Protein 8U55 (pdb70)

Sequence (622 aa):
EAGEKTVEQFVQALNKGDYNKAAEMTSKKAANKSALSEKEILDKYQNIYGAADVKGLQISNLKVDKKDDSTYSFSYKAKMNTSLGELKDLSYKGTLDRTTINWQPNLVFPEMEGNDKVSLTTQEAARGNIIDRNGEPLATTGKLKQLGVVPSKLGDGGEKTANIKAIASSFDLTEDAINQAISQSWVQPDYFVPLKIIDELPAGATIQEVDGRYYPLGEAAAQLIGYVGDITAEDIDKNPELSSNGKIGRSGLEMAFDKDLRGTTGGKLSITDADGVEKKVLIEHEVQNGKDIKLTIDAKAQKTAFDSLGGKAGSTVATTPKTGDLLALASSPSYDPNKMTNGISQEDYKAYEENPEQPFISRFATGYAPGSTFKMITAAIGLDNGTIDPNEVLTINGLKWQKDSSWGSYQVTRVSDVSQVDLKTALIYYSDNIYAAQETLKMGEKKFRTGLDKFIFGEDLDLPISMNPAQISNEDSFNSDILLADTGYGQGELLINPIQQAAMYSVFANNGTLVYPKLIADKETKDKKNVIGETALQTIVPDLREVVQDVNGTAHSLSALGIPLAAKTGTAEIKGKENSFLFAFNPDNQGYMMVSMLENKEDDDSATKRASELLQYLNQNYQ

Radius of gyration: 32.65 Å; Cα contacts (8 Å, |Δi|>4): 1428; chains: 1; bounding box: 86×83×58 Å

Structure (mmCIF, N/CA/C/O backbone):
data_8U55
#
_entry.id   8U55
#
_cell.length_a   62.227
_cell.length_b   62.227
_cell.length_c   372.317
_cell.angle_alpha   90.00
_cell.angle_beta   90.00
_cell.angle_gamma   90.00
#
_symmetry.space_group_name_H-M   'P 43 21 2'
#
loop_
_entity.id
_entity.type
_entity.pdbx_description
1 polymer 'Penicillin-binding protein 5'
2 water water
#
loop_
_atom_site.group_PDB
_atom_site.id
_atom_site.type_symbol
_atom_site.label_atom_id
_atom_site.label_alt_id
_atom_site.label_comp_id
_atom_site.label_asym_id
_atom_site.label_entity_id
_atom_site.label_seq_id
_atom_site.pdbx_PDB_ins_code
_atom_site.Cartn_x
_atom_site.Cartn_y
_atom_site.Cartn_z
_atom_site.occupancy
_atom_site.B_iso_or_equiv
_atom_site.auth_seq_id
_atom_site.auth_comp_id
_atom_site.auth_asym_id
_atom_site.auth_atom_id
_atom_site.pdbx_PDB_model_num
ATOM 1 N N . GLU A 1 29 ? -51.423 28.642 -48.912 1.00 71.81 43 GLU A N 1
ATOM 2 C CA . GLU A 1 29 ? -50.919 29.671 -48.005 1.00 75.38 43 GLU A CA 1
ATOM 3 C C . GLU A 1 29 ? -51.236 29.336 -46.542 1.00 73.21 43 GLU A C 1
ATOM 4 O O . GLU A 1 29 ? -50.805 28.307 -46.008 1.00 71.63 43 GLU A O 1
ATOM 10 N N . ALA A 1 30 ? -51.990 30.225 -45.893 1.00 72.02 44 ALA A N 1
ATOM 11 C CA . ALA A 1 30 ? -52.568 29.916 -44.595 1.00 71.00 44 ALA A CA 1
ATOM 12 C C . ALA A 1 30 ? -53.622 28.821 -44.690 1.00 71.01 44 ALA A C 1
ATOM 13 O O . ALA A 1 30 ? -54.032 28.281 -43.656 1.00 71.55 44 ALA A O 1
ATOM 15 N N . GLY A 1 31 ? -54.064 28.488 -45.906 1.00 68.49 45 GLY A N 1
ATOM 16 C CA . GLY A 1 31 ? -55.013 27.407 -46.083 1.00 67.44 45 GLY A CA 1
ATOM 17 C C . GLY A 1 31 ? -54.392 26.032 -46.008 1.00 64.81 45 GLY A C 1
ATOM 18 O O . GLY A 1 31 ? -55.073 25.066 -45.650 1.00 63.02 45 GLY A O 1
ATOM 19 N N . GLU A 1 32 ? -53.105 25.910 -46.341 1.00 66.38 46 GLU A N 1
ATOM 20 C CA . GLU A 1 32 ? -52.456 24.618 -46.162 1.00 63.30 46 GLU A CA 1
ATOM 21 C C . GLU A 1 32 ? -52.354 24.257 -44.690 1.00 65.30 46 GLU A C 1
ATOM 22 O O . GLU A 1 32 ? -52.466 23.078 -44.339 1.00 65.93 46 GLU A O 1
ATOM 28 N N . LYS A 1 33 ? -52.166 25.248 -43.814 1.00 66.28 47 LYS A N 1
ATOM 29 C CA . LYS A 1 33 ? -52.164 24.967 -42.382 1.00 66.74 47 LYS A CA 1
ATOM 30 C C . LYS A 1 33 ? -53.567 24.712 -41.848 1.00 65.97 47 LYS A C 1
ATOM 31 O O . LYS A 1 33 ? -53.737 23.889 -40.941 1.00 66.25 47 LYS A O 1
ATOM 37 N N . THR A 1 34 ? -54.575 25.400 -42.393 1.00 66.21 48 THR A N 1
ATOM 38 C CA . THR A 1 34 ? -55.951 25.162 -41.971 1.00 64.25 48 THR A CA 1
ATOM 39 C C . THR A 1 34 ? -56.372 23.728 -42.271 1.00 61.52 48 THR A C 1
ATOM 40 O O . THR A 1 34 ? -56.931 23.040 -41.407 1.00 55.43 48 THR A O 1
ATOM 44 N N . VAL A 1 35 ? -56.106 23.259 -43.496 1.00 57.63 49 VAL A N 1
ATOM 45 C CA . VAL A 1 35 ? -56.395 21.866 -43.829 1.00 57.23 49 VAL A CA 1
ATOM 46 C C . VAL A 1 35 ? -55.607 20.932 -42.918 1.00 58.80 49 VAL A C 1
ATOM 47 O O . VAL A 1 35 ? -56.102 19.875 -42.510 1.00 58.47 49 VAL A O 1
ATOM 51 N N . GLU A 1 36 ? -54.384 21.320 -42.551 1.00 60.18 50 GLU A N 1
ATOM 52 C CA . GLU A 1 36 ? -53.556 20.423 -41.752 1.00 61.16 50 GLU A CA 1
ATOM 53 C C . GLU A 1 36 ? -54.012 20.384 -40.301 1.00 58.19 50 GLU A C 1
ATOM 54 O O . GLU A 1 36 ? -54.084 19.304 -39.702 1.00 58.31 50 GLU A O 1
ATOM 60 N N . GLN A 1 37 ? -54.319 21.554 -39.726 1.00 61.26 51 GLN A N 1
ATOM 61 C CA . GLN A 1 37 ? -54.905 21.617 -38.390 1.00 59.10 51 GLN A CA 1
ATOM 62 C C . GLN A 1 37 ? -56.219 20.845 -38.317 1.00 55.60 51 GLN A C 1
ATOM 63 O O . GLN A 1 37 ? -56.529 20.222 -37.294 1.00 56.19 51 GLN A O 1
ATOM 69 N N . PHE A 1 38 ? -57.008 20.880 -39.393 1.00 54.03 52 PHE A N 1
ATOM 70 C CA . PHE A 1 38 ? -58.284 20.171 -39.409 1.00 51.62 52 PHE A CA 1
ATOM 71 C C . PHE A 1 38 ? -58.081 18.657 -39.363 1.00 48.81 52 PHE A C 1
ATOM 72 O O . PHE A 1 38 ? -58.690 17.963 -38.542 1.00 43.27 52 PHE A O 1
ATOM 80 N N . VAL A 1 39 ? -57.233 18.119 -40.242 1.00 53.43 53 VAL A N 1
ATOM 81 C CA . VAL A 1 39 ? -57.000 16.677 -40.205 1.00 52.55 53 VAL A CA 1
ATOM 82 C C . VAL A 1 39 ? -56.374 16.268 -38.871 1.00 50.74 53 VAL A C 1
ATOM 83 O O . VAL A 1 39 ? -56.750 15.248 -38.282 1.00 51.92 53 VAL A O 1
ATOM 87 N N . GLN A 1 40 ? -55.422 17.062 -38.366 1.00 53.28 54 GLN A N 1
ATOM 88 C CA . GLN A 1 40 ? -54.767 16.737 -37.100 1.00 54.96 54 GLN A CA 1
ATOM 89 C C . GLN A 1 40 ? -55.781 16.582 -35.974 1.00 54.41 54 GLN A C 1
ATOM 90 O O . GLN A 1 40 ? -55.699 15.645 -35.171 1.00 54.72 54 GLN A O 1
ATOM 96 N N . ALA A 1 41 ? -56.739 17.508 -35.892 1.00 52.87 55 ALA A N 1
ATOM 97 C CA . ALA A 1 41 ? -57.759 17.424 -34.854 1.00 43.67 55 ALA A CA 1
ATOM 98 C C . ALA A 1 41 ? -58.636 16.192 -35.040 1.00 47.69 55 ALA A C 1
ATOM 99 O O . ALA A 1 41 ? -58.989 15.525 -34.063 1.00 46.65 55 ALA A O 1
ATOM 101 N N . LEU A 1 42 ? -59.011 15.871 -36.284 1.00 45.55 56 LEU A N 1
ATOM 102 C CA . LEU A 1 42 ? -59.734 14.622 -36.517 1.00 47.69 56 LEU A CA 1
ATOM 103 C C . LEU A 1 42 ? -58.914 13.430 -36.035 1.00 47.76 56 LEU A C 1
ATOM 104 O O . LEU A 1 42 ? -59.455 12.473 -35.466 1.00 45.74 56 LEU A O 1
ATOM 109 N N . ASN A 1 43 ? -57.599 13.491 -36.232 1.00 49.53 57 ASN A N 1
ATOM 110 C CA . ASN A 1 43 ? -56.728 12.364 -35.931 1.00 54.57 57 ASN A CA 1
ATOM 111 C C . ASN A 1 43 ? -56.575 12.126 -34.432 1.00 55.20 57 ASN A C 1
ATOM 112 O O . ASN A 1 43 ? -56.184 11.026 -34.031 1.00 59.61 57 ASN A O 1
ATOM 117 N N . LYS A 1 44 ? -56.893 13.111 -33.597 1.00 52.89 58 LYS A N 1
ATOM 118 C CA . LYS A 1 44 ? -56.850 12.947 -32.150 1.00 56.52 58 LYS A CA 1
ATOM 119 C C . LYS A 1 44 ? -58.246 12.853 -31.535 1.00 56.28 58 LYS A C 1
ATOM 120 O O . LYS A 1 44 ? -58.399 13.011 -30.320 1.00 52.14 58 LYS A O 1
ATOM 126 N N . GLY A 1 45 ? -59.274 12.612 -32.349 1.00 54.25 59 GLY A N 1
ATOM 127 C CA . GLY A 1 45 ? -60.614 12.505 -31.804 1.00 49.24 59 GLY A CA 1
ATOM 128 C C . GLY A 1 45 ? -61.212 13.799 -31.304 1.00 51.29 59 GLY A C 1
ATOM 129 O O . GLY A 1 45 ? -62.299 13.768 -30.723 1.00 48.41 59 GLY A O 1
ATOM 130 N N . ASP A 1 46 ? -60.534 14.937 -31.508 1.00 52.47 60 ASP A N 1
ATOM 131 C CA . ASP A 1 46 ? -61.057 16.263 -31.149 1.00 51.93 60 ASP A CA 1
ATOM 132 C C . ASP A 1 46 ? -61.988 16.805 -32.230 1.00 48.08 60 ASP A C 1
ATOM 133 O O . ASP A 1 46 ? -61.693 17.784 -32.923 1.00 44.46 60 ASP A O 1
ATOM 138 N N . TYR A 1 47 ? -63.157 16.175 -32.322 1.00 45.42 61 TYR A N 1
ATOM 139 C CA . TYR A 1 47 ? -64.126 16.577 -33.333 1.00 47.91 61 TYR A CA 1
ATOM 140 C C . TYR A 1 47 ? -64.579 18.014 -33.113 1.00 49.18 61 TYR A C 1
ATOM 141 O O . TYR A 1 47 ? -64.711 18.786 -34.077 1.00 44.54 61 TYR A O 1
ATOM 150 N N . ASN A 1 48 ? -64.748 18.408 -31.842 1.00 47.56 62 ASN A N 1
ATOM 151 C CA . ASN A 1 48 ? -65.075 19.792 -31.516 1.00 46.55 62 ASN A CA 1
ATOM 152 C C . ASN A 1 48 ? -64.057 20.762 -32.097 1.00 47.26 62 ASN A C 1
ATOM 153 O O . ASN A 1 48 ? -64.424 21.823 -32.612 1.00 48.95 62 ASN A O 1
ATOM 158 N N . LYS A 1 49 ? -62.768 20.442 -31.993 1.00 49.97 63 LYS A N 1
ATOM 159 C CA . LYS A 1 49 ? -61.779 21.346 -32.571 1.00 52.59 63 LYS A CA 1
ATOM 160 C C . LYS A 1 49 ? -61.862 21.347 -34.095 1.00 49.96 63 LYS A C 1
ATOM 161 O O . LYS A 1 49 ? -61.630 22.384 -34.728 1.00 49.15 63 LYS A O 1
ATOM 167 N N . ALA A 1 50 ? -62.202 20.206 -34.701 1.00 48.82 64 ALA A N 1
ATOM 168 C CA . ALA A 1 50 ? -62.384 20.171 -36.148 1.00 48.44 64 ALA A CA 1
ATOM 169 C C . ALA A 1 50 ? -63.536 21.073 -36.563 1.00 47.54 64 ALA A C 1
ATOM 170 O O . ALA A 1 50 ? -63.402 21.882 -37.492 1.00 47.52 64 ALA A O 1
ATOM 172 N N . ALA A 1 51 ? -64.666 20.975 -35.852 1.00 45.65 65 ALA A N 1
ATOM 173 C CA . ALA A 1 51 ? -65.855 21.737 -36.231 1.00 46.84 65 ALA A CA 1
ATOM 174 C C . ALA A 1 51 ? -65.601 23.240 -36.181 1.00 52.60 65 ALA A C 1
ATOM 175 O O . ALA A 1 51 ? -66.032 23.981 -37.077 1.00 47.03 65 ALA A O 1
ATOM 177 N N . GLU A 1 52 ? -64.881 23.707 -35.150 1.00 49.42 66 GLU A N 1
ATOM 178 C CA . GLU A 1 52 ? -64.630 25.137 -34.988 1.00 50.10 66 GLU A CA 1
ATOM 179 C C . GLU A 1 52 ? -63.822 25.728 -36.137 1.00 51.72 66 GLU A C 1
ATOM 180 O O . GLU A 1 52 ? -63.813 26.953 -36.312 1.00 55.59 66 GLU A O 1
ATOM 186 N N . MET A 1 53 ? -63.159 24.897 -36.936 1.00 49.66 67 MET A N 1
ATOM 187 C CA . MET A 1 53 ? -62.422 25.383 -38.094 1.00 53.03 67 MET A CA 1
ATOM 188 C C . MET A 1 53 ? -63.276 25.537 -39.344 1.00 51.27 67 MET A C 1
ATOM 189 O O . MET A 1 53 ? -62.748 25.928 -40.395 1.00 52.06 67 MET A O 1
ATOM 194 N N . THR A 1 54 ? -64.566 25.243 -39.277 1.00 48.82 68 THR A N 1
ATOM 195 C CA . THR A 1 54 ? -65.360 25.235 -40.496 1.00 50.53 68 THR A CA 1
ATOM 196 C C . THR A 1 54 ? -66.075 26.565 -40.700 1.00 51.39 68 THR A C 1
ATOM 197 O O . THR A 1 54 ? -66.426 27.256 -39.740 1.00 51.01 68 THR A O 1
ATOM 201 N N . SER A 1 55 ? -66.275 26.917 -41.975 1.00 52.39 69 SER A N 1
ATOM 202 C CA . SER A 1 55 ? -67.005 28.122 -42.334 1.00 50.07 69 SER A CA 1
ATOM 203 C C . SER A 1 55 ? -68.389 28.112 -41.695 1.00 48.42 69 SER A C 1
ATOM 204 O O . SER A 1 55 ? -68.862 27.100 -41.168 1.00 52.03 69 SER A O 1
ATOM 207 N N . LYS A 1 56 ? -69.061 29.252 -41.765 1.00 52.27 70 LYS A N 1
ATOM 208 C CA . LYS A 1 56 ? -70.432 29.247 -41.294 1.00 48.52 70 LYS A CA 1
ATOM 209 C C . LYS A 1 56 ? -71.336 28.573 -42.326 1.00 51.12 70 LYS A C 1
ATOM 210 O O . LYS A 1 56 ? -70.958 28.360 -43.489 1.00 53.35 70 LYS A O 1
ATOM 216 N N . LYS A 1 57 ? -72.548 28.233 -41.882 1.00 46.34 71 LYS A N 1
ATOM 217 C CA . LYS A 1 57 ? -73.483 27.443 -42.677 1.00 47.82 71 LYS A CA 1
ATOM 218 C C . LYS A 1 57 ? -74.189 28.336 -43.696 1.00 49.65 71 LYS A C 1
ATOM 219 O O . LYS A 1 57 ? -75.040 29.160 -43.335 1.00 47.73 71 LYS A O 1
ATOM 225 N N . ALA A 1 58 ? -73.838 28.164 -44.968 1.00 45.23 72 ALA A N 1
ATOM 226 C CA . ALA A 1 58 ? -74.410 28.926 -46.068 1.00 48.30 72 ALA A CA 1
ATOM 227 C C . ALA A 1 58 ? -74.302 28.090 -47.332 1.00 48.84 72 ALA A C 1
ATOM 228 O O . ALA A 1 58 ? -73.514 27.142 -47.403 1.00 45.58 72 ALA A O 1
ATOM 230 N N . ALA A 1 59 ? -75.092 28.470 -48.343 1.00 50.01 73 ALA A N 1
ATOM 231 C CA . ALA A 1 59 ? -75.156 27.677 -49.567 1.00 51.24 73 ALA A CA 1
ATOM 232 C C . ALA A 1 59 ? -73.781 27.520 -50.213 1.00 54.12 73 ALA A C 1
ATOM 233 O O . ALA A 1 59 ? -73.471 26.459 -50.768 1.00 58.78 73 ALA A O 1
ATOM 235 N N . ASN A 1 60 ? -72.940 28.555 -50.149 1.00 49.73 74 ASN A N 1
ATOM 236 C CA . ASN A 1 60 ? -71.613 28.508 -50.753 1.00 51.64 74 ASN A CA 1
ATOM 237 C C . ASN A 1 60 ? -70.509 28.312 -49.721 1.00 53.50 74 ASN A C 1
ATOM 238 O O . ASN A 1 60 ? -69.334 28.563 -50.021 1.00 50.31 74 ASN A O 1
ATOM 243 N N . LYS A 1 61 ? -70.865 27.887 -48.507 1.00 51.48 75 LYS A N 1
ATOM 244 C CA . LYS A 1 61 ? -69.876 27.617 -47.474 1.00 50.98 75 LYS A CA 1
ATOM 245 C C . LYS A 1 61 ? -70.122 26.236 -46.860 1.00 48.72 75 LYS A C 1
ATOM 246 O O . LYS A 1 61 ? -69.994 25.229 -47.564 1.00 51.38 75 LYS A O 1
ATOM 252 N N . SER A 1 62 ? -70.478 26.151 -45.579 1.00 45.90 76 SER A N 1
ATOM 253 C CA . SER A 1 62 ? -70.659 24.855 -44.931 1.00 44.24 76 SER A CA 1
ATOM 254 C C . SER A 1 62 ? -72.086 24.349 -45.068 1.00 44.78 76 SER A C 1
ATOM 255 O O . SER A 1 62 ? -73.040 25.120 -44.952 1.00 44.05 76 SER A O 1
ATOM 258 N N . ALA A 1 63 ? -72.215 23.028 -45.275 1.00 39.56 77 ALA A N 1
ATOM 259 C CA . ALA A 1 63 ? -73.520 22.391 -45.431 1.00 41.00 77 ALA A CA 1
ATOM 260 C C . ALA A 1 63 ? -74.273 22.270 -44.117 1.00 43.61 77 ALA A C 1
ATOM 261 O O . ALA A 1 63 ? -75.506 22.181 -44.120 1.00 43.46 77 ALA A O 1
ATOM 263 N N . LEU A 1 64 ? -73.564 22.211 -42.996 1.00 41.73 78 LEU A N 1
ATOM 264 C CA . LEU A 1 64 ? -74.201 22.044 -41.702 1.00 44.84 78 LEU A CA 1
ATOM 265 C C . LEU A 1 64 ? -73.600 23.036 -40.716 1.00 43.37 78 LEU A C 1
ATOM 266 O O . LEU A 1 64 ? -72.536 23.620 -40.953 1.00 39.49 78 LEU A O 1
ATOM 271 N N . SER A 1 65 ? -74.316 23.238 -39.616 1.00 43.96 79 SER A N 1
ATOM 272 C CA . SER A 1 65 ? -73.804 24.046 -38.526 1.00 49.16 79 SER A CA 1
ATOM 273 C C . SER A 1 65 ? -72.681 23.308 -37.805 1.00 45.91 79 SER A C 1
ATOM 274 O O . SER A 1 65 ? -72.531 22.086 -37.914 1.00 43.93 79 SER A O 1
ATOM 277 N N . GLU A 1 66 ? -71.895 24.076 -37.048 1.00 46.14 80 GLU A N 1
ATOM 278 C CA . GLU A 1 66 ? -70.754 23.500 -36.346 1.00 46.13 80 GLU A CA 1
ATOM 279 C C . GLU A 1 66 ? -71.185 22.365 -35.427 1.00 44.90 80 GLU A C 1
ATOM 280 O O . GLU A 1 66 ? -70.465 21.368 -35.280 1.00 41.86 80 GLU A O 1
ATOM 286 N N . LYS A 1 67 ? -72.375 22.475 -34.846 1.00 43.68 81 LYS A N 1
ATOM 287 C CA . LYS A 1 67 ? -72.844 21.455 -33.920 1.00 45.63 81 LYS A CA 1
ATOM 288 C C . LYS A 1 67 ? -73.201 20.158 -34.643 1.00 46.51 81 LYS A C 1
ATOM 289 O O . LYS A 1 67 ? -72.873 19.069 -34.154 1.00 43.39 81 LYS A O 1
ATOM 295 N N . GLU A 1 68 ? -73.878 20.245 -35.802 1.00 45.48 82 GLU A N 1
ATOM 296 C CA . GLU A 1 68 ? -74.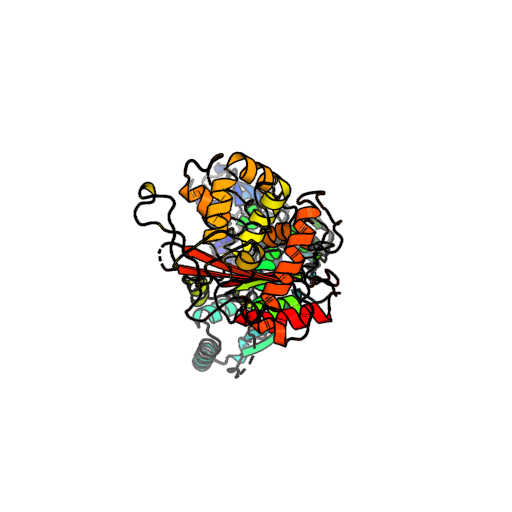195 19.032 -36.569 1.00 45.94 82 GLU A CA 1
ATOM 297 C C . GLU A 1 68 ? -72.937 18.360 -37.119 1.00 39.41 82 GLU A C 1
ATOM 298 O O . GLU A 1 68 ? -72.900 17.136 -37.260 1.00 37.61 82 GLU A O 1
ATOM 304 N N . ILE A 1 69 ? -71.917 19.144 -37.462 1.00 40.43 83 ILE A N 1
ATOM 305 C CA . ILE A 1 69 ? -70.661 18.583 -37.959 1.00 38.21 83 ILE A CA 1
ATOM 306 C C . ILE A 1 69 ? -69.959 17.793 -36.857 1.00 40.43 83 ILE A C 1
ATOM 307 O O . ILE A 1 69 ? -69.512 16.655 -37.065 1.00 35.35 83 ILE A O 1
ATOM 312 N N . LEU A 1 70 ? -69.891 18.368 -35.653 1.00 38.37 84 LEU A N 1
ATOM 313 C CA . LEU A 1 70 ? -69.325 17.641 -34.526 1.00 38.00 84 LEU A CA 1
ATOM 314 C C . LEU A 1 70 ? -70.015 16.298 -34.362 1.00 37.83 84 LEU A C 1
ATOM 315 O O . LEU A 1 70 ? -69.363 15.249 -34.270 1.00 37.04 84 LEU A O 1
ATOM 320 N N . ASP A 1 71 ? -71.344 16.315 -34.353 1.00 38.77 85 ASP A N 1
ATOM 321 C CA . ASP A 1 71 ? -72.113 15.095 -34.163 1.00 39.12 85 ASP A CA 1
ATOM 322 C C . ASP A 1 71 ? -71.866 14.100 -35.284 1.00 43.52 85 ASP A C 1
ATOM 323 O O . ASP A 1 71 ? -71.885 12.882 -35.054 1.00 41.49 85 ASP A O 1
ATOM 328 N N . LYS A 1 72 ? -71.614 14.599 -36.500 1.00 37.92 86 LYS A N 1
ATOM 329 C CA . LYS A 1 72 ? -71.363 13.715 -37.635 1.00 38.04 86 LYS A CA 1
ATOM 330 C C . LYS A 1 72 ? -70.092 12.902 -37.422 1.00 34.42 86 LYS A C 1
ATOM 331 O O . LYS A 1 72 ? -70.092 11.677 -37.575 1.00 35.48 86 LYS A O 1
ATOM 337 N N . TYR A 1 73 ? -68.997 13.571 -37.054 1.00 35.42 87 TYR A N 1
ATOM 338 C CA . TYR A 1 73 ? -67.735 12.866 -36.849 1.00 36.73 87 TYR A CA 1
ATOM 339 C C . TYR A 1 73 ? -67.796 11.957 -35.627 1.00 39.03 87 TYR A C 1
ATOM 340 O O . TYR A 1 73 ? -67.297 10.826 -35.662 1.00 38.75 87 TYR A O 1
ATOM 349 N N . GLN A 1 74 ? -68.392 12.436 -34.530 1.00 40.32 88 GLN A N 1
ATOM 350 C CA . GLN A 1 74 ? -68.502 11.593 -33.338 1.00 42.05 88 GLN A CA 1
ATOM 351 C C . GLN A 1 74 ? -69.276 10.316 -33.641 1.00 43.86 88 GLN A C 1
ATOM 352 O O . GLN A 1 74 ? -68.895 9.227 -33.199 1.00 44.49 88 GLN A O 1
ATOM 358 N N . ASN A 1 75 ? -70.350 10.429 -34.425 1.00 38.93 89 ASN A N 1
ATOM 359 C CA . ASN A 1 75 ? -71.161 9.265 -34.756 1.00 42.72 89 ASN A CA 1
ATOM 360 C C . ASN A 1 75 ? -70.427 8.320 -35.705 1.00 45.77 89 ASN A C 1
ATOM 361 O O . ASN A 1 75 ? -70.379 7.107 -35.475 1.00 46.38 89 ASN A O 1
ATOM 366 N N . ILE A 1 76 ? -69.871 8.854 -36.792 1.00 39.18 90 ILE A N 1
ATOM 367 C CA . ILE A 1 76 ? -69.274 8.007 -37.818 1.00 36.67 90 ILE A CA 1
ATOM 368 C C . ILE A 1 76 ? -67.838 7.633 -37.455 1.00 35.36 90 ILE A C 1
ATOM 369 O O . ILE A 1 76 ? -67.480 6.453 -37.393 1.00 35.75 90 ILE A O 1
ATOM 374 N N . TYR A 1 77 ? -66.975 8.627 -37.244 1.00 33.37 91 TYR A N 1
ATOM 375 C CA . TYR A 1 77 ? -65.578 8.297 -37.002 1.00 33.99 91 TYR A CA 1
ATOM 376 C C . TYR A 1 77 ? -65.410 7.635 -35.641 1.00 38.86 91 TYR A C 1
ATOM 377 O O . TYR A 1 77 ? -64.545 6.771 -35.480 1.00 35.41 91 TYR A O 1
ATOM 386 N N . GLY A 1 78 ? -66.220 8.036 -34.659 1.00 38.55 92 GLY A N 1
ATOM 387 C CA . GLY A 1 78 ? -66.177 7.378 -33.355 1.00 39.77 92 GLY A CA 1
ATOM 388 C C . GLY A 1 78 ? -66.548 5.910 -33.453 1.00 40.63 92 GLY A C 1
ATOM 389 O O . GLY A 1 78 ? -65.806 5.044 -32.996 1.00 41.62 92 GLY A O 1
ATOM 390 N N . ALA A 1 79 ? -67.669 5.612 -34.125 1.00 41.84 93 ALA A N 1
ATOM 391 C CA . ALA A 1 79 ? -68.134 4.230 -34.269 1.00 39.65 93 ALA A CA 1
ATOM 392 C C . ALA A 1 79 ? -67.138 3.347 -35.023 1.00 44.67 93 ALA A C 1
ATOM 393 O O . ALA A 1 79 ? -66.948 2.178 -34.665 1.00 48.33 93 ALA A O 1
ATOM 395 N N . ALA A 1 80 ? -66.512 3.864 -36.087 1.00 44.22 94 ALA A N 1
ATOM 396 C CA . ALA A 1 80 ? -65.518 3.084 -36.822 1.00 42.32 94 ALA A CA 1
ATOM 397 C C . ALA A 1 80 ? -64.125 3.187 -36.216 1.00 42.19 94 ALA A C 1
ATOM 398 O O . ALA A 1 80 ? -63.178 2.644 -36.790 1.00 43.94 94 ALA A O 1
ATOM 400 N N . ASP A 1 81 ? -63.987 3.842 -35.056 1.00 47.22 95 ASP A N 1
ATOM 401 C CA . ASP A 1 81 ? -62.709 3.950 -34.338 1.00 43.41 95 ASP A CA 1
ATOM 402 C C . ASP A 1 81 ? -61.617 4.515 -35.234 1.00 45.35 95 ASP A C 1
ATOM 403 O O . ASP A 1 81 ? -60.482 4.036 -35.240 1.00 44.84 95 ASP A O 1
ATOM 408 N N . VAL A 1 82 ? -61.967 5.548 -36.001 1.00 46.64 96 VAL A N 1
ATOM 409 C CA . VAL A 1 82 ? -61.030 6.132 -36.951 1.00 44.20 96 VAL A CA 1
ATOM 410 C C . VAL A 1 82 ? -59.866 6.757 -36.195 1.00 45.22 96 VAL A C 1
ATOM 411 O O . VAL A 1 82 ? -60.058 7.616 -35.327 1.00 47.18 96 VAL A O 1
ATOM 415 N N . LYS A 1 83 ? -58.653 6.331 -36.539 1.00 48.56 97 LYS 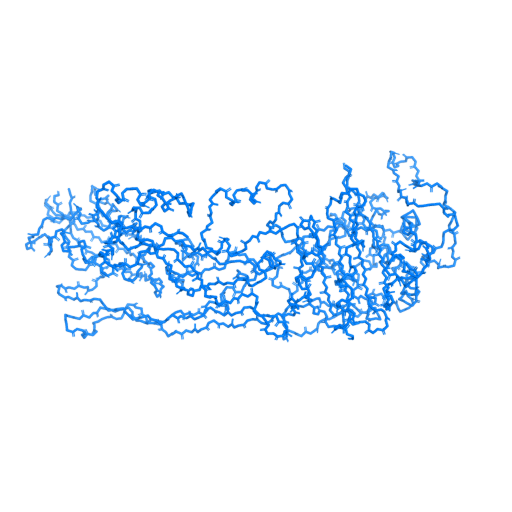A N 1
ATOM 416 C CA . LYS A 1 83 ? -57.402 6.853 -36.008 1.00 51.15 97 LYS A CA 1
ATOM 417 C C . LYS A 1 83 ? -56.386 6.778 -37.140 1.00 51.07 97 LYS A C 1
ATOM 418 O O . LYS A 1 83 ? -56.582 6.043 -38.108 1.00 50.05 97 LYS A O 1
ATOM 424 N N . GLY A 1 84 ? -55.294 7.530 -37.016 1.00 48.81 98 GLY A N 1
ATOM 425 C CA . GLY A 1 84 ? -54.227 7.415 -37.999 1.00 52.88 98 GLY A CA 1
ATOM 426 C C . GLY A 1 84 ? -54.528 8.080 -39.327 1.00 52.64 98 GLY A C 1
ATOM 427 O O . GLY A 1 84 ? -53.994 7.670 -40.371 1.00 49.98 98 GLY A O 1
ATOM 428 N N . LEU A 1 85 ? -55.389 9.093 -39.313 1.00 51.20 99 LEU A N 1
ATOM 429 C CA . LEU A 1 85 ? -55.676 9.900 -40.488 1.00 52.39 99 LEU A CA 1
ATOM 430 C C . LEU A 1 85 ? -54.399 10.584 -40.965 1.00 50.98 99 LEU A C 1
ATOM 431 O O . LEU A 1 85 ? -53.881 11.474 -40.285 1.00 52.04 99 LEU A O 1
ATOM 436 N N . GLN A 1 86 ? -53.858 10.150 -42.101 1.00 48.59 100 GLN A N 1
ATOM 437 C CA . GLN A 1 86 ? -52.650 10.740 -42.663 1.00 51.59 100 GLN A CA 1
ATOM 438 C C . GLN A 1 86 ? -52.922 11.188 -44.093 1.00 49.61 100 GLN A C 1
ATOM 439 O O . GLN A 1 86 ? -53.521 10.447 -44.879 1.00 49.78 100 GLN A O 1
ATOM 445 N N . ILE A 1 87 ? -52.486 12.402 -44.421 1.00 49.69 101 ILE A N 1
ATOM 446 C CA . ILE A 1 87 ? -52.761 13.023 -45.708 1.00 52.20 101 ILE A CA 1
ATOM 447 C C . ILE A 1 87 ? -51.453 13.266 -46.447 1.00 55.35 101 ILE A C 1
ATOM 448 O O . ILE A 1 87 ? -50.374 13.313 -45.852 1.00 55.89 101 ILE A O 1
ATOM 453 N N . SER A 1 88 ? -51.568 13.437 -47.763 1.00 54.66 102 SER A N 1
ATOM 454 C CA . SER A 1 88 ? -50.417 13.708 -48.617 1.00 58.97 102 SER A CA 1
ATOM 455 C C . SER A 1 88 ? -50.899 14.393 -49.893 1.00 56.99 102 SER A C 1
ATOM 456 O O . SER A 1 88 ? -52.104 14.510 -50.139 1.00 52.08 102 SER A O 1
ATOM 459 N N . ASN A 1 89 ? -49.931 14.813 -50.721 1.00 62.10 103 ASN A N 1
ATOM 460 C CA . ASN A 1 89 ? -50.186 15.636 -51.902 1.00 58.67 103 ASN A CA 1
ATOM 461 C C . ASN A 1 89 ? -51.189 16.739 -51.625 1.00 60.37 103 ASN A C 1
ATOM 462 O O . ASN A 1 89 ? -52.094 16.968 -52.436 1.00 61.20 103 ASN A O 1
ATOM 467 N N . LEU A 1 90 ? -51.054 17.415 -50.488 1.00 51.85 104 LEU A N 1
ATOM 468 C CA . LEU A 1 90 ? -51.928 18.541 -50.212 1.00 54.73 104 LEU A CA 1
ATOM 469 C C . LEU A 1 90 ? -51.690 19.629 -51.252 1.00 61.79 104 LEU A C 1
ATOM 470 O O . LEU A 1 90 ? -50.621 20.248 -51.271 1.00 64.30 104 LEU A O 1
ATOM 475 N N . LYS A 1 91 ? -52.668 19.857 -52.128 1.00 61.54 105 LYS A N 1
ATOM 476 C CA . LYS A 1 91 ? -52.605 20.907 -53.137 1.00 58.89 105 LYS A CA 1
ATOM 477 C C . LYS A 1 91 ? -53.684 21.951 -52.876 1.00 63.36 105 LYS A C 1
ATOM 478 O O . LYS A 1 91 ? -54.850 21.608 -52.646 1.00 61.09 105 LYS A O 1
ATOM 484 N N . VAL A 1 92 ? -53.287 23.224 -52.897 1.00 64.80 106 VAL A N 1
ATOM 485 C CA . VAL A 1 92 ? -54.182 24.346 -52.630 1.00 63.78 106 VAL A CA 1
ATOM 486 C C . VAL A 1 92 ? -53.842 25.479 -53.592 1.00 67.69 106 VAL A C 1
ATOM 487 O O . VAL A 1 92 ? -52.668 25.709 -53.899 1.00 69.60 106 VAL A O 1
ATOM 491 N N . ASP A 1 93 ? -54.867 26.190 -54.066 1.00 68.74 107 ASP A N 1
ATOM 492 C CA . ASP A 1 93 ? -54.652 27.371 -54.894 1.00 69.43 107 ASP A CA 1
ATOM 493 C C . ASP A 1 93 ? -55.912 28.230 -54.909 1.00 72.64 107 ASP A C 1
ATOM 494 O O . ASP A 1 93 ? -56.986 27.811 -54.467 1.00 70.54 107 ASP A O 1
ATOM 499 N N . LYS A 1 94 ? -55.759 29.446 -55.437 1.00 75.03 108 LYS A N 1
ATOM 500 C CA . LYS A 1 94 ? -56.870 30.381 -55.563 1.00 75.44 108 LYS A CA 1
ATOM 501 C C . LYS A 1 94 ? -57.893 29.941 -56.604 1.00 76.26 108 LYS A C 1
ATOM 502 O O . LYS A 1 94 ? -57.543 29.464 -57.688 1.00 75.32 108 LYS A O 1
ATOM 508 N N . LYS A 1 95 ? -59.168 30.121 -56.258 1.00 77.48 109 LYS A N 1
ATOM 509 C CA . LYS A 1 95 ? -60.289 30.103 -57.190 1.00 79.03 109 LYS A CA 1
ATOM 510 C C . LYS A 1 95 ? -60.997 31.447 -57.212 1.00 80.20 109 LYS A C 1
ATOM 511 O O . LYS A 1 95 ? -61.285 31.986 -58.292 1.00 77.05 109 LYS A O 1
ATOM 517 N N . ASP A 1 96 ? -61.276 31.993 -56.027 1.00 81.53 110 ASP A N 1
ATOM 518 C CA . ASP A 1 96 ? -61.847 33.308 -55.779 1.00 80.73 110 ASP A CA 1
ATOM 519 C C . ASP A 1 96 ? -60.931 34.082 -54.841 1.00 82.93 110 ASP A C 1
ATOM 520 O O . ASP A 1 96 ? -60.095 33.503 -54.141 1.00 82.85 110 ASP A O 1
ATOM 525 N N . ASP A 1 97 ? -61.106 35.404 -54.815 1.00 83.68 111 ASP A N 1
ATOM 526 C CA . ASP A 1 97 ? -60.405 36.208 -53.820 1.00 83.02 111 ASP A CA 1
ATOM 527 C C . ASP A 1 97 ? -60.713 35.728 -52.409 1.00 82.53 111 ASP A C 1
ATOM 528 O O . ASP A 1 97 ? -59.856 35.807 -51.518 1.00 80.17 111 ASP A O 1
ATOM 533 N N . SER A 1 98 ? -61.921 35.212 -52.191 1.00 81.81 112 SER A N 1
ATOM 534 C CA . SER A 1 98 ? -62.343 34.772 -50.873 1.00 78.92 112 SER A CA 1
ATOM 535 C C . SER A 1 98 ? -62.312 33.261 -50.703 1.00 76.17 112 SER A C 1
ATOM 536 O O . SER A 1 98 ? -62.497 32.777 -49.582 1.00 73.39 112 SER A O 1
ATOM 539 N N . THR A 1 99 ? -62.097 32.498 -51.771 1.00 76.76 113 THR A N 1
ATOM 540 C CA . THR A 1 99 ? -62.167 31.047 -51.682 1.00 76.69 113 THR A CA 1
ATOM 541 C C . THR A 1 99 ? -60.965 30.404 -52.364 1.00 76.93 113 THR A C 1
ATOM 542 O O . THR A 1 99 ? -60.629 30.748 -53.503 1.00 74.48 113 THR A O 1
ATOM 546 N N . TYR A 1 100 ? -60.316 29.479 -51.652 1.00 73.59 114 TYR A N 1
ATOM 547 C CA . TYR A 1 100 ? -59.295 28.600 -52.203 1.00 69.15 114 TYR A CA 1
ATOM 548 C C . TYR A 1 100 ? -59.848 27.189 -52.350 1.00 65.19 114 TYR A C 1
ATOM 549 O O . TYR A 1 100 ? -60.816 26.803 -51.694 1.00 63.19 114 TYR A O 1
ATOM 558 N N . SER A 1 101 ? -59.197 26.409 -53.200 1.00 65.44 115 SER A N 1
ATOM 559 C CA . SER A 1 101 ? -59.518 25.004 -53.389 1.00 62.68 115 SER A CA 1
ATOM 560 C C . SER A 1 101 ? -58.422 24.158 -52.759 1.00 58.66 115 SER A C 1
ATOM 561 O O . SER A 1 101 ? -57.242 24.514 -52.829 1.00 58.44 115 SER A O 1
ATOM 564 N N . PHE A 1 102 ? -58.809 23.041 -52.142 1.00 55.96 116 PHE A N 1
ATOM 565 C CA . PHE A 1 102 ? -57.839 22.096 -51.607 1.00 54.76 116 PHE A CA 1
ATOM 566 C C . PHE A 1 102 ? -58.159 20.685 -52.082 1.00 51.89 116 PHE A C 1
ATOM 567 O O . PHE A 1 102 ? -59.300 20.354 -52.417 1.00 48.57 116 PHE A O 1
ATOM 575 N N . SER A 1 103 ? -57.121 19.859 -52.119 1.00 52.50 117 SER A N 1
ATOM 576 C CA . SER A 1 103 ? -57.241 18.466 -52.512 1.00 51.82 117 SER A CA 1
ATOM 577 C C . SER A 1 103 ? -56.107 17.713 -51.845 1.00 47.54 117 SER A C 1
ATOM 578 O O . SER A 1 103 ? -55.020 18.262 -51.642 1.00 52.63 117 SER A O 1
ATOM 581 N N . TYR A 1 104 ? -56.363 16.457 -51.505 1.00 45.00 118 TYR A N 1
ATOM 582 C CA . TYR A 1 104 ? -55.301 15.669 -50.895 1.00 47.50 118 TYR A CA 1
ATOM 583 C C . TYR A 1 104 ? -55.714 14.206 -50.886 1.00 43.13 118 TYR A C 1
ATOM 584 O O . TYR A 1 104 ? -56.890 13.870 -51.073 1.00 44.24 118 TYR A O 1
ATOM 593 N N . LYS A 1 105 ? -54.722 13.339 -50.735 1.00 43.96 119 LYS A N 1
ATOM 594 C CA . LYS A 1 105 ? -54.985 11.923 -50.546 1.00 46.57 119 LYS A CA 1
ATOM 595 C C . LYS A 1 105 ? -54.767 11.572 -49.075 1.00 46.32 119 LYS A C 1
ATOM 596 O O . LYS A 1 105 ? -53.977 12.203 -48.372 1.00 44.00 119 LYS A O 1
ATOM 602 N N . ALA A 1 106 ? -55.503 10.575 -48.611 1.00 46.25 120 ALA A N 1
ATOM 603 C CA . ALA A 1 106 ? -55.472 10.247 -47.197 1.00 46.86 120 ALA A CA 1
ATOM 604 C C . ALA A 1 106 ? -55.602 8.748 -47.013 1.00 46.35 120 ALA A C 1
ATOM 605 O O . ALA A 1 106 ? -56.214 8.050 -47.829 1.00 38.56 120 ALA A O 1
ATOM 607 N N . LYS A 1 107 ? -55.007 8.258 -45.926 1.00 45.84 121 LYS A N 1
ATOM 608 C CA . LYS A 1 107 ? -55.301 6.934 -45.424 1.00 42.49 121 LYS A CA 1
ATOM 609 C C . LYS A 1 107 ? -55.726 7.105 -43.974 1.00 44.22 121 LYS A C 1
ATOM 610 O O . LYS A 1 107 ? -55.314 8.058 -43.304 1.00 41.83 121 LYS A O 1
ATOM 616 N N . MET A 1 108 ? -56.582 6.207 -43.503 1.00 41.49 122 MET A N 1
ATOM 617 C CA . MET A 1 108 ? -56.920 6.198 -42.092 1.00 45.69 122 MET A CA 1
ATOM 618 C C . MET A 1 108 ? -56.974 4.749 -41.652 1.00 47.76 122 MET A C 1
ATOM 619 O O . MET A 1 108 ? -56.998 3.830 -42.476 1.00 44.67 122 MET A O 1
ATOM 624 N N . ASN A 1 109 ? -57.035 4.550 -40.339 1.00 48.53 123 ASN A N 1
ATOM 625 C CA . ASN A 1 109 ? -57.258 3.229 -39.779 1.00 45.02 123 ASN A CA 1
ATOM 626 C C . ASN A 1 109 ? -58.623 3.178 -39.133 1.00 40.52 123 ASN A C 1
ATOM 627 O O . ASN A 1 109 ? -59.067 4.141 -38.500 1.00 46.56 123 ASN A O 1
ATOM 632 N N . THR A 1 110 ? -59.274 2.039 -39.279 1.00 38.29 124 THR A N 1
ATOM 633 C CA . THR A 1 110 ? -60.617 1.840 -38.775 1.00 41.18 124 THR A CA 1
ATOM 634 C C . THR A 1 110 ? -60.666 0.505 -38.056 1.00 38.77 124 THR A C 1
ATOM 635 O O . THR A 1 110 ? -59.667 -0.210 -37.967 1.00 38.26 124 THR A O 1
ATOM 639 N N . SER A 1 111 ? -61.865 0.153 -37.594 1.00 40.23 125 SER A N 1
ATOM 640 C CA . SER A 1 111 ? -62.087 -1.124 -36.927 1.00 46.88 125 SER A CA 1
ATOM 641 C C . SER A 1 111 ? -61.920 -2.306 -37.865 1.00 47.96 125 SER A C 1
ATOM 642 O O . SER A 1 111 ? -61.654 -3.417 -37.401 1.00 44.81 125 SER A O 1
ATOM 645 N N . LEU A 1 112 ? -62.107 -2.104 -39.171 1.00 48.28 126 LEU A N 1
ATOM 646 C CA . LEU A 1 112 ? -61.911 -3.156 -40.154 1.00 43.49 126 LEU A CA 1
ATOM 647 C C . LEU A 1 112 ? -60.597 -2.989 -40.898 1.00 47.42 126 LEU A C 1
ATOM 648 O O . LEU A 1 112 ? -60.415 -3.570 -41.977 1.00 49.60 126 LEU A O 1
ATOM 653 N N . GLY A 1 113 ? -59.691 -2.192 -40.359 1.00 40.46 127 GLY A N 1
ATOM 654 C CA . GLY A 1 113 ? -58.386 -2.039 -40.955 1.00 46.04 127 GLY A CA 1
ATOM 655 C C . GLY A 1 113 ? -58.264 -0.750 -41.739 1.00 47.37 127 GLY A C 1
ATOM 656 O O . GLY A 1 113 ? -59.127 0.133 -41.704 1.00 44.94 127 GLY A O 1
ATOM 657 N N . GLU A 1 114 ? -57.160 -0.664 -42.474 1.00 46.86 128 GLU A N 1
ATOM 658 C CA . GLU A 1 114 ? -56.767 0.569 -43.139 1.00 53.22 128 GLU A CA 1
ATOM 659 C C . GLU A 1 114 ? -57.614 0.852 -44.382 1.00 51.02 128 GLU A C 1
ATOM 660 O O . GLU A 1 114 ? -57.918 -0.049 -45.168 1.00 50.81 128 GLU A O 1
ATOM 666 N N . LEU A 1 115 ? -58.010 2.119 -44.536 1.00 48.91 129 LEU A N 1
ATOM 667 C CA . LEU A 1 115 ? -58.572 2.664 -45.770 1.00 45.66 129 LEU A CA 1
ATOM 668 C C . LEU A 1 115 ? -57.548 3.611 -46.368 1.00 47.27 129 LEU A C 1
ATOM 669 O O . LEU A 1 115 ? -57.140 4.576 -45.707 1.00 44.35 129 LEU A O 1
ATOM 674 N N . LYS A 1 116 ? -57.149 3.365 -47.615 1.00 41.47 130 LYS A N 1
ATOM 675 C CA . LYS A 1 116 ? -56.152 4.211 -48.250 1.00 42.35 130 LYS A CA 1
ATOM 676 C C . LYS A 1 116 ? -56.625 4.652 -49.634 1.00 46.53 130 LYS A C 1
ATOM 677 O O . LYS A 1 116 ? -57.683 4.245 -50.122 1.00 43.40 130 LYS A O 1
ATOM 683 N N . ASP A 1 117 ? -55.821 5.525 -50.240 1.00 41.80 131 ASP A N 1
ATOM 684 C CA . ASP A 1 117 ? -56.105 6.097 -51.554 1.00 48.38 131 ASP A CA 1
ATOM 685 C C . ASP A 1 117 ? -57.442 6.832 -51.563 1.00 48.55 131 ASP A C 1
ATOM 686 O O . ASP A 1 117 ? -58.209 6.752 -52.520 1.00 48.39 131 ASP A O 1
ATOM 691 N N . LEU A 1 118 ? -57.742 7.537 -50.474 1.00 46.53 132 LEU A N 1
ATOM 692 C CA . LEU A 1 118 ? -58.948 8.349 -50.398 1.00 44.15 132 LEU A CA 1
ATOM 693 C C . LEU A 1 118 ? -58.604 9.733 -50.920 1.00 43.99 132 LEU A C 1
ATOM 694 O O . LEU A 1 118 ? -57.681 10.374 -50.406 1.00 45.74 132 LEU A O 1
ATOM 699 N N . SER A 1 119 ? -59.316 10.183 -51.959 1.00 45.58 133 SER A N 1
ATOM 700 C CA . SER A 1 119 ? -59.100 11.512 -52.519 1.00 40.91 133 SER A CA 1
ATOM 701 C C . SER A 1 119 ? -60.138 12.469 -51.939 1.00 37.64 133 SER A C 1
ATOM 702 O O . SER A 1 119 ? -61.352 12.267 -52.097 1.00 35.14 133 SER A O 1
ATOM 705 N N . TYR A 1 120 ? -59.655 13.499 -51.260 1.00 34.33 134 TYR A N 1
ATOM 706 C CA . TYR A 1 120 ? -60.504 14.476 -50.601 1.00 40.10 134 TYR A CA 1
ATOM 707 C C . TYR A 1 120 ? -60.347 15.803 -51.318 1.00 44.58 134 TYR A C 1
ATOM 708 O O . TYR A 1 120 ? -59.240 16.164 -51.738 1.00 41.94 134 TYR A O 1
ATOM 717 N N . LYS A 1 121 ? -61.455 16.524 -51.452 1.00 43.58 135 LYS A N 1
ATOM 718 C CA . LYS A 1 121 ? -61.433 17.800 -52.146 1.00 48.18 135 LYS A CA 1
ATOM 719 C C . LYS A 1 121 ? -62.500 18.704 -51.555 1.00 46.60 135 LYS A C 1
ATOM 720 O O . LYS A 1 121 ? -63.554 18.244 -51.105 1.00 43.35 135 LYS A O 1
ATOM 726 N N . GLY A 1 122 ? -62.214 19.997 -51.575 1.00 47.16 136 GLY A N 1
ATOM 727 C CA . GLY A 1 122 ? -63.177 20.976 -51.126 1.00 49.13 136 GLY A CA 1
ATOM 728 C C . GLY A 1 122 ? -62.579 22.356 -51.229 1.00 49.97 136 GLY A C 1
ATOM 729 O O . GLY A 1 122 ? -61.522 22.550 -51.829 1.00 53.96 136 GLY A O 1
ATOM 730 N N . THR A 1 123 ? -63.258 23.315 -50.628 1.00 48.85 137 THR A N 1
ATOM 731 C CA . THR A 1 123 ? -62.824 24.695 -50.699 1.00 54.82 137 THR A CA 1
ATOM 732 C C . THR A 1 123 ? -62.749 25.297 -49.305 1.00 54.83 137 THR A C 1
ATOM 733 O O . THR A 1 123 ? -63.376 24.822 -48.356 1.00 52.91 137 THR A O 1
ATOM 737 N N . LEU A 1 124 ? -61.962 26.358 -49.203 1.00 57.26 138 LEU A N 1
ATOM 738 C CA . LEU A 1 124 ? -61.833 27.145 -47.992 1.00 60.18 138 LEU A CA 1
ATOM 739 C C . LEU A 1 124 ? -62.400 28.536 -48.237 1.00 62.43 138 LEU A C 1
ATOM 740 O O . LEU A 1 124 ? -62.552 28.971 -49.381 1.00 66.38 138 LEU A O 1
ATOM 745 N N . ASP A 1 125 ? -62.716 29.232 -47.149 1.00 61.85 139 ASP A N 1
ATOM 746 C CA . ASP A 1 125 ? -63.228 30.592 -47.220 1.00 66.91 139 ASP A CA 1
ATOM 747 C C . ASP A 1 125 ? -62.315 31.542 -46.447 1.00 75.19 139 ASP A C 1
ATOM 748 O O . ASP A 1 125 ? -61.623 31.138 -45.508 1.00 72.32 139 ASP A O 1
ATOM 753 N N . ARG A 1 126 ? -62.360 32.822 -46.841 1.00 78.99 140 ARG A N 1
ATOM 754 C CA . ARG A 1 126 ? -61.417 33.882 -46.427 1.00 77.46 140 ARG A CA 1
ATOM 755 C C . ARG A 1 126 ? -60.061 33.639 -47.087 1.00 77.76 140 ARG A C 1
ATOM 756 O O . ARG A 1 126 ? -59.318 34.579 -47.378 1.00 79.24 140 ARG A O 1
ATOM 764 N N . THR A 1 131 ? -59.153 32.166 -42.369 1.00 68.59 145 THR A N 1
ATOM 765 C CA . THR A 1 131 ? -59.400 31.046 -43.277 1.00 70.16 145 THR A CA 1
ATOM 766 C C . THR A 1 131 ? -60.112 29.884 -42.565 1.00 70.24 145 THR A C 1
ATOM 767 O O . THR A 1 131 ? -59.742 29.497 -41.446 1.00 67.40 145 THR A O 1
ATOM 771 N N . THR A 1 132 ? -61.148 29.345 -43.217 1.00 65.45 146 THR A N 1
ATOM 772 C CA . THR A 1 132 ? -61.953 28.261 -42.666 1.00 62.26 146 THR A CA 1
ATOM 773 C C . THR A 1 132 ? -62.324 27.287 -43.775 1.00 61.89 146 THR A C 1
ATOM 774 O O . THR A 1 132 ? -62.225 27.591 -44.968 1.00 58.10 146 THR A O 1
ATOM 778 N N . ILE A 1 133 ? -62.794 26.116 -43.368 1.00 57.45 147 ILE A N 1
ATOM 779 C CA . ILE A 1 133 ? -63.150 25.057 -44.299 1.00 52.98 147 ILE A CA 1
ATOM 780 C C . ILE A 1 133 ? -64.644 25.112 -44.560 1.00 48.65 147 ILE A C 1
ATOM 781 O O . ILE A 1 133 ? -65.453 25.059 -43.620 1.00 45.63 147 ILE A O 1
ATOM 786 N N . ASN A 1 134 ? -64.997 25.236 -45.840 1.00 51.34 148 ASN A N 1
ATOM 787 C CA . ASN A 1 134 ? -66.365 25.096 -46.313 1.00 47.01 148 ASN A CA 1
ATOM 788 C C . ASN A 1 134 ? -66.763 23.635 -46.182 1.00 43.43 148 ASN A C 1
ATOM 789 O O . ASN A 1 134 ? -66.567 22.846 -47.112 1.00 42.14 148 ASN A O 1
ATOM 794 N N . TRP A 1 135 ? -67.330 23.266 -45.043 1.00 41.45 149 TRP A N 1
ATOM 795 C CA . TRP A 1 135 ? -67.532 21.856 -44.749 1.00 40.56 149 TRP A CA 1
ATOM 796 C C . TRP A 1 135 ? -68.632 21.253 -45.623 1.00 35.88 149 TRP A C 1
ATOM 797 O O . TRP A 1 135 ? -69.689 21.854 -45.837 1.00 35.00 149 TRP A O 1
ATOM 808 N N . GLN A 1 136 ? -68.381 20.048 -46.115 1.00 32.92 150 GLN A N 1
ATOM 809 C CA . GLN A 1 136 ? -69.341 19.313 -46.921 1.00 36.61 150 GLN A CA 1
ATOM 810 C C . GLN A 1 136 ? -69.290 17.846 -46.524 1.00 36.44 150 GLN A C 1
ATOM 811 O O . GLN A 1 136 ? -68.266 17.376 -46.011 1.00 35.81 150 GLN A O 1
ATOM 817 N N . PRO A 1 137 ? -70.388 17.106 -46.719 1.00 36.68 151 PRO A N 1
ATOM 818 C CA . PRO A 1 137 ? -70.406 15.681 -46.340 1.00 38.81 151 PRO A CA 1
ATOM 819 C C . PRO A 1 137 ? -69.241 14.861 -46.875 1.00 38.61 151 PRO A C 1
ATOM 820 O O . PRO A 1 137 ? -68.809 13.902 -46.210 1.00 31.83 151 PRO A O 1
ATOM 824 N N . ASN A 1 138 ? -68.717 15.201 -48.066 1.00 36.85 152 ASN A N 1
ATOM 825 C CA . ASN A 1 138 ? -67.573 14.442 -48.559 1.00 36.55 152 ASN A CA 1
ATOM 826 C C . ASN A 1 138 ? -66.284 14.769 -47.828 1.00 34.58 152 ASN A C 1
ATOM 827 O O . ASN A 1 138 ? -65.220 14.300 -48.244 1.00 34.11 152 ASN A O 1
ATOM 832 N N . LEU A 1 139 ? -66.260 15.557 -46.762 1.00 37.53 153 LEU A N 1
ATOM 833 C CA . LEU A 1 139 ? -65.084 15.567 -45.901 1.00 39.01 153 LEU A CA 1
ATOM 834 C C . LEU A 1 139 ? -65.180 14.559 -44.759 1.00 36.85 153 LEU A C 1
ATOM 835 O O . LEU A 1 139 ? -64.268 14.504 -43.926 1.00 40.30 153 LEU A O 1
ATOM 840 N N . VAL A 1 140 ? -66.247 13.755 -44.699 1.00 38.38 154 VAL A N 1
ATOM 841 C CA . VAL A 1 140 ? -66.253 12.541 -43.878 1.00 35.24 154 VAL A CA 1
ATOM 842 C C . VAL A 1 140 ? -65.638 11.394 -44.677 1.00 37.76 154 VAL A C 1
ATOM 843 O O . VAL A 1 140 ? -64.544 10.920 -44.347 1.00 36.56 154 VAL A O 1
ATOM 847 N N . PHE A 1 141 ? -66.326 10.942 -45.738 1.00 34.21 155 PHE A N 1
ATOM 848 C CA . PHE A 1 141 ? -65.740 10.022 -46.710 1.00 31.28 155 PHE A CA 1
ATOM 849 C C . PHE A 1 141 ? -65.971 10.565 -48.119 1.00 36.62 155 PHE A C 1
ATOM 850 O O . PHE A 1 141 ? -67.035 11.132 -48.406 1.00 31.67 155 PHE A O 1
ATOM 858 N N . PRO A 1 142 ? -64.994 10.395 -49.013 1.00 33.49 156 PRO A N 1
ATOM 859 C CA . PRO A 1 142 ? -64.982 11.145 -50.290 1.00 41.99 156 PRO A CA 1
ATOM 860 C C . PRO A 1 142 ? -66.230 11.080 -51.178 1.00 40.50 156 PRO A C 1
ATOM 861 O O . PRO A 1 142 ? -66.475 12.057 -51.901 1.00 41.88 156 PRO A O 1
ATOM 865 N N . GLU A 1 143 ? -67.028 10.017 -51.215 1.00 36.48 157 GLU A N 1
ATOM 866 C CA . GLU A 1 143 ? -68.133 10.102 -52.177 1.00 41.49 157 GLU A CA 1
ATOM 867 C C . GLU A 1 143 ? -69.459 10.429 -51.524 1.00 45.03 157 GLU A C 1
ATOM 868 O O . GLU A 1 143 ? -70.527 10.217 -52.114 1.00 39.26 157 GLU A O 1
ATOM 874 N N . MET A 1 144 ? -69.401 11.013 -50.343 1.00 35.55 158 MET A N 1
ATOM 875 C CA . MET A 1 144 ? -70.584 11.269 -49.566 1.00 40.92 158 MET A CA 1
ATOM 876 C C . MET A 1 144 ? -71.181 12.600 -50.021 1.00 39.95 158 MET A C 1
ATOM 877 O O . MET A 1 144 ? -70.451 13.557 -50.304 1.00 37.50 158 MET A O 1
ATOM 882 N N . GLU A 1 145 ? -72.506 12.649 -50.132 1.00 40.10 159 GLU A N 1
ATOM 883 C CA . GLU A 1 145 ? -73.187 13.859 -50.551 1.00 45.91 159 GLU A CA 1
ATOM 884 C C . GLU A 1 145 ? -74.488 13.979 -49.780 1.00 49.03 159 GLU A C 1
ATOM 885 O O . GLU A 1 145 ? -75.098 12.976 -49.397 1.00 51.92 159 GLU A O 1
ATOM 891 N N . GLY A 1 146 ? -74.894 15.221 -49.541 1.00 49.62 160 GLY A N 1
ATOM 892 C CA . GLY A 1 146 ? -76.153 15.506 -48.879 1.00 51.64 160 GLY A CA 1
ATOM 893 C C . GLY A 1 146 ? -76.459 14.672 -47.655 1.00 46.49 160 GLY A C 1
ATOM 894 O O . GLY A 1 146 ? -75.756 14.753 -46.644 1.00 47.67 160 GLY A O 1
ATOM 895 N N . ASN A 1 147 ? -77.510 13.857 -47.748 1.00 47.38 161 ASN A N 1
ATOM 896 C CA . ASN A 1 147 ? -78.019 13.076 -46.628 1.00 49.83 161 ASN A CA 1
ATOM 897 C C . ASN A 1 147 ? -77.510 11.635 -46.629 1.00 46.35 161 ASN A C 1
ATOM 898 O O . ASN A 1 147 ? -78.140 10.764 -46.020 1.00 53.41 161 ASN A O 1
ATOM 903 N N . ASP A 1 148 ? -76.392 11.362 -47.297 1.00 49.32 162 ASP A N 1
ATOM 904 C CA . ASP A 1 148 ? -75.811 10.027 -47.255 1.00 46.51 162 ASP A CA 1
ATOM 905 C C . ASP A 1 148 ? -75.412 9.673 -45.827 1.00 46.88 162 ASP A C 1
ATOM 906 O O . ASP A 1 148 ? -74.986 10.535 -45.056 1.00 42.29 162 ASP A O 1
ATOM 911 N N . LYS A 1 149 ? -75.572 8.399 -45.476 1.00 45.12 163 LYS A N 1
ATOM 912 C CA . LYS A 1 149 ? -75.192 7.850 -44.182 1.00 44.35 163 LYS A CA 1
ATOM 913 C C . LYS A 1 149 ? -74.023 6.886 -44.345 1.00 43.55 163 LYS A C 1
ATOM 914 O O . LYS A 1 149 ? -73.594 6.558 -45.460 1.00 40.65 163 LYS A O 1
ATOM 920 N N . VAL A 1 150 ? -73.498 6.436 -43.209 1.00 39.49 164 VAL A N 1
ATOM 921 C CA . VAL A 1 150 ? -72.463 5.413 -43.181 1.00 39.51 164 VAL A CA 1
ATOM 922 C C . VAL A 1 150 ? -72.979 4.255 -42.348 1.00 41.05 164 VAL A C 1
ATOM 923 O O . VAL A 1 150 ? -73.542 4.465 -41.266 1.00 41.35 164 VAL A O 1
ATOM 927 N N . SER A 1 151 ? -72.821 3.037 -42.859 1.00 38.74 165 SER A N 1
ATOM 928 C CA . SER A 1 151 ? -73.206 1.850 -42.110 1.00 44.13 165 SER A CA 1
ATOM 929 C C . SER A 1 151 ? -71.972 1.005 -41.833 1.00 42.94 165 SER A C 1
ATOM 930 O O . SER A 1 151 ? -71.114 0.817 -42.701 1.00 40.91 165 SER A O 1
ATOM 933 N N . LEU A 1 152 ? -71.869 0.535 -40.600 1.00 44.33 166 LEU A N 1
ATOM 934 C CA . LEU A 1 152 ? -70.761 -0.301 -40.174 1.00 45.69 166 LEU A CA 1
ATOM 935 C C . LEU A 1 152 ? -71.349 -1.522 -39.500 1.00 49.07 166 LEU A C 1
ATOM 936 O O . LEU A 1 152 ? -72.143 -1.388 -38.565 1.00 43.22 166 LEU A O 1
ATOM 941 N N . THR A 1 153 ? -71.014 -2.698 -40.017 1.00 48.78 167 THR A N 1
ATOM 942 C CA . THR A 1 153 ? -71.257 -3.957 -39.338 1.00 50.09 167 THR A CA 1
ATOM 943 C C . THR A 1 153 ? -69.909 -4.582 -39.041 1.00 54.72 167 THR A C 1
ATOM 944 O O . THR A 1 153 ? -68.999 -4.525 -39.875 1.00 50.03 167 THR A O 1
ATOM 948 N N . THR A 1 154 ? -69.772 -5.124 -37.828 1.00 55.95 168 THR A N 1
ATOM 949 C CA . THR A 1 154 ? -68.532 -5.739 -37.379 1.00 58.60 168 THR A CA 1
ATOM 950 C C . THR A 1 154 ? -68.844 -7.061 -36.694 1.00 64.27 168 THR A C 1
ATOM 951 O O . THR A 1 154 ? -69.874 -7.211 -36.032 1.00 60.43 168 THR A O 1
ATOM 955 N N . GLN A 1 155 ? -67.942 -8.024 -36.867 1.00 64.36 169 GLN A N 1
ATOM 956 C CA . GLN A 1 155 ? -68.058 -9.330 -36.229 1.00 65.40 169 GLN A CA 1
ATOM 957 C C . GLN A 1 155 ? -66.703 -9.654 -35.619 1.00 62.00 169 GLN A C 1
ATOM 958 O O . GLN A 1 155 ? -65.721 -9.840 -36.344 1.00 59.96 169 GLN A O 1
ATOM 964 N N . GLU A 1 156 ? -66.650 -9.707 -34.293 1.00 67.22 170 GLU A N 1
ATOM 965 C CA . GLU A 1 156 ? -65.380 -9.872 -33.602 1.00 64.38 170 GLU A CA 1
ATOM 966 C C . GLU A 1 156 ? -64.775 -11.226 -33.921 1.00 60.45 170 GLU A C 1
ATOM 967 O O . GLU A 1 156 ? -65.428 -12.263 -33.764 1.00 59.34 170 GLU A O 1
ATOM 973 N N . ALA A 1 157 ? -63.539 -11.213 -34.408 1.00 56.44 171 ALA A N 1
ATOM 974 C CA . ALA A 1 157 ? -62.765 -12.439 -34.451 1.00 56.08 171 ALA A CA 1
ATOM 975 C C . ALA A 1 157 ? -62.280 -12.771 -33.042 1.00 57.50 171 ALA A C 1
ATOM 976 O O . ALA A 1 157 ? -62.024 -11.883 -32.224 1.00 56.73 171 ALA A O 1
ATOM 978 N N . ALA A 1 158 ? -62.195 -14.063 -32.747 1.00 57.79 172 ALA A N 1
ATOM 979 C CA . ALA A 1 158 ? -61.691 -14.531 -31.463 1.00 48.70 172 ALA A CA 1
ATOM 980 C C . ALA A 1 158 ? -60.203 -14.836 -31.597 1.00 44.23 172 ALA A C 1
ATOM 981 O O . ALA A 1 158 ? -59.805 -15.647 -32.440 1.00 51.34 172 ALA A O 1
ATOM 983 N N . ARG A 1 159 ? -59.386 -14.166 -30.794 1.00 45.45 173 ARG A N 1
ATOM 984 C CA . ARG A 1 159 ? -57.979 -14.537 -30.692 1.00 45.67 173 ARG A CA 1
ATOM 985 C C . ARG A 1 159 ? -57.857 -16.003 -30.295 1.00 43.71 173 ARG A C 1
ATOM 986 O O . ARG A 1 159 ? -58.607 -16.496 -29.446 1.00 42.60 173 ARG A O 1
ATOM 994 N N . GLY A 1 160 ? -56.930 -16.709 -30.935 1.00 40.20 174 GLY A N 1
ATOM 995 C CA . GLY A 1 160 ? -56.690 -18.088 -30.579 1.00 40.60 174 GLY A CA 1
ATOM 996 C C . GLY A 1 160 ? -56.091 -18.225 -29.187 1.00 39.01 174 GLY A C 1
ATOM 997 O O . GLY A 1 160 ? -55.504 -17.296 -28.632 1.00 35.25 174 GLY A O 1
ATOM 998 N N . ASN A 1 161 ? -56.274 -19.408 -28.612 1.00 40.75 175 ASN A N 1
ATOM 999 C CA . ASN A 1 161 ? -55.692 -19.757 -27.322 1.00 38.13 175 ASN A CA 1
ATOM 1000 C C . ASN A 1 161 ? -54.311 -20.364 -27.500 1.00 38.79 175 ASN A C 1
ATOM 1001 O O . ASN A 1 161 ? -54.041 -21.067 -28.473 1.00 35.35 175 ASN A O 1
ATOM 1006 N N . ILE A 1 162 ? -53.433 -20.103 -26.542 1.00 36.02 176 ILE A N 1
ATOM 1007 C CA . ILE A 1 162 ? -52.242 -20.919 -26.367 1.00 35.39 176 ILE A CA 1
ATOM 1008 C C . ILE A 1 162 ? -52.544 -21.886 -25.232 1.00 37.21 176 ILE A C 1
ATOM 1009 O O . ILE A 1 162 ? -53.034 -21.476 -24.176 1.00 32.02 176 ILE A O 1
ATOM 1014 N N . ILE A 1 163 ? -52.353 -23.175 -25.486 1.00 36.89 177 ILE A N 1
ATOM 1015 C CA . ILE A 1 163 ? -52.745 -24.217 -24.553 1.00 36.44 177 ILE A CA 1
ATOM 1016 C C . ILE A 1 163 ? -51.561 -25.150 -24.380 1.00 34.62 177 ILE A C 1
ATOM 1017 O O . ILE A 1 163 ? -50.617 -25.139 -25.171 1.00 33.76 177 ILE A O 1
ATOM 1022 N N . ASP A 1 164 ? -51.594 -25.931 -23.298 1.00 34.46 178 ASP A N 1
ATOM 1023 C CA . ASP A 1 164 ? -50.482 -26.805 -22.961 1.00 32.69 178 ASP A CA 1
ATOM 1024 C C . ASP A 1 164 ? -50.758 -28.197 -23.515 1.00 35.01 178 ASP A C 1
ATOM 1025 O O . ASP A 1 164 ? -51.800 -28.452 -24.124 1.00 38.98 178 ASP A O 1
ATOM 1030 N N . ARG A 1 165 ? -49.819 -29.117 -23.263 1.00 33.07 179 ARG A N 1
ATOM 1031 C CA . ARG A 1 165 ? -49.852 -30.440 -23.879 1.00 33.68 179 ARG A CA 1
ATOM 1032 C C . ARG A 1 165 ? -51.108 -31.240 -23.546 1.00 36.84 179 ARG A C 1
ATOM 1033 O O . ARG A 1 165 ? -51.411 -32.209 -24.255 1.00 37.88 179 ARG A O 1
ATOM 1041 N N . ASN A 1 166 ? -51.844 -30.872 -22.504 1.00 40.23 180 ASN A N 1
ATOM 1042 C CA . ASN A 1 166 ? -53.080 -31.550 -22.129 1.00 39.23 180 ASN A CA 1
ATOM 1043 C C . ASN A 1 166 ? -54.317 -30.694 -22.373 1.00 41.28 180 ASN A C 1
ATOM 1044 O O . ASN A 1 166 ? -55.413 -31.079 -21.957 1.00 49.82 180 ASN A O 1
ATOM 1049 N N . GLY A 1 167 ? -54.174 -29.539 -23.023 1.00 41.71 181 GLY A N 1
ATOM 1050 C CA . GLY A 1 167 ? -55.297 -28.642 -23.250 1.00 42.29 181 GLY A CA 1
ATOM 1051 C C . GLY A 1 167 ? -55.538 -27.601 -22.172 1.00 46.91 181 GLY A C 1
ATOM 1052 O O . GLY A 1 167 ? -56.604 -26.967 -22.170 1.00 46.67 181 GLY A O 1
ATOM 1053 N N . GLU A 1 168 ? -54.575 -27.404 -21.226 1.00 41.18 182 GLU A N 1
ATOM 1054 C CA . GLU A 1 168 ? -54.973 -26.356 -20.300 1.00 45.43 182 GLU A CA 1
ATOM 1055 C C . GLU A 1 168 ? -54.538 -24.997 -20.816 1.00 37.53 182 GLU A C 1
ATOM 1056 O O . GLU A 1 168 ? -53.478 -24.878 -21.440 1.00 38.39 182 GLU A O 1
ATOM 1062 N N . PRO A 1 169 ? -55.359 -23.979 -20.541 1.00 43.85 183 PRO A N 1
ATOM 1063 C CA . PRO A 1 169 ? -55.109 -22.639 -21.100 1.00 44.36 183 PRO A CA 1
ATOM 1064 C C . PRO A 1 169 ? -53.866 -21.995 -20.508 1.00 40.33 183 PRO A C 1
ATOM 1065 O O . PRO A 1 169 ? -53.682 -21.954 -19.287 1.00 39.94 183 PRO A O 1
ATOM 1069 N N . LEU A 1 170 ? -53.005 -21.509 -21.393 1.00 34.66 184 LEU A N 1
ATOM 1070 C CA . LEU A 1 170 ? -51.900 -20.641 -21.040 1.00 34.69 184 LEU A CA 1
ATOM 1071 C C . LEU A 1 170 ? -52.149 -19.196 -21.443 1.00 35.96 184 LEU A C 1
ATOM 1072 O O . LEU A 1 170 ? -51.660 -18.283 -20.779 1.00 32.52 184 LEU A O 1
ATOM 1077 N N . ALA A 1 171 ? -52.919 -18.981 -22.509 1.00 37.85 185 ALA A N 1
ATOM 1078 C CA . ALA A 1 171 ? -53.377 -17.664 -22.943 1.00 35.86 185 ALA A CA 1
ATOM 1079 C C . ALA A 1 171 ? -54.773 -17.865 -23.495 1.00 35.61 185 ALA A C 1
ATOM 1080 O O . ALA A 1 171 ? -54.957 -18.658 -24.422 1.00 39.78 185 ALA A O 1
ATOM 1082 N N . THR A 1 172 ? -55.754 -17.171 -22.943 1.00 35.78 186 THR A N 1
ATOM 1083 C CA . THR A 1 172 ? -57.131 -17.474 -23.294 1.00 37.31 186 THR A CA 1
ATOM 1084 C C . THR A 1 172 ? -57.980 -16.252 -22.996 1.00 36.35 186 THR A C 1
ATOM 1085 O O . THR A 1 172 ? -57.473 -15.209 -22.580 1.00 40.22 186 THR A O 1
ATOM 1089 N N . THR A 1 173 ? -59.281 -16.386 -23.225 1.00 42.08 187 THR A N 1
ATOM 1090 C CA . THR A 1 173 ? -60.256 -15.385 -22.816 1.00 47.92 187 THR A CA 1
ATOM 1091 C C . THR A 1 173 ? -60.692 -15.644 -21.382 1.00 44.29 187 THR A C 1
ATOM 1092 O O . THR A 1 173 ? -61.111 -16.754 -21.047 1.00 48.07 187 THR A O 1
ATOM 1096 N N . GLY A 1 174 ? -60.610 -14.619 -20.548 1.00 44.72 188 GLY A N 1
ATOM 1097 C CA . GLY A 1 174 ? -61.056 -14.754 -19.183 1.00 47.50 188 GLY A CA 1
ATOM 1098 C C . GLY A 1 174 ? -62.228 -13.846 -18.888 1.00 53.89 188 GLY A C 1
ATOM 1099 O O . GLY A 1 174 ? -62.475 -12.886 -19.627 1.00 51.61 188 GLY A O 1
ATOM 1100 N N . LYS A 1 175 ? -62.971 -14.146 -17.828 1.00 51.13 189 LYS A N 1
ATOM 1101 C CA . LYS A 1 175 ? -63.985 -13.234 -17.326 1.00 53.87 189 LYS A CA 1
ATOM 1102 C C . LYS A 1 175 ? -63.315 -12.288 -16.348 1.00 54.02 189 LYS A C 1
ATOM 1103 O O . LYS A 1 175 ? -62.790 -12.724 -15.316 1.00 55.91 189 LYS A O 1
ATOM 1109 N N . LEU A 1 176 ? -63.312 -11.002 -16.681 1.00 54.92 190 LEU A N 1
ATOM 1110 C CA . LEU A 1 176 ? -62.563 -10.014 -15.926 1.00 56.02 190 LEU A CA 1
ATOM 1111 C C . LEU A 1 176 ? -63.518 -9.072 -15.204 1.00 58.22 190 LEU A C 1
ATOM 1112 O O . LEU A 1 176 ? -64.648 -8.842 -15.644 1.00 59.08 190 LEU A O 1
ATOM 1117 N N . LYS A 1 177 ? -63.056 -8.541 -14.078 1.00 62.59 191 LYS A N 1
ATOM 1118 C CA . LYS A 1 177 ? -63.831 -7.593 -13.289 1.00 63.23 191 LYS A CA 1
ATOM 1119 C C . LYS A 1 177 ? -63.440 -6.174 -13.690 1.00 62.37 191 LYS A C 1
ATOM 1120 O O . LYS A 1 177 ? -62.277 -5.776 -13.549 1.00 62.50 191 LYS A O 1
ATOM 1126 N N . GLN A 1 178 ? -64.409 -5.419 -14.191 1.00 60.98 192 GLN A N 1
ATOM 1127 C CA . GLN A 1 178 ? -64.181 -4.071 -14.690 1.00 63.43 192 GLN A CA 1
ATOM 1128 C C . GLN A 1 178 ? -64.804 -3.053 -13.743 1.00 59.81 192 GLN A C 1
ATOM 1129 O O . GLN A 1 178 ? -66.014 -3.083 -13.501 1.00 60.13 192 GLN A O 1
ATOM 1135 N N . LEU A 1 179 ? -63.981 -2.155 -13.214 1.00 61.29 193 LEU A N 1
ATOM 1136 C CA . LEU A 1 179 ? -64.496 -1.024 -12.459 1.00 61.85 193 LEU A CA 1
ATOM 1137 C C . LEU A 1 179 ? -65.002 0.054 -13.409 1.00 60.59 193 LEU A C 1
ATOM 1138 O O . LEU A 1 179 ? -64.362 0.357 -14.417 1.00 59.50 193 LEU A O 1
ATOM 1143 N N . GLY A 1 180 ? -66.165 0.621 -13.092 1.00 60.67 194 GLY A N 1
ATOM 1144 C CA . GLY A 1 180 ? -66.703 1.741 -13.835 1.00 58.21 194 GLY A CA 1
ATOM 1145 C C . GLY A 1 180 ? -67.587 2.594 -12.949 1.00 62.01 194 GLY A C 1
ATOM 1146 O O . GLY A 1 180 ? -67.782 2.297 -11.768 1.00 60.96 194 GLY A O 1
ATOM 1147 N N . VAL A 1 181 ? -68.126 3.671 -13.533 1.00 59.12 195 VAL A N 1
ATOM 1148 C CA . VAL A 1 181 ? -69.023 4.583 -12.829 1.00 59.93 195 VAL A CA 1
ATOM 1149 C C . VAL A 1 181 ? -70.250 4.888 -13.680 1.00 63.96 195 VAL A C 1
ATOM 1150 O O . VAL A 1 181 ? -70.181 4.970 -14.912 1.00 58.62 195 VAL A O 1
ATOM 1154 N N . VAL A 1 182 ? -71.384 5.066 -13.007 1.00 65.01 196 VAL A N 1
ATOM 1155 C CA . VAL A 1 182 ? -72.607 5.549 -13.643 1.00 68.93 196 VAL A CA 1
ATOM 1156 C C . VAL A 1 182 ? -72.744 7.025 -13.276 1.00 64.69 196 VAL A C 1
ATOM 1157 O O . VAL A 1 182 ? -73.051 7.331 -12.116 1.00 62.81 196 VAL A O 1
ATOM 1161 N N . PRO A 1 183 ? -72.498 7.958 -14.200 1.00 64.63 197 PRO A N 1
ATOM 1162 C CA . PRO A 1 183 ? -72.430 9.377 -13.806 1.00 63.84 197 PRO A CA 1
ATOM 1163 C C . PRO A 1 183 ? -73.680 9.880 -13.114 1.00 66.87 197 PRO A C 1
ATOM 1164 O O . PRO A 1 183 ? -73.591 10.775 -12.261 1.00 65.53 197 PRO A O 1
ATOM 1168 N N . SER A 1 184 ? -74.840 9.312 -13.436 1.00 68.32 198 SER A N 1
ATOM 1169 C CA . SER A 1 184 ? -76.098 9.707 -12.820 1.00 68.84 198 SER A CA 1
ATOM 1170 C C . SER A 1 184 ? -76.279 9.156 -11.412 1.00 67.79 198 SER A C 1
ATOM 1171 O O . SER A 1 184 ? -77.267 9.502 -10.755 1.00 71.07 198 SER A O 1
ATOM 1174 N N . LYS A 1 185 ? -75.374 8.299 -10.938 1.00 65.20 199 LYS A N 1
ATOM 1175 C CA . LYS A 1 185 ? -75.415 7.811 -9.567 1.00 62.77 199 LYS A CA 1
ATOM 1176 C C . LYS A 1 185 ? -74.257 8.331 -8.729 1.00 58.29 199 LYS A C 1
ATOM 1177 O O . LYS A 1 185 ? -74.165 7.992 -7.546 1.00 60.01 199 LYS A O 1
ATOM 1183 N N . LEU A 1 186 ? -73.379 9.150 -9.311 1.00 56.30 200 LEU A N 1
ATOM 1184 C CA . LEU A 1 1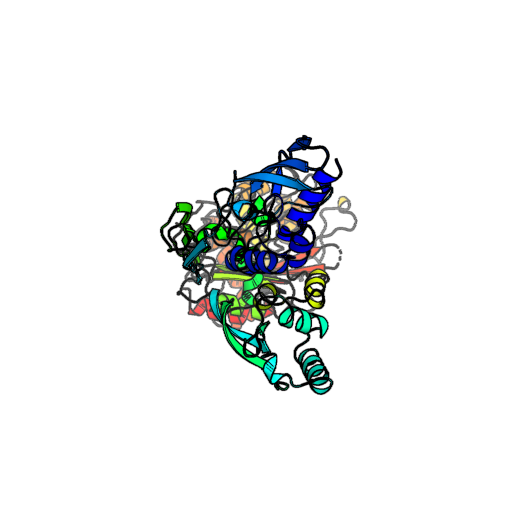86 ? -72.295 9.788 -8.578 1.00 56.37 200 LEU A CA 1
ATOM 1185 C C . LEU A 1 186 ? -72.771 10.887 -7.636 1.00 54.34 200 LEU A C 1
ATOM 1186 O O . LEU A 1 186 ? -71.979 11.347 -6.810 1.00 53.32 200 LEU A O 1
ATOM 1191 N N . GLY A 1 187 ? -74.022 11.319 -7.731 1.00 53.85 201 GLY A N 1
ATOM 1192 C CA . GLY A 1 187 ? -74.491 12.410 -6.905 1.00 52.81 201 GLY A CA 1
ATOM 1193 C C . GLY A 1 187 ? -74.253 13.764 -7.542 1.00 52.35 201 GLY A C 1
ATOM 1194 O O . GLY A 1 187 ? -73.815 13.884 -8.685 1.00 53.03 201 GLY A O 1
ATOM 1195 N N . ASP A 1 188 ? -74.529 14.809 -6.764 1.00 52.66 202 ASP A N 1
ATOM 1196 C CA . ASP A 1 188 ? -74.555 16.177 -7.260 1.00 50.22 202 ASP A CA 1
ATOM 1197 C C . ASP A 1 188 ? -73.516 17.040 -6.560 1.00 50.39 202 ASP A C 1
ATOM 1198 O O . ASP A 1 188 ? -73.223 16.849 -5.375 1.00 46.87 202 ASP A O 1
ATOM 1203 N N . GLY A 1 189 ? -72.954 17.985 -7.325 1.00 45.75 203 GLY A N 1
ATOM 1204 C CA . GLY A 1 189 ? -71.991 18.958 -6.837 1.00 45.86 203 GLY A CA 1
ATOM 1205 C C . GLY A 1 189 ? -70.901 18.420 -5.924 1.00 49.98 203 GLY A C 1
ATOM 1206 O O . GLY A 1 189 ? -70.071 17.611 -6.349 1.00 52.24 203 GLY A O 1
ATOM 1207 N N . GLY A 1 190 ? -70.895 18.861 -4.663 1.00 47.45 204 GLY A N 1
ATOM 1208 C CA . GLY A 1 190 ? -69.828 18.476 -3.756 1.00 48.67 204 GLY A CA 1
ATOM 1209 C C . GLY A 1 190 ? -69.828 17.001 -3.405 1.00 50.26 204 GLY A C 1
ATOM 1210 O O . GLY A 1 190 ? -68.774 16.429 -3.111 1.00 48.25 204 GLY A O 1
ATOM 1211 N N . GLU A 1 191 ? -70.999 16.365 -3.423 1.00 47.34 205 GLU A N 1
ATOM 1212 C CA . GLU A 1 191 ? -71.049 14.943 -3.121 1.00 49.98 205 GLU A CA 1
ATOM 1213 C C . GLU A 1 191 ? -70.512 14.121 -4.283 1.00 51.48 205 GLU A C 1
ATOM 1214 O O . GLU A 1 191 ? -69.967 13.029 -4.069 1.00 46.10 205 GLU A O 1
ATOM 1220 N N . LYS A 1 192 ? -70.657 14.632 -5.516 1.00 48.73 206 LYS A N 1
ATOM 1221 C CA . LYS A 1 192 ? -70.040 14.001 -6.676 1.00 45.90 206 LYS A CA 1
ATOM 1222 C C . LYS A 1 192 ? -68.526 14.025 -6.553 1.00 45.39 206 LYS A C 1
ATOM 1223 O O . LYS A 1 192 ? -67.853 13.013 -6.774 1.00 47.96 206 LYS A O 1
ATOM 1229 N N . THR A 1 193 ? -67.973 15.187 -6.211 1.00 46.10 207 THR A N 1
ATOM 1230 C CA . THR A 1 193 ? -66.532 15.307 -6.041 1.00 46.71 207 THR A CA 1
ATOM 1231 C C . THR A 1 193 ? -66.016 14.358 -4.968 1.00 47.68 207 THR A C 1
ATOM 1232 O O . THR A 1 193 ? -64.961 13.737 -5.139 1.00 47.69 207 THR A O 1
ATOM 1236 N N . ALA A 1 194 ? -66.751 14.220 -3.861 1.00 45.31 208 ALA A N 1
ATOM 1237 C CA . ALA A 1 194 ? -66.300 13.331 -2.796 1.00 49.92 208 ALA A CA 1
ATOM 1238 C C . ALA A 1 194 ? -66.346 11.869 -3.235 1.00 50.66 208 ALA A C 1
ATOM 1239 O O . ALA A 1 194 ? -65.460 11.084 -2.876 1.00 51.67 208 ALA A O 1
ATOM 1241 N N . ASN A 1 195 ? -67.366 11.481 -4.011 1.00 49.35 209 ASN A N 1
ATOM 1242 C CA . ASN A 1 195 ? -67.415 10.111 -4.529 1.00 51.19 209 ASN A CA 1
ATOM 1243 C C . ASN A 1 195 ? -66.314 9.855 -5.550 1.00 51.74 209 ASN A C 1
ATOM 1244 O O . ASN A 1 195 ? -65.722 8.770 -5.564 1.00 53.62 209 ASN A O 1
ATOM 1249 N N . ILE A 1 196 ? -66.031 10.829 -6.419 1.00 51.39 210 ILE A N 1
ATOM 1250 C CA . ILE A 1 196 ? -64.961 10.650 -7.394 1.00 52.46 210 ILE A CA 1
ATOM 1251 C C . ILE A 1 196 ? -63.615 10.588 -6.694 1.00 56.16 210 ILE A C 1
ATOM 1252 O O . ILE A 1 196 ? -62.695 9.900 -7.154 1.00 58.17 210 ILE A O 1
ATOM 1257 N N . LYS A 1 197 ? -63.472 11.301 -5.576 1.00 57.08 211 LYS A N 1
ATOM 1258 C CA . LYS A 1 197 ? -62.219 11.257 -4.828 1.00 59.95 211 LYS A CA 1
ATOM 1259 C C . LYS A 1 197 ? -62.066 9.930 -4.094 1.00 59.17 211 LYS A C 1
ATOM 1260 O O . LYS A 1 197 ? -60.986 9.326 -4.112 1.00 63.81 211 LYS A O 1
ATOM 1266 N N . ALA A 1 198 ? -63.143 9.445 -3.472 1.00 55.13 212 ALA A N 1
ATOM 1267 C CA . ALA A 1 198 ? -63.117 8.121 -2.862 1.00 57.24 212 ALA A CA 1
ATOM 1268 C C . ALA A 1 198 ? -62.802 7.036 -3.892 1.00 64.30 212 ALA A C 1
ATOM 1269 O O . ALA A 1 198 ? -62.042 6.104 -3.608 1.00 67.90 212 ALA A O 1
ATOM 1271 N N . ILE A 1 199 ? -63.369 7.138 -5.098 1.00 60.44 213 ILE A N 1
ATOM 1272 C CA . ILE A 1 199 ? -63.097 6.138 -6.126 1.00 61.66 213 ILE A CA 1
ATOM 1273 C C . ILE A 1 199 ? -61.629 6.178 -6.531 1.00 63.87 213 ILE A C 1
ATOM 1274 O O . ILE A 1 199 ? -60.984 5.136 -6.698 1.00 67.71 213 ILE A O 1
ATOM 1279 N N . ALA A 1 200 ? -61.073 7.383 -6.673 1.00 64.31 214 ALA A N 1
ATOM 1280 C CA . ALA A 1 200 ? -59.690 7.521 -7.110 1.00 65.04 214 ALA A CA 1
ATOM 1281 C C . ALA A 1 200 ? -58.705 7.006 -6.069 1.00 72.32 214 ALA A C 1
ATOM 1282 O O . ALA A 1 200 ? -57.593 6.602 -6.427 1.00 76.53 214 ALA A O 1
ATOM 1284 N N . SER A 1 201 ? -59.081 7.021 -4.793 1.00 70.46 215 SER A N 1
ATOM 1285 C CA . SER A 1 201 ? -58.217 6.585 -3.694 1.00 73.31 215 SER A CA 1
ATOM 1286 C C . SER A 1 201 ? -58.932 5.471 -2.933 1.00 74.76 215 SER A C 1
ATOM 1287 O O . SER A 1 201 ? -59.361 5.638 -1.782 1.00 75.32 215 SER A O 1
ATOM 1290 N N . SER A 1 202 ? -59.059 4.330 -3.605 1.00 71.26 216 SER A N 1
ATOM 1291 C CA . SER A 1 202 ? -59.698 3.115 -3.122 1.00 69.59 216 SER A CA 1
ATOM 1292 C C . SER A 1 202 ? -59.636 2.147 -4.293 1.00 77.52 216 SER A C 1
ATOM 1293 O O . SER A 1 202 ? -60.009 0.973 -4.177 1.00 78.23 216 SER A O 1
ATOM 1296 N N . PHE A 1 203 ? -59.165 2.677 -5.440 1.00 73.86 217 PHE A N 1
ATOM 1297 C CA . PHE A 1 203 ? -58.870 1.911 -6.645 1.00 74.27 217 PHE A CA 1
ATOM 1298 C C . PHE A 1 203 ? -57.669 2.476 -7.397 1.00 77.44 217 PHE A C 1
ATOM 1299 O O . PHE A 1 203 ? -57.510 2.184 -8.588 1.00 78.79 217 PHE A O 1
ATOM 1307 N N . ASP A 1 204 ? -56.848 3.298 -6.741 1.00 77.96 218 ASP A N 1
ATOM 1308 C CA . ASP A 1 204 ? -55.586 3.818 -7.277 1.00 79.65 218 ASP A CA 1
ATOM 1309 C C . ASP A 1 204 ? -55.758 4.359 -8.698 1.00 78.76 218 ASP A C 1
ATOM 1310 O O . ASP A 1 204 ? -55.229 3.835 -9.679 1.00 77.13 218 ASP A O 1
ATOM 1315 N N . LEU A 1 205 ? -56.531 5.437 -8.767 1.00 79.31 219 LEU A N 1
ATOM 1316 C CA . LEU A 1 205 ? -56.732 6.204 -9.983 1.00 77.07 219 LEU A CA 1
ATOM 1317 C C . LEU A 1 205 ? -56.529 7.675 -9.656 1.00 74.96 219 LEU A C 1
ATOM 1318 O O . LEU A 1 205 ? -56.363 8.063 -8.496 1.00 74.60 219 LEU A O 1
ATOM 1323 N N . THR A 1 206 ? -56.529 8.502 -10.689 1.00 75.78 220 THR A N 1
ATOM 1324 C CA . THR A 1 206 ? -56.581 9.941 -10.500 1.00 74.53 220 THR A CA 1
ATOM 1325 C C . THR A 1 206 ? -58.021 10.396 -10.684 1.00 72.81 220 THR A C 1
ATOM 1326 O O . THR A 1 206 ? -58.764 9.826 -11.495 1.00 69.86 220 THR A O 1
ATOM 1330 N N . GLU A 1 207 ? -58.425 11.403 -9.905 1.00 70.11 221 GLU A N 1
ATOM 1331 C CA . GLU A 1 207 ? -59.724 12.012 -10.149 1.00 64.11 221 GLU A CA 1
ATOM 1332 C C . GLU A 1 207 ? -59.788 12.567 -11.560 1.00 67.66 221 GLU A C 1
ATOM 1333 O O . GLU A 1 207 ? -60.834 12.499 -12.219 1.00 64.44 221 GLU A O 1
ATOM 1339 N N . ASP A 1 208 ? -58.665 13.091 -12.054 1.00 67.91 222 ASP A N 1
ATOM 1340 C CA . ASP A 1 208 ? -58.651 13.619 -13.413 1.00 74.37 222 ASP A CA 1
ATOM 1341 C C . ASP A 1 208 ? -58.948 12.520 -14.430 1.00 72.60 222 ASP A C 1
ATOM 1342 O O . ASP A 1 208 ? -59.715 12.736 -15.375 1.00 70.19 222 ASP A O 1
ATOM 1347 N N . ALA A 1 209 ? -58.369 11.328 -14.238 1.00 72.50 223 ALA A N 1
ATOM 1348 C CA . ALA A 1 209 ? -58.659 10.206 -15.130 1.00 70.48 223 ALA A CA 1
ATOM 1349 C C . ALA A 1 209 ? -60.151 9.909 -15.164 1.00 68.81 223 ALA A C 1
ATOM 1350 O O . ALA A 1 209 ? -60.737 9.723 -16.240 1.00 67.43 223 ALA A O 1
ATOM 1352 N N . ILE A 1 210 ? -60.785 9.877 -13.987 1.00 65.03 224 ILE A N 1
ATOM 1353 C CA . ILE A 1 210 ? -62.211 9.576 -13.903 1.00 59.81 224 ILE A CA 1
ATOM 1354 C C . ILE A 1 210 ? -63.026 10.582 -14.703 1.00 57.68 224 ILE A C 1
ATOM 1355 O O . ILE A 1 210 ? -63.944 10.212 -15.447 1.00 54.43 224 ILE A O 1
ATOM 1360 N N . ASN A 1 211 ? -62.709 11.871 -14.568 1.00 60.93 225 ASN A N 1
ATOM 1361 C CA . ASN A 1 211 ? -63.539 12.892 -15.199 1.00 61.34 225 ASN A CA 1
ATOM 1362 C C . ASN A 1 211 ? -63.402 12.880 -16.718 1.00 59.84 225 ASN A C 1
ATOM 1363 O O . ASN A 1 211 ? -64.399 13.062 -17.427 1.00 59.64 225 ASN A O 1
ATOM 1368 N N . GLN A 1 212 ? -62.195 12.651 -17.246 1.00 64.48 226 GLN A N 1
ATOM 1369 C CA . GLN A 1 212 ? -62.093 12.478 -18.696 1.00 67.64 226 GLN A CA 1
ATOM 1370 C C . GLN A 1 212 ? -62.984 11.339 -19.160 1.00 68.68 226 GLN A C 1
ATOM 1371 O O . GLN A 1 212 ? -63.762 11.494 -20.111 1.00 66.91 226 GLN A O 1
ATOM 1377 N N . ALA A 1 213 ? -62.892 10.187 -18.485 1.00 64.08 227 ALA A N 1
ATOM 1378 C CA . ALA A 1 213 ? -63.702 9.040 -18.876 1.00 62.30 227 ALA A CA 1
ATOM 1379 C C . ALA A 1 213 ? -65.176 9.406 -18.896 1.00 62.62 227 ALA A C 1
ATOM 1380 O O . ALA A 1 213 ? -65.916 9.009 -19.804 1.00 62.87 227 ALA A O 1
ATOM 1382 N N . ILE A 1 214 ? -65.611 10.199 -17.920 1.00 57.08 228 ILE A N 1
ATOM 1383 C CA . ILE A 1 214 ? -67.010 10.585 -17.851 1.00 61.56 228 ILE A CA 1
ATOM 1384 C C . ILE A 1 214 ? -67.319 11.660 -18.883 1.00 61.90 228 ILE A C 1
ATOM 1385 O O . ILE A 1 214 ? -68.424 11.701 -19.435 1.00 58.96 228 ILE A O 1
ATOM 1390 N N . SER A 1 215 ? -66.360 12.536 -19.163 1.00 62.95 229 SER A N 1
ATOM 1391 C CA . SER A 1 215 ? -66.595 13.646 -20.073 1.00 66.33 229 SER A CA 1
ATOM 1392 C C . SER A 1 215 ? -66.696 13.148 -21.508 1.00 73.49 229 SER A C 1
ATOM 1393 O O . SER A 1 215 ? -67.775 13.195 -22.111 1.00 76.46 229 SER A O 1
ATOM 1396 N N . GLN A 1 216 ? -65.571 12.658 -22.039 1.00 71.29 230 GLN A N 1
ATOM 1397 C CA . GLN A 1 216 ? -65.407 12.174 -23.411 1.00 76.51 230 GLN A CA 1
ATOM 1398 C C . GLN A 1 216 ? -66.356 12.813 -24.419 1.00 85.41 230 GLN A C 1
ATOM 1399 O O . GLN A 1 216 ? -66.171 13.970 -24.819 1.00 87.22 230 GLN A O 1
ATOM 1405 N N . SER A 1 217 ? -67.380 12.057 -24.822 1.00 84.97 231 SER A N 1
ATOM 1406 C CA . SER A 1 217 ? -68.242 12.446 -25.929 1.00 78.18 231 SER A CA 1
ATOM 1407 C C . SER A 1 217 ? -69.415 11.481 -26.064 1.00 79.41 231 SER A C 1
ATOM 1408 O O . SER A 1 217 ? -70.545 11.903 -26.334 1.00 82.90 231 SER A O 1
ATOM 1411 N N . TRP A 1 218 ? -69.157 10.184 -25.875 1.00 78.25 232 TRP A N 1
ATOM 1412 C CA . TRP A 1 218 ? -70.183 9.152 -25.983 1.00 77.13 232 TRP A CA 1
ATOM 1413 C C . TRP A 1 218 ? -70.975 8.945 -24.694 1.00 81.83 232 TRP A C 1
ATOM 1414 O O . TRP A 1 218 ? -71.891 8.113 -24.680 1.00 83.48 232 TRP A O 1
ATOM 1425 N N . VAL A 1 219 ? -70.662 9.677 -23.622 1.00 76.67 233 VAL A N 1
ATOM 1426 C CA . VAL A 1 219 ? -71.193 9.356 -22.302 1.00 78.80 233 VAL A CA 1
ATOM 1427 C C . VAL A 1 219 ? -72.608 9.907 -22.141 1.00 78.64 233 VAL A C 1
ATOM 1428 O O . VAL A 1 219 ? -72.972 10.938 -22.721 1.00 75.06 233 VAL A O 1
ATOM 1432 N N . GLN A 1 220 ? -73.406 9.205 -21.335 1.00 77.73 234 GLN A N 1
ATOM 1433 C CA . GLN A 1 220 ? -74.810 9.498 -21.081 1.00 79.62 234 GLN A CA 1
ATOM 1434 C C . GLN A 1 220 ? -75.127 9.069 -19.654 1.00 78.61 234 GLN A C 1
ATOM 1435 O O . GLN A 1 220 ? -74.438 8.205 -19.102 1.00 74.08 234 GLN A O 1
ATOM 1441 N N . PRO A 1 221 ? -76.193 9.617 -19.043 1.00 82.48 235 PRO A N 1
ATOM 1442 C CA . PRO A 1 221 ? -76.258 9.604 -17.566 1.00 73.83 235 PRO A CA 1
ATOM 1443 C C . PRO A 1 221 ? -76.212 8.220 -16.944 1.00 76.71 235 PRO A C 1
ATOM 1444 O O . PRO A 1 221 ? -75.431 7.992 -16.010 1.00 75.62 235 PRO A O 1
ATOM 1448 N N . ASP A 1 222 ? -77.029 7.284 -17.422 1.00 79.19 236 ASP A N 1
ATOM 1449 C CA . ASP A 1 222 ? -77.040 5.938 -16.866 1.00 79.24 236 ASP A CA 1
ATOM 1450 C C . ASP A 1 222 ? -76.157 4.973 -17.651 1.00 77.35 236 ASP A C 1
ATOM 1451 O O . ASP A 1 222 ? -76.284 3.755 -17.487 1.00 79.18 236 ASP A O 1
ATOM 1456 N N . TYR A 1 223 ? -75.259 5.492 -18.488 1.00 75.65 237 TYR A N 1
ATOM 1457 C CA . TYR A 1 223 ? -74.243 4.650 -19.104 1.00 73.29 237 TYR A CA 1
ATOM 1458 C C . TYR A 1 223 ? -73.249 4.163 -18.054 1.00 71.60 237 TYR A C 1
ATOM 1459 O O . TYR A 1 223 ? -72.798 4.930 -17.198 1.00 68.92 237 TYR A O 1
ATOM 1468 N N . PHE A 1 224 ? -72.900 2.882 -18.121 1.00 69.35 238 PHE A N 1
ATOM 1469 C CA . PHE A 1 224 ? -71.758 2.383 -17.368 1.00 63.77 238 PHE A CA 1
ATOM 1470 C C . PHE A 1 224 ? -70.486 2.834 -18.078 1.00 61.61 238 PHE A C 1
ATOM 1471 O O . PHE A 1 224 ? -70.283 2.525 -19.254 1.00 65.90 238 PHE A O 1
ATOM 1479 N N . VAL A 1 225 ? -69.645 3.586 -17.378 1.00 60.97 239 VAL A N 1
ATOM 1480 C CA . VAL A 1 225 ? -68.429 4.152 -17.948 1.00 57.33 239 VAL A CA 1
ATOM 1481 C C . VAL A 1 225 ? -67.246 3.350 -17.411 1.00 58.59 239 VAL A C 1
ATOM 1482 O O . VAL A 1 225 ? -66.865 3.516 -16.242 1.00 57.79 239 VAL A O 1
ATOM 1486 N N . PRO A 1 226 ? -66.640 2.478 -18.218 1.00 59.11 240 PRO A N 1
ATOM 1487 C CA . PRO A 1 226 ? -65.506 1.674 -17.740 1.00 57.72 240 PRO A CA 1
ATOM 1488 C C . PRO A 1 226 ? -64.331 2.532 -17.288 1.00 55.26 240 PRO A C 1
ATOM 1489 O O . PRO A 1 226 ? -64.024 3.563 -17.888 1.00 51.91 240 PRO A O 1
ATOM 1493 N N . LEU A 1 227 ? -63.656 2.075 -16.228 1.00 52.44 241 LEU A N 1
ATOM 1494 C CA . LEU A 1 227 ? -62.542 2.804 -15.631 1.00 55.93 241 LEU A CA 1
ATOM 1495 C C . LEU A 1 227 ? -61.244 2.013 -15.565 1.00 58.84 241 LEU A C 1
ATOM 1496 O O . LEU A 1 227 ? -60.173 2.583 -15.778 1.00 62.08 241 LEU A O 1
ATOM 1501 N N . LYS A 1 228 ? -61.304 0.717 -15.269 1.00 62.89 242 LYS A N 1
ATOM 1502 C CA . LYS A 1 228 ? -60.112 -0.034 -14.895 1.00 63.40 242 LYS A CA 1
ATOM 1503 C C . LYS A 1 228 ? -60.471 -1.500 -14.693 1.00 64.21 242 LYS A C 1
ATOM 1504 O O . LYS A 1 228 ? -61.630 -1.818 -14.413 1.00 65.50 242 LYS A O 1
ATOM 1510 N N . ILE A 1 229 ? -59.505 -2.404 -14.851 1.00 65.13 243 ILE A N 1
ATOM 1511 C CA . ILE A 1 229 ? -59.701 -3.809 -14.508 1.00 66.62 243 ILE A CA 1
ATOM 1512 C C . ILE A 1 229 ? -59.164 -4.040 -13.104 1.00 68.69 243 ILE A C 1
ATOM 1513 O O . ILE A 1 229 ? -58.108 -3.511 -12.732 1.00 70.03 243 ILE A O 1
ATOM 1518 N N . ILE A 1 230 ? -59.889 -4.822 -12.312 1.00 70.40 244 ILE A N 1
ATOM 1519 C CA . ILE A 1 230 ? -59.525 -5.039 -10.917 1.00 75.07 244 ILE A CA 1
ATOM 1520 C C . ILE A 1 230 ? -59.694 -6.514 -10.573 1.00 79.74 244 ILE A C 1
ATOM 1521 O O . ILE A 1 230 ? -60.635 -7.172 -11.036 1.00 75.80 244 ILE A O 1
ATOM 1526 N N . ASP A 1 231 ? -58.773 -7.030 -9.757 1.00 85.08 245 ASP A N 1
ATOM 1527 C CA . ASP A 1 231 ? -58.751 -8.444 -9.381 1.00 84.58 245 ASP A CA 1
ATOM 1528 C C . ASP A 1 231 ? -58.678 -8.609 -7.863 1.00 81.76 245 ASP A C 1
ATOM 1529 O O . ASP A 1 231 ? -59.675 -8.936 -7.213 1.00 80.42 245 ASP A O 1
ATOM 1534 N N . GLU A 1 236 ? -65.642 -2.447 -1.671 1.00 84.18 250 GLU A N 1
ATOM 1535 C CA . GLU A 1 236 ? -66.213 -1.223 -1.116 1.00 84.46 250 GLU A CA 1
ATOM 1536 C C . GLU A 1 236 ? -66.337 -0.217 -2.256 1.00 85.25 250 GLU A C 1
ATOM 1537 O O . GLU A 1 236 ? -65.331 0.288 -2.778 1.00 83.11 250 GLU A O 1
ATOM 1543 N N . LEU A 1 237 ? -67.577 0.050 -2.658 1.00 80.86 251 LEU A N 1
ATOM 1544 C CA . LEU A 1 237 ? -67.846 0.895 -3.814 1.00 74.48 251 LEU A CA 1
ATOM 1545 C C . LEU A 1 237 ? -68.453 2.215 -3.374 1.00 71.74 251 LEU A C 1
ATOM 1546 O O . LEU A 1 237 ? -69.594 2.228 -2.881 1.00 71.09 251 LEU A O 1
ATOM 1551 N N . PRO A 1 238 ? -67.753 3.341 -3.529 1.00 71.53 252 PRO A N 1
ATOM 1552 C CA . PRO A 1 238 ? -68.414 4.639 -3.356 1.00 68.05 252 PRO A CA 1
ATOM 1553 C C . PRO A 1 238 ? -69.627 4.728 -4.273 1.00 69.05 252 PRO A C 1
ATOM 1554 O O . PRO A 1 238 ? -69.704 4.046 -5.300 1.00 69.03 252 PRO A O 1
ATOM 1558 N N . ALA A 1 239 ? -70.591 5.558 -3.875 1.00 66.72 253 ALA A N 1
ATOM 1559 C CA . ALA A 1 239 ? -71.819 5.718 -4.643 1.00 64.58 253 ALA A CA 1
ATOM 1560 C C . ALA A 1 239 ? -71.509 5.985 -6.110 1.00 62.36 253 ALA A C 1
ATOM 1561 O O . ALA A 1 239 ? -70.717 6.870 -6.439 1.00 59.01 253 ALA A O 1
ATOM 1563 N N . GLY A 1 240 ? -72.126 5.197 -6.988 1.00 62.78 254 GLY A N 1
ATOM 1564 C CA . GLY A 1 240 ? -71.968 5.343 -8.413 1.00 61.96 254 GLY A CA 1
ATOM 1565 C C . GLY A 1 240 ? -70.953 4.410 -9.042 1.00 63.36 254 GLY A C 1
ATOM 1566 O O . GLY A 1 240 ? -70.951 4.269 -10.270 1.00 59.65 254 GLY A O 1
ATOM 1567 N N . ALA A 1 241 ? -70.087 3.781 -8.243 1.00 64.43 255 ALA A N 1
ATOM 1568 C CA . ALA A 1 241 ? -69.090 2.850 -8.758 1.00 65.56 255 ALA A CA 1
ATOM 1569 C C . ALA A 1 241 ? -69.679 1.445 -8.831 1.00 65.59 255 ALA A C 1
ATOM 1570 O O . ALA A 1 241 ? -70.275 0.967 -7.862 1.00 66.96 255 ALA A O 1
ATOM 1572 N N . THR A 1 242 ? -69.526 0.795 -9.985 1.00 66.36 256 THR A N 1
ATOM 1573 C CA . THR A 1 242 ? -70.053 -0.546 -10.212 1.00 69.36 256 THR A CA 1
ATOM 1574 C C . THR A 1 242 ? -68.941 -1.441 -10.756 1.00 68.87 256 THR A C 1
ATOM 1575 O O . THR A 1 242 ? -67.864 -0.976 -11.148 1.00 67.68 256 THR A O 1
ATOM 1579 N N . ILE A 1 243 ? -69.218 -2.742 -10.781 1.00 68.80 257 ILE A N 1
ATOM 1580 C CA . ILE A 1 243 ? -68.324 -3.734 -11.362 1.00 65.87 257 ILE A CA 1
ATOM 1581 C C . ILE A 1 243 ? -69.133 -4.543 -12.361 1.00 68.69 257 ILE A C 1
ATOM 1582 O O . ILE A 1 243 ? -70.166 -5.123 -12.005 1.00 69.15 257 ILE A O 1
ATOM 1587 N N . GLN A 1 244 ? -68.691 -4.555 -13.611 1.00 66.06 258 GLN A N 1
ATOM 1588 C CA . GLN A 1 244 ? -69.249 -5.431 -14.622 1.00 68.33 258 GLN A CA 1
ATOM 1589 C C . GLN A 1 244 ? -68.199 -6.455 -15.029 1.00 70.49 258 GLN A C 1
ATOM 1590 O O . GLN A 1 244 ? -66.990 -6.238 -14.886 1.00 68.46 258 GLN A O 1
ATOM 1596 N N . GLU A 1 245 ? -68.675 -7.589 -15.525 1.00 70.83 259 GLU A N 1
ATOM 1597 C CA . GLU A 1 245 ? -67.808 -8.688 -15.914 1.00 69.19 259 GLU A CA 1
ATOM 1598 C C . GLU A 1 245 ? -67.626 -8.648 -17.426 1.00 66.56 259 GLU A C 1
ATOM 1599 O O . GLU A 1 245 ? -68.608 -8.597 -18.176 1.00 68.51 259 GLU A O 1
ATOM 1605 N N . VAL A 1 246 ? -66.368 -8.621 -17.868 1.00 65.12 260 VAL A N 1
ATOM 1606 C CA . VAL A 1 246 ? -66.037 -8.450 -19.276 1.00 59.98 260 VAL A CA 1
ATOM 1607 C C . VAL A 1 246 ? -65.009 -9.491 -19.703 1.00 59.17 260 VAL A C 1
ATOM 1608 O O . VAL A 1 246 ? -64.146 -9.914 -18.925 1.00 60.04 260 VAL A O 1
ATOM 1612 N N . ASP A 1 247 ? -65.110 -9.889 -20.964 1.00 58.32 261 ASP A N 1
ATOM 1613 C CA . ASP A 1 247 ? -64.146 -10.795 -21.566 1.00 57.04 261 ASP A CA 1
ATOM 1614 C C . ASP A 1 247 ? -62.852 -10.057 -21.866 1.00 55.64 261 ASP A C 1
ATOM 1615 O O . ASP A 1 247 ? -62.864 -8.921 -22.347 1.00 56.73 261 ASP A O 1
ATOM 1620 N N . GLY A 1 248 ? -61.732 -10.709 -21.600 1.00 50.08 262 GLY A N 1
ATOM 1621 C CA . GLY A 1 248 ? -60.450 -10.132 -21.952 1.00 47.43 262 GLY A CA 1
ATOM 1622 C C . GLY A 1 248 ? -59.397 -11.209 -22.013 1.00 43.59 262 GLY A C 1
ATOM 1623 O O . GLY A 1 248 ? -59.604 -12.328 -21.535 1.00 46.26 262 GLY A O 1
ATOM 1624 N N . ARG A 1 249 ? -58.264 -10.867 -22.621 1.00 37.56 263 ARG A N 1
ATOM 1625 C CA . ARG A 1 249 ? -57.138 -11.787 -22.6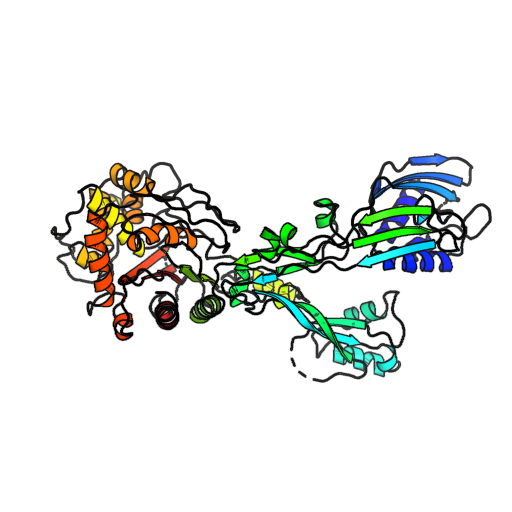17 1.00 40.59 263 ARG A CA 1
ATOM 1626 C C . ARG A 1 249 ? -56.730 -12.086 -21.176 1.00 43.51 263 ARG A C 1
ATOM 1627 O O . ARG A 1 249 ? -56.691 -11.189 -20.328 1.00 42.16 263 ARG A O 1
ATOM 1635 N N . TYR A 1 250 ? -56.423 -13.355 -20.906 1.00 39.38 264 TYR A N 1
ATOM 1636 C CA . TYR A 1 250 ? -56.128 -13.793 -19.551 1.00 37.16 264 TYR A CA 1
ATOM 1637 C C . TYR A 1 250 ? -55.045 -14.861 -19.550 1.00 37.27 264 TYR A C 1
ATOM 1638 O O . TYR A 1 250 ? -55.054 -15.763 -20.393 1.00 37.20 264 TYR A O 1
ATOM 1647 N N . TYR A 1 251 ? -54.137 -14.772 -18.572 1.00 36.15 265 TYR A N 1
ATOM 1648 C CA . TYR A 1 251 ? -53.010 -15.699 -18.447 1.00 32.75 265 TYR A CA 1
ATOM 1649 C C . TYR A 1 251 ? -53.112 -16.457 -17.128 1.00 36.67 265 TYR A C 1
ATOM 1650 O O . TYR A 1 251 ? -52.747 -15.910 -16.071 1.00 32.39 265 TYR A O 1
ATOM 1659 N N . PRO A 1 252 ? -53.581 -17.711 -17.146 1.00 38.11 266 PRO A N 1
ATOM 1660 C CA . PRO A 1 252 ? -53.859 -18.435 -15.884 1.00 36.69 266 PRO A CA 1
ATOM 1661 C C . PRO A 1 252 ? -52.647 -18.724 -15.007 1.00 38.86 266 PRO A C 1
ATOM 1662 O O . PRO A 1 252 ? -52.807 -18.836 -13.786 1.00 41.62 266 PRO A O 1
ATOM 1666 N N . LEU A 1 253 ? -51.458 -18.894 -15.565 1.00 39.04 267 LEU A N 1
ATOM 1667 C CA . LEU A 1 253 ? -50.277 -19.099 -14.733 1.00 37.64 267 LEU A CA 1
ATOM 1668 C C . LEU A 1 253 ? -49.628 -17.800 -14.292 1.00 39.06 267 LEU A C 1
ATOM 1669 O O . LEU A 1 253 ? -48.655 -17.842 -13.520 1.00 38.90 267 LEU A O 1
ATOM 1674 N N . GLY A 1 254 ? -50.119 -16.656 -14.779 1.00 38.35 268 GLY A N 1
ATOM 1675 C CA . GLY A 1 254 ? -49.631 -15.374 -14.287 1.00 39.58 268 GLY A CA 1
ATOM 1676 C C . GLY A 1 254 ? -48.138 -15.267 -14.487 1.00 37.28 268 GLY A C 1
ATOM 1677 O O . GLY A 1 254 ? -47.616 -15.599 -15.556 1.00 31.81 268 GLY A O 1
ATOM 1678 N N . GLU A 1 255 ? -47.426 -14.857 -13.429 1.00 33.83 269 GLU A N 1
ATOM 1679 C CA . GLU A 1 255 ? -45.990 -14.642 -13.550 1.00 34.13 269 GLU A CA 1
ATOM 1680 C C . GLU A 1 255 ? -45.253 -15.921 -13.928 1.00 33.37 269 GLU A C 1
ATOM 1681 O O . GLU A 1 255 ? -44.162 -15.836 -14.503 1.00 30.96 269 GLU A O 1
ATOM 1687 N N . ALA A 1 256 ? -45.828 -17.098 -13.629 1.00 28.64 270 ALA A N 1
ATOM 1688 C CA . ALA A 1 256 ? -45.081 -18.357 -13.738 1.00 33.15 270 ALA A CA 1
ATOM 1689 C C . ALA A 1 256 ? -44.697 -18.691 -15.185 1.00 33.91 270 ALA A C 1
ATOM 1690 O O . ALA A 1 256 ? -43.681 -19.363 -15.425 1.00 29.96 270 ALA A O 1
ATOM 1692 N N . ALA A 1 257 ? -45.463 -18.215 -16.159 1.00 29.98 271 ALA A N 1
ATOM 1693 C CA . ALA A 1 257 ? -45.126 -18.474 -17.558 1.00 32.97 271 ALA A CA 1
ATOM 1694 C C . ALA A 1 257 ? -45.079 -17.174 -18.359 1.00 38.51 271 ALA A C 1
ATOM 1695 O O . ALA A 1 257 ? -45.257 -17.177 -19.596 1.00 34.26 271 ALA A O 1
ATOM 1697 N N . ALA A 1 258 ? -44.793 -16.064 -17.664 1.00 34.78 272 ALA A N 1
ATOM 1698 C CA . ALA A 1 258 ? -44.933 -14.737 -18.256 1.00 36.11 272 ALA A CA 1
ATOM 1699 C C . ALA A 1 258 ? -43.901 -14.496 -19.344 1.00 34.73 272 ALA A C 1
ATOM 1700 O O . ALA A 1 258 ? -44.235 -13.984 -20.416 1.00 36.32 272 ALA A O 1
ATOM 1702 N N . GLN A 1 259 ? -42.647 -14.871 -19.101 1.00 33.40 273 GLN A N 1
ATOM 1703 C CA . GLN A 1 259 ? -41.629 -14.623 -20.113 1.00 35.84 273 GLN A CA 1
ATOM 1704 C C . GLN A 1 259 ? -41.919 -15.433 -21.375 1.00 39.39 273 GLN A C 1
ATOM 1705 O O . GLN A 1 259 ? -41.764 -14.922 -22.495 1.00 34.92 273 GLN A O 1
ATOM 1711 N N . LEU A 1 260 ? -42.358 -16.692 -21.219 1.00 33.83 274 LEU A N 1
ATOM 1712 C CA . LEU A 1 260 ? -42.604 -17.539 -22.391 1.00 33.57 274 LEU A CA 1
ATOM 1713 C C . LEU A 1 260 ? -43.825 -17.078 -23.174 1.00 37.18 274 LEU A C 1
ATOM 1714 O O . LEU A 1 260 ? -43.771 -16.947 -24.410 1.00 37.28 274 LEU A O 1
ATOM 1719 N N . ILE A 1 261 ? -44.944 -16.870 -22.486 1.00 32.97 275 ILE A N 1
ATOM 1720 C CA . ILE A 1 261 ? -46.188 -16.548 -23.167 1.00 33.31 275 ILE A CA 1
ATOM 1721 C C . ILE A 1 261 ? -46.203 -15.096 -23.626 1.00 37.38 275 ILE A C 1
ATOM 1722 O O . ILE A 1 261 ? -46.608 -14.791 -24.759 1.00 34.52 275 ILE A O 1
ATOM 1727 N N . GLY A 1 262 ? -45.716 -14.190 -22.787 1.00 33.09 276 GLY A N 1
ATOM 1728 C CA . GLY A 1 262 ? -45.782 -12.772 -23.087 1.00 37.09 276 GLY A CA 1
ATOM 1729 C C . GLY A 1 262 ? -47.166 -12.214 -22.818 1.00 37.05 276 GLY A C 1
ATOM 1730 O O . GLY A 1 262 ? -47.950 -12.782 -22.058 1.00 38.27 276 GLY A O 1
ATOM 1731 N N . TYR A 1 263 ? -47.474 -11.089 -23.468 1.00 34.66 277 TYR A N 1
ATOM 1732 C CA . TYR A 1 263 ? -48.749 -10.418 -23.237 1.00 39.88 277 TYR A CA 1
ATOM 1733 C C . TYR A 1 263 ? -49.156 -9.637 -24.484 1.00 38.61 277 TYR A C 1
ATOM 1734 O O . TYR A 1 263 ? -48.339 -9.386 -25.376 1.00 35.42 277 TYR A O 1
ATOM 1743 N N . VAL A 1 264 ? -50.427 -9.238 -24.530 1.00 39.44 278 VAL A N 1
ATOM 1744 C CA . VAL A 1 264 ? -50.934 -8.393 -25.616 1.00 43.61 278 VAL A CA 1
ATOM 1745 C C . VAL A 1 264 ? -51.187 -6.985 -25.092 1.00 44.89 278 VAL A C 1
ATOM 1746 O O . VAL A 1 264 ? -51.497 -6.777 -23.910 1.00 46.95 278 VAL A O 1
ATOM 1750 N N . GLY A 1 265 ? -51.074 -6.012 -26.000 1.00 46.63 279 GLY A N 1
ATOM 1751 C CA . GLY A 1 265 ? -51.439 -4.640 -25.718 1.00 46.18 279 GLY A CA 1
ATOM 1752 C C . GLY A 1 265 ? -52.309 -4.055 -26.820 1.00 47.52 279 GLY A C 1
ATOM 1753 O O . GLY A 1 265 ? -52.588 -4.701 -27.836 1.00 48.91 279 GLY A O 1
ATOM 1754 N N . ASP A 1 266 ? -52.733 -2.815 -26.588 1.00 47.75 280 ASP A N 1
ATOM 1755 C CA . ASP A 1 266 ? -53.557 -2.104 -27.557 1.00 51.11 280 ASP A CA 1
ATOM 1756 C C . ASP A 1 266 ? -52.755 -1.753 -28.801 1.00 49.51 280 ASP A C 1
ATOM 1757 O O . ASP A 1 266 ? -51.597 -1.328 -28.719 1.00 50.20 280 ASP A O 1
ATOM 1762 N N . ILE A 1 267 ? -53.382 -1.935 -29.964 1.00 47.07 281 ILE A N 1
ATOM 1763 C CA . ILE A 1 267 ? -52.761 -1.543 -31.223 1.00 50.72 281 ILE A CA 1
ATOM 1764 C C . ILE A 1 267 ? -52.618 -0.027 -31.278 1.00 50.63 281 ILE A C 1
ATOM 1765 O O . ILE A 1 267 ? -53.497 0.719 -30.824 1.00 51.55 281 ILE A O 1
ATOM 1770 N N . THR A 1 268 ? -51.481 0.433 -31.794 1.00 59.02 282 THR A N 1
ATOM 1771 C CA . THR A 1 268 ? -51.207 1.843 -32.044 1.00 63.42 282 THR A CA 1
ATOM 1772 C C . THR A 1 268 ? -51.011 2.071 -33.542 1.00 62.36 282 THR A C 1
ATOM 1773 O O . THR A 1 268 ? -50.926 1.127 -34.335 1.00 65.51 282 THR A O 1
ATOM 1777 N N . ALA A 1 269 ? -50.921 3.349 -33.932 1.00 66.72 283 ALA A N 1
ATOM 1778 C CA . ALA A 1 269 ? -50.806 3.680 -35.356 1.00 69.22 283 ALA A CA 1
ATOM 1779 C C . ALA A 1 269 ? -49.494 3.185 -35.953 1.00 69.75 283 ALA A C 1
ATOM 1780 O O . ALA A 1 269 ? -49.433 2.866 -37.151 1.00 64.42 283 ALA A O 1
ATOM 1782 N N . GLU A 1 270 ? -48.441 3.119 -35.133 1.00 70.93 284 GLU A N 1
ATOM 1783 C CA . GLU A 1 270 ? -47.162 2.579 -35.581 1.00 70.43 284 GLU A CA 1
ATOM 1784 C C . GLU A 1 270 ? -47.297 1.112 -35.959 1.00 69.49 284 GLU A C 1
ATOM 1785 O O . GLU A 1 270 ? -46.652 0.636 -36.905 1.00 67.65 284 GLU A O 1
ATOM 1791 N N . ASP A 1 271 ? -48.122 0.378 -35.212 1.00 67.78 285 ASP A N 1
ATOM 1792 C CA . ASP A 1 271 ? -48.392 -1.008 -35.552 1.00 65.67 285 ASP A CA 1
ATOM 1793 C C . ASP A 1 271 ? -49.119 -1.103 -36.885 1.00 62.16 285 ASP A C 1
ATOM 1794 O O . ASP A 1 271 ? -48.787 -1.951 -37.724 1.00 64.34 285 ASP A O 1
ATOM 1799 N N . ILE A 1 272 ? -50.106 -0.231 -37.102 1.00 63.62 286 ILE A N 1
ATOM 1800 C CA . ILE A 1 272 ? -50.834 -0.231 -38.370 1.00 66.42 286 ILE A CA 1
ATOM 1801 C C . ILE A 1 272 ? -49.941 0.280 -39.495 1.00 65.23 286 ILE A C 1
ATOM 1802 O O . ILE A 1 272 ? -50.014 -0.206 -40.634 1.00 60.33 286 ILE A O 1
ATOM 1807 N N . ASP A 1 273 ? -49.105 1.284 -39.195 1.00 69.08 287 ASP A N 1
ATOM 1808 C CA . ASP A 1 273 ? -48.017 1.693 -40.083 1.00 72.98 287 ASP A CA 1
ATOM 1809 C C . ASP A 1 273 ? -47.302 0.473 -40.638 1.00 72.24 287 ASP A C 1
ATOM 1810 O O . ASP A 1 273 ? -47.245 0.251 -41.858 1.00 72.17 287 ASP A O 1
ATOM 1815 N N . LYS A 1 274 ? -46.780 -0.343 -39.718 1.00 71.11 288 LYS A N 1
ATOM 1816 C CA . LYS A 1 274 ? -46.071 -1.556 -40.095 1.00 70.58 288 LYS A CA 1
ATOM 1817 C C . LYS A 1 274 ? -47.001 -2.554 -40.785 1.00 69.54 288 LYS A C 1
ATOM 1818 O O . LYS A 1 274 ? -46.607 -3.196 -41.768 1.00 66.02 288 LYS A O 1
ATOM 1824 N N . ASN A 1 275 ? -48.236 -2.694 -40.311 1.00 67.38 289 ASN A N 1
ATOM 1825 C CA . ASN A 1 275 ? -49.166 -3.671 -40.881 1.00 64.61 289 ASN A CA 1
ATOM 1826 C C . ASN A 1 275 ? -50.522 -3.025 -41.145 1.00 65.69 289 ASN A C 1
ATOM 1827 O O . ASN A 1 275 ? -51.292 -2.780 -40.190 1.00 63.28 289 ASN A O 1
ATOM 1832 N N . PRO A 1 276 ? -50.848 -2.733 -42.409 1.00 64.06 290 PRO A N 1
ATOM 1833 C CA . PRO A 1 276 ? -52.137 -2.092 -42.721 1.00 60.41 290 PRO A CA 1
ATOM 1834 C C . PRO A 1 276 ? -53.350 -2.942 -42.393 1.00 59.21 290 PRO A C 1
ATOM 1835 O O . PRO A 1 276 ? -54.423 -2.390 -42.115 1.00 61.52 290 PRO A O 1
ATOM 1839 N N . GLU A 1 277 ? -53.233 -4.268 -42.441 1.00 57.70 291 GLU A N 1
ATOM 1840 C CA . GLU A 1 277 ? -54.383 -5.105 -42.124 1.00 61.28 291 GLU A CA 1
ATOM 1841 C C . GLU A 1 277 ? -54.836 -4.969 -40.669 1.00 61.04 291 GLU A C 1
ATOM 1842 O O . GLU A 1 277 ? -55.894 -5.505 -40.315 1.00 61.14 291 GLU A O 1
ATOM 1848 N N . LEU A 1 278 ? -54.090 -4.259 -39.823 1.00 58.26 292 LEU A N 1
ATOM 1849 C CA . LEU A 1 278 ? -54.418 -4.212 -38.401 1.00 52.99 292 LEU A CA 1
ATOM 1850 C C . LEU A 1 278 ? -55.613 -3.303 -38.133 1.00 48.26 292 LEU A C 1
ATOM 1851 O O . LEU A 1 278 ? -55.652 -2.154 -38.585 1.00 45.29 292 LEU A O 1
ATOM 1856 N N . SER A 1 279 ? -56.575 -3.821 -37.376 1.00 47.00 293 SER A N 1
ATOM 1857 C CA . SER A 1 279 ? -57.686 -3.016 -36.891 1.00 46.05 293 SER A CA 1
ATOM 1858 C C . SER A 1 279 ? -57.202 -1.956 -35.894 1.00 48.09 293 SER A C 1
ATOM 1859 O O . SER A 1 279 ? -56.296 -2.201 -35.087 1.00 49.80 293 SER A O 1
ATOM 1862 N N . SER A 1 280 ? -57.822 -0.770 -35.941 1.00 41.45 294 SER A N 1
ATOM 1863 C CA . SER A 1 280 ? -57.360 0.351 -35.123 1.00 44.01 294 SER A CA 1
ATOM 1864 C C . SER A 1 280 ? -57.586 0.133 -33.627 1.00 47.51 294 SER A C 1
ATOM 1865 O O . SER A 1 280 ? -56.885 0.742 -32.809 1.00 42.43 294 SER A O 1
ATOM 1868 N N . ASN A 1 281 ? -58.532 -0.720 -33.248 1.00 41.86 295 ASN A N 1
ATOM 1869 C CA . ASN A 1 281 ? -58.894 -0.886 -31.847 1.00 48.88 295 ASN A CA 1
ATOM 1870 C C . ASN A 1 281 ? -58.626 -2.298 -31.335 1.00 48.23 295 ASN A C 1
ATOM 1871 O O . ASN A 1 281 ? -59.201 -2.699 -30.317 1.00 50.68 295 ASN A O 1
ATOM 1876 N N . GLY A 1 282 ? -57.764 -3.062 -32.004 1.00 44.15 296 GLY A N 1
ATOM 1877 C CA . GLY A 1 282 ? -57.515 -4.439 -31.633 1.00 47.96 296 GLY A CA 1
ATOM 1878 C C . GLY A 1 282 ? -56.409 -4.587 -30.603 1.00 41.72 296 GLY A C 1
ATOM 1879 O O . GLY A 1 282 ? -55.906 -3.617 -30.032 1.00 41.27 296 GLY A O 1
ATOM 1880 N N . LYS A 1 283 ? -56.026 -5.839 -30.373 1.00 41.47 297 LYS A N 1
ATOM 1881 C CA . LYS A 1 283 ? -54.904 -6.181 -29.515 1.00 44.17 297 LYS A CA 1
ATOM 1882 C C . LYS A 1 283 ? -53.791 -6.785 -30.358 1.00 41.58 297 LYS A C 1
ATOM 1883 O O . LYS A 1 283 ? -54.044 -7.410 -31.393 1.00 43.15 297 LYS A O 1
ATOM 1889 N N . ILE A 1 284 ? -52.552 -6.582 -29.918 1.00 39.65 298 ILE A N 1
ATOM 1890 C CA . ILE A 1 284 ? -51.389 -7.147 -30.588 1.00 41.14 298 ILE A CA 1
ATOM 1891 C C . ILE A 1 284 ? -50.405 -7.668 -29.549 1.00 42.30 298 ILE A C 1
ATOM 1892 O O . ILE A 1 284 ? -50.218 -7.055 -28.491 1.00 39.96 298 ILE A O 1
ATOM 1897 N N . GLY A 1 285 ? -49.764 -8.790 -29.876 1.00 37.92 299 GLY A N 1
ATOM 1898 C CA . GLY A 1 285 ? -48.829 -9.412 -28.954 1.00 40.00 299 GLY A CA 1
ATOM 1899 C C . GLY A 1 285 ? -47.553 -8.603 -28.827 1.00 43.39 299 GLY A C 1
ATOM 1900 O O . GLY A 1 285 ? -46.976 -8.143 -29.813 1.00 42.35 299 GLY A O 1
ATOM 1901 N N . ARG A 1 286 ? -47.098 -8.444 -27.589 1.00 40.97 300 ARG A N 1
ATOM 1902 C CA . ARG A 1 286 ? -46.029 -7.509 -27.292 1.00 42.66 300 ARG A CA 1
ATOM 1903 C C . ARG A 1 286 ? -44.717 -8.176 -26.895 1.00 44.57 300 ARG A C 1
ATOM 1904 O O . ARG A 1 286 ? -43.698 -7.481 -26.810 1.00 44.71 300 ARG A O 1
ATOM 1912 N N . SER A 1 287 ? -44.716 -9.485 -26.631 1.00 43.53 301 SER A N 1
ATOM 1913 C CA . SER A 1 287 ? -43.520 -10.262 -26.290 1.00 38.25 301 SER A CA 1
ATOM 1914 C C . SER A 1 287 ? -43.942 -11.722 -26.198 1.00 34.79 301 SER A C 1
ATOM 1915 O O . SER A 1 287 ? -45.135 -12.046 -26.240 1.00 33.64 301 SER A O 1
ATOM 1918 N N . GLY A 1 288 ? -42.944 -12.596 -26.046 1.00 34.57 302 GLY A N 1
ATOM 1919 C CA . GLY A 1 288 ? -43.151 -14.029 -25.948 1.00 36.84 302 GLY A CA 1
ATOM 1920 C C . GLY A 1 288 ? -43.924 -14.585 -27.132 1.00 40.61 302 GLY A C 1
ATOM 1921 O O . GLY A 1 288 ? -43.935 -14.027 -28.248 1.00 35.28 302 GLY A O 1
ATOM 1922 N N . LEU A 1 289 ? -44.605 -15.703 -26.878 1.00 36.26 303 LEU A N 1
ATOM 1923 C CA . LEU A 1 289 ? -45.350 -16.366 -27.942 1.00 35.50 303 LEU A CA 1
ATOM 1924 C C . LEU A 1 289 ? -46.517 -15.526 -28.429 1.00 38.11 303 LEU A C 1
ATOM 1925 O O . LEU A 1 289 ? -46.904 -15.633 -29.610 1.00 37.01 303 LEU A O 1
ATOM 1930 N N . GLU A 1 290 ? -47.094 -14.701 -27.547 1.00 34.42 304 GLU A N 1
ATOM 1931 C CA . GLU A 1 290 ? -48.173 -13.811 -27.970 1.00 36.75 304 GLU A CA 1
ATOM 1932 C C . GLU A 1 290 ? -47.717 -12.926 -29.119 1.00 35.77 304 GLU A C 1
ATOM 1933 O O . GLU A 1 290 ? -48.501 -12.628 -30.027 1.00 39.57 304 GLU A O 1
ATOM 1939 N N . MET A 1 291 ? -46.449 -12.529 -29.114 1.00 33.59 305 MET A N 1
ATOM 1940 C CA . MET A 1 291 ? -45.917 -11.741 -30.204 1.00 38.35 305 MET A CA 1
ATOM 1941 C C . MET A 1 291 ? -45.309 -12.609 -31.304 1.00 43.37 305 MET A C 1
ATOM 1942 O O . MET A 1 291 ? -45.453 -12.276 -32.485 1.00 39.49 305 MET A O 1
ATOM 1947 N N . ALA A 1 292 ? -44.688 -13.744 -30.964 1.00 38.01 306 ALA A N 1
ATOM 1948 C CA . ALA A 1 292 ? -44.143 -14.622 -32.000 1.00 38.04 306 ALA A CA 1
ATOM 1949 C C . ALA A 1 292 ? -45.231 -15.236 -32.877 1.00 40.30 306 ALA A C 1
ATOM 1950 O O . ALA A 1 292 ? -44.994 -15.488 -34.066 1.00 39.01 306 ALA A O 1
ATOM 1952 N N . PHE A 1 293 ? -46.415 -15.503 -32.324 1.00 37.48 307 PHE A N 1
ATOM 1953 C CA . PHE A 1 293 ? -47.509 -16.124 -33.065 1.00 40.01 307 PHE A CA 1
ATOM 1954 C C . PHE A 1 293 ? -48.687 -15.177 -33.289 1.00 39.65 307 PHE A C 1
ATOM 1955 O O . PHE A 1 293 ? -49.803 -15.647 -33.547 1.00 40.13 307 PHE A O 1
ATOM 1963 N N . ASP A 1 294 ? -48.480 -13.863 -33.130 1.00 37.25 308 ASP A N 1
ATOM 1964 C CA . ASP A 1 294 ? -49.573 -12.902 -33.280 1.00 40.68 308 ASP A CA 1
ATOM 1965 C C . ASP A 1 294 ? -50.391 -13.106 -34.559 1.00 41.22 308 ASP A C 1
ATOM 1966 O O . ASP A 1 294 ? -51.628 -13.104 -34.528 1.00 41.36 308 ASP A O 1
ATOM 1971 N N . LYS A 1 295 ? -49.728 -13.240 -35.700 1.00 41.16 309 LYS A N 1
ATOM 1972 C CA . LYS A 1 295 ? -50.492 -13.352 -36.952 1.00 47.34 309 LYS A CA 1
ATOM 1973 C C . LYS A 1 295 ? -51.360 -14.606 -36.980 1.00 46.75 309 LYS A C 1
ATOM 1974 O O . LYS A 1 295 ? -52.528 -14.547 -37.383 1.00 45.02 309 LYS A O 1
ATOM 1980 N N . ASP A 1 296 ? -50.828 -15.731 -36.490 1.00 48.07 310 ASP A N 1
ATOM 1981 C CA . ASP A 1 296 ? -51.612 -16.954 -36.364 1.00 40.42 310 ASP A CA 1
ATOM 1982 C C . ASP A 1 296 ? -52.763 -16.783 -35.377 1.00 44.36 310 ASP A C 1
ATOM 1983 O O . ASP A 1 296 ? -53.878 -17.269 -35.610 1.00 39.41 310 ASP A O 1
ATOM 1988 N N . LEU A 1 297 ? -52.497 -16.117 -34.247 1.00 43.93 311 LEU A N 1
ATOM 1989 C CA . LEU A 1 297 ? -53.457 -16.058 -33.156 1.00 43.58 311 LEU A CA 1
ATOM 1990 C C . LEU A 1 297 ? -54.579 -15.055 -33.402 1.00 43.70 311 LEU A C 1
ATOM 1991 O O . LEU A 1 297 ? -55.696 -15.254 -32.911 1.00 44.35 311 LEU A O 1
ATOM 1996 N N . ARG A 1 298 ? -54.310 -13.974 -34.135 1.00 44.63 312 ARG A N 1
ATOM 1997 C CA . ARG A 1 298 ? -55.258 -12.865 -34.183 1.00 44.02 312 ARG A CA 1
ATOM 1998 C C . ARG A 1 298 ? -56.407 -13.097 -35.163 1.00 47.14 312 ARG A C 1
ATOM 1999 O O . ARG A 1 298 ? -57.495 -12.548 -34.970 1.00 49.82 312 ARG A O 1
ATOM 2007 N N . GLY A 1 299 ? -56.212 -13.916 -36.190 1.00 47.42 313 GLY A N 1
ATOM 2008 C CA . GLY A 1 299 ? -57.276 -14.082 -37.182 1.00 57.07 313 GLY A CA 1
ATOM 2009 C C . GLY A 1 299 ? -57.482 -12.813 -37.999 1.00 55.35 313 GLY A C 1
ATOM 2010 O O . GLY A 1 299 ? -56.524 -12.104 -38.328 1.00 57.38 313 GLY A O 1
ATOM 2011 N N . THR A 1 300 ? -58.747 -12.527 -38.341 1.00 60.02 314 THR A N 1
ATOM 2012 C CA . THR A 1 300 ? -59.155 -11.287 -39.023 1.00 57.97 314 THR A CA 1
ATOM 2013 C C . THR A 1 300 ? -60.577 -10.941 -38.590 1.00 55.61 314 THR A C 1
ATOM 2014 O O . THR A 1 300 ? -61.490 -11.757 -38.747 1.00 55.87 314 THR A O 1
ATOM 2018 N N . THR A 1 301 ? -60.787 -9.743 -38.059 1.00 51.44 315 THR A N 1
ATOM 2019 C CA . THR A 1 301 ? -62.153 -9.341 -37.755 1.00 54.57 315 THR A CA 1
ATOM 2020 C C . THR A 1 301 ? -62.925 -9.073 -39.052 1.00 56.72 315 THR A C 1
ATOM 2021 O O . THR A 1 301 ? -62.347 -8.811 -40.108 1.00 52.73 315 THR A O 1
ATOM 2025 N N . GLY A 1 302 ? -64.250 -9.173 -38.973 1.00 55.14 316 GLY A N 1
ATOM 2026 C CA . GLY A 1 302 ? -65.075 -9.140 -40.158 1.00 55.29 316 GLY A CA 1
ATOM 2027 C C . GLY A 1 302 ? -66.165 -8.091 -40.063 1.00 55.92 316 GLY A C 1
ATOM 2028 O O . GLY A 1 302 ? -66.575 -7.679 -38.977 1.00 59.81 316 GLY A O 1
ATOM 2029 N N . GLY A 1 303 ? -66.619 -7.654 -41.233 1.00 54.03 317 GLY A N 1
ATOM 2030 C CA . GLY A 1 303 ? -67.777 -6.783 -41.316 1.00 48.59 317 GLY A CA 1
ATOM 2031 C C . GLY A 1 303 ? -67.801 -6.020 -42.632 1.00 49.17 317 GLY A C 1
ATOM 2032 O O . GLY A 1 303 ? -67.229 -6.459 -43.636 1.00 49.32 317 GLY A O 1
ATOM 2033 N N . LYS A 1 304 ? -68.471 -4.867 -42.596 1.00 47.76 318 LYS A N 1
ATOM 2034 C CA . LYS A 1 304 ? -68.666 -4.060 -43.799 1.00 47.02 318 LYS A CA 1
ATOM 2035 C C . LYS A 1 304 ? -68.753 -2.593 -43.415 1.00 43.43 318 LYS A C 1
ATOM 2036 O O . LYS A 1 304 ? -69.642 -2.204 -42.650 1.00 41.59 318 LYS A O 1
ATOM 2042 N N . LEU A 1 305 ? -67.843 -1.786 -43.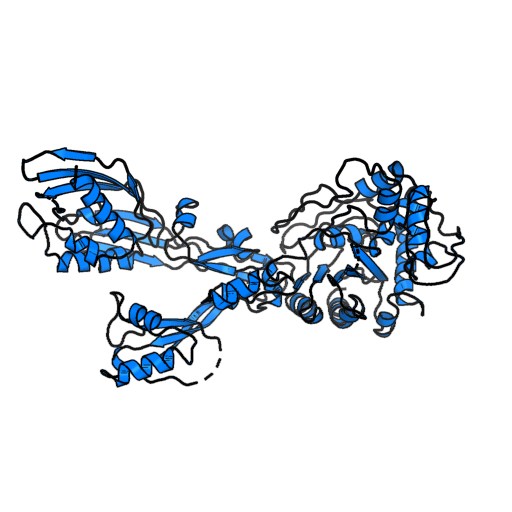950 1.00 38.94 319 LEU A N 1
ATOM 2043 C CA . LEU A 1 305 ? -67.920 -0.335 -43.840 1.00 41.54 319 LEU A CA 1
ATOM 2044 C C . LEU A 1 305 ? -68.381 0.234 -45.181 1.00 40.17 319 LEU A C 1
ATOM 2045 O O . LEU A 1 305 ? -67.643 0.155 -46.168 1.00 39.72 319 LEU A O 1
ATOM 2050 N N . SER A 1 306 ? -69.568 0.845 -45.215 1.00 37.07 320 SER A N 1
ATOM 2051 C CA . SER A 1 306 ? -70.066 1.338 -46.495 1.00 43.13 320 SER A CA 1
ATOM 2052 C C . SER A 1 306 ? -70.874 2.630 -46.356 1.00 41.85 320 SER A C 1
ATOM 2053 O O . SER A 1 306 ? -71.420 2.957 -45.296 1.00 37.54 320 SER A O 1
ATOM 2056 N N . ILE A 1 307 ? -70.936 3.357 -47.479 1.00 41.03 321 ILE A N 1
ATOM 2057 C CA . ILE A 1 307 ? -71.790 4.527 -47.652 1.00 33.18 321 ILE A CA 1
ATOM 2058 C C . ILE A 1 307 ? -73.135 4.083 -48.216 1.00 40.22 321 ILE A C 1
ATOM 2059 O O . ILE A 1 307 ? -73.189 3.387 -49.245 1.00 41.85 321 ILE A O 1
ATOM 2064 N N . THR A 1 308 ? -74.221 4.500 -47.566 1.00 40.49 322 THR A N 1
ATOM 2065 C CA . THR A 1 308 ? -75.570 4.324 -48.074 1.00 43.89 322 THR A CA 1
ATOM 2066 C C . THR A 1 308 ? -76.227 5.683 -48.293 1.00 46.90 322 THR A C 1
ATOM 2067 O O . THR A 1 308 ? -75.825 6.693 -47.705 1.00 44.75 322 THR A O 1
ATOM 2071 N N . ASP A 1 309 ? -77.261 5.699 -49.136 1.00 50.63 323 ASP A N 1
ATOM 2072 C CA . ASP A 1 309 ? -78.142 6.860 -49.207 1.00 50.74 323 ASP A CA 1
ATOM 2073 C C . ASP A 1 309 ? -78.939 6.952 -47.912 1.00 48.85 323 ASP A C 1
ATOM 2074 O O . ASP A 1 309 ? -78.846 6.082 -47.043 1.00 50.03 323 ASP A O 1
ATOM 2079 N N . ALA A 1 310 ? -79.769 7.993 -47.782 1.00 49.68 324 ALA A N 1
ATOM 2080 C CA . ALA A 1 310 ? -80.497 8.183 -46.523 1.00 49.08 324 ALA A CA 1
ATOM 2081 C C . ALA A 1 310 ? -81.475 7.053 -46.220 1.00 52.63 324 ALA A C 1
ATOM 2082 O O . ALA A 1 310 ? -82.013 7.009 -45.111 1.00 52.78 324 ALA A O 1
ATOM 2084 N N . ASP A 1 311 ? -81.715 6.146 -47.171 1.00 58.48 325 ASP A N 1
ATOM 2085 C CA . ASP A 1 311 ? -82.633 5.023 -47.011 1.00 59.34 325 ASP A CA 1
ATOM 2086 C C . ASP A 1 311 ? -81.937 3.719 -46.644 1.00 55.92 325 ASP A C 1
ATOM 2087 O O . ASP A 1 311 ? -82.620 2.719 -46.395 1.00 54.86 325 ASP A O 1
ATOM 2092 N N . GLY A 1 312 ? -80.610 3.690 -46.644 1.00 53.87 326 GLY A N 1
ATOM 2093 C CA . GLY A 1 312 ? -79.874 2.488 -46.331 1.00 52.22 326 GLY A CA 1
ATOM 2094 C C . GLY A 1 312 ? -79.422 1.692 -47.528 1.00 47.04 326 GLY A C 1
ATOM 2095 O O . GLY A 1 312 ? -78.770 0.656 -47.348 1.00 46.69 326 GLY A O 1
ATOM 2096 N N . VAL A 1 313 ? -79.736 2.140 -48.741 1.00 47.91 327 VAL A N 1
ATOM 2097 C CA . VAL A 1 313 ? -79.319 1.435 -49.947 1.00 44.93 327 VAL A CA 1
ATOM 2098 C C . VAL A 1 313 ? -77.851 1.739 -50.213 1.00 43.59 327 VAL A C 1
ATOM 2099 O O . VAL A 1 313 ? -77.463 2.899 -50.389 1.00 44.48 327 VAL A O 1
ATOM 2103 N N . GLU A 1 314 ? -77.035 0.691 -50.227 1.00 38.08 328 GLU A N 1
ATOM 2104 C CA . GLU A 1 314 ? -75.599 0.824 -50.401 1.00 42.43 328 GLU A CA 1
ATOM 2105 C C . GLU A 1 314 ? -75.274 1.650 -51.636 1.00 43.92 328 GLU A C 1
ATOM 2106 O O . GLU A 1 314 ? -75.853 1.442 -52.700 1.00 41.47 328 GLU A O 1
ATOM 2112 N N . LYS A 1 315 ? -74.366 2.609 -51.479 1.00 41.61 329 LYS A N 1
ATOM 2113 C CA . LYS A 1 315 ? -73.780 3.354 -52.589 1.00 42.44 329 LYS A CA 1
ATOM 2114 C C . LYS A 1 315 ? -72.349 2.947 -52.883 1.00 44.02 329 LYS A C 1
ATOM 2115 O O . LYS A 1 315 ? -71.950 2.916 -54.034 1.00 35.35 329 LYS A O 1
ATOM 2121 N N . LYS A 1 316 ? -71.545 2.672 -51.861 1.00 36.83 330 LYS A N 1
ATOM 2122 C CA . LYS A 1 316 ? -70.156 2.295 -52.084 1.00 41.58 330 LYS A CA 1
ATOM 2123 C C . LYS A 1 316 ? -69.675 1.505 -50.885 1.00 42.44 330 LYS A C 1
ATOM 2124 O O . LYS A 1 316 ? -69.916 1.905 -49.732 1.00 42.85 330 LYS A O 1
ATOM 2130 N N . VAL A 1 317 ? -69.009 0.390 -51.162 1.00 43.14 331 VAL A N 1
ATOM 2131 C CA . VAL A 1 317 ? -68.366 -0.417 -50.130 1.00 41.57 331 VAL A CA 1
ATOM 2132 C C . VAL A 1 317 ? -66.966 0.136 -49.921 1.00 45.03 331 VAL A C 1
ATOM 2133 O O . VAL A 1 317 ? -66.183 0.237 -50.873 1.00 43.20 331 VAL A O 1
ATOM 2137 N N . LEU A 1 318 ? -66.670 0.557 -48.689 1.00 41.21 332 LEU A N 1
ATOM 2138 C CA . LEU A 1 318 ? -65.338 1.056 -48.376 1.00 41.74 332 LEU A CA 1
ATOM 2139 C C . LEU A 1 318 ? -64.400 -0.065 -47.941 1.00 43.52 332 LEU A C 1
ATOM 2140 O O . LEU A 1 318 ? -63.239 -0.102 -48.363 1.00 41.70 332 LEU A O 1
ATOM 2145 N N . ILE A 1 319 ? -64.875 -0.965 -47.084 1.00 43.94 333 ILE A N 1
ATOM 2146 C CA . ILE A 1 319 ? -64.119 -2.135 -46.648 1.00 45.72 333 ILE A CA 1
ATOM 2147 C C . ILE A 1 319 ? -65.103 -3.279 -46.461 1.00 43.42 333 ILE A C 1
ATOM 2148 O O . ILE A 1 319 ? -66.224 -3.075 -45.984 1.00 45.04 333 ILE A O 1
ATOM 2153 N N . GLU A 1 320 ? -64.679 -4.486 -46.828 1.00 46.57 334 GLU A N 1
ATOM 2154 C CA . GLU A 1 320 ? -65.480 -5.692 -46.631 1.00 49.58 334 GLU A CA 1
ATOM 2155 C C . GLU A 1 320 ? -64.546 -6.844 -46.295 1.00 52.20 334 GLU A C 1
ATOM 2156 O O . GLU A 1 320 ? -63.659 -7.179 -47.088 1.00 54.64 334 GLU A O 1
ATOM 2162 N N . HIS A 1 321 ? -64.727 -7.427 -45.111 1.00 55.32 335 HIS A N 1
ATOM 2163 C CA . HIS A 1 321 ? -63.957 -8.586 -44.690 1.00 53.49 335 HIS A CA 1
ATOM 2164 C C . HIS A 1 321 ? -64.910 -9.635 -44.165 1.00 49.46 335 HIS A C 1
ATOM 2165 O O . HIS A 1 321 ? -65.961 -9.317 -43.602 1.00 51.46 335 HIS A O 1
ATOM 2172 N N . GLU A 1 322 ? -64.541 -10.887 -44.387 1.00 51.33 336 GLU A N 1
ATOM 2173 C CA . GLU A 1 322 ? -65.162 -12.008 -43.707 1.00 57.74 336 GLU A CA 1
ATOM 2174 C C . GLU A 1 322 ? -64.387 -12.258 -42.423 1.00 53.32 336 GLU A C 1
ATOM 2175 O O . GLU A 1 322 ? -63.156 -12.201 -42.418 1.00 51.84 336 GLU A O 1
ATOM 2181 N N . VAL A 1 323 ? -65.105 -12.513 -41.330 1.00 54.65 337 VAL A N 1
ATOM 2182 C CA . VAL A 1 323 ? -64.422 -12.763 -40.068 1.00 57.71 337 VAL A CA 1
ATOM 2183 C C . VAL A 1 323 ? -63.696 -14.100 -40.141 1.00 57.62 337 VAL A C 1
ATOM 2184 O O . VAL A 1 323 ? -64.235 -15.094 -40.638 1.00 57.14 337 VAL A O 1
ATOM 2188 N N . GLN A 1 324 ? -62.449 -14.123 -39.674 1.00 61.17 338 GLN A N 1
ATOM 2189 C CA . GLN A 1 324 ? -61.725 -15.366 -39.440 1.00 62.05 338 GLN A CA 1
ATOM 2190 C C . GLN A 1 324 ? -61.235 -15.411 -37.996 1.00 57.69 338 GLN A C 1
ATOM 2191 O O . GLN A 1 324 ? -60.552 -14.491 -37.536 1.00 55.30 338 GLN A O 1
ATOM 2197 N N . ASN A 1 325 ? -61.588 -16.477 -37.284 1.00 57.28 339 ASN A N 1
ATOM 2198 C CA . ASN A 1 325 ? -61.134 -16.648 -35.914 1.00 55.58 339 ASN A CA 1
ATOM 2199 C C . ASN A 1 325 ? -59.682 -17.110 -35.890 1.00 50.70 339 ASN A C 1
ATOM 2200 O O . ASN A 1 325 ? -59.229 -17.840 -36.775 1.00 51.42 339 ASN A O 1
ATOM 2205 N N . GLY A 1 326 ? -58.954 -16.685 -34.853 1.00 50.36 340 GLY A N 1
ATOM 2206 C CA . GLY A 1 326 ? -57.559 -17.062 -34.728 1.00 45.62 340 GLY A CA 1
ATOM 2207 C C . GLY A 1 326 ? -57.376 -18.548 -34.475 1.00 45.52 340 GLY A C 1
ATOM 2208 O O . GLY A 1 326 ? -58.280 -19.259 -34.036 1.00 41.75 340 GLY A O 1
ATOM 2209 N N . LYS A 1 327 ? -56.174 -19.036 -34.766 1.00 40.80 341 LYS A N 1
ATOM 2210 C CA . LYS A 1 327 ? -55.867 -20.447 -34.560 1.00 42.14 341 LYS A CA 1
ATOM 2211 C C . LYS A 1 327 ? -55.374 -20.663 -33.129 1.00 43.16 341 LYS A C 1
ATOM 2212 O O . LYS A 1 327 ? -54.563 -19.880 -32.629 1.00 39.77 341 LYS A O 1
ATOM 2218 N N . ASP A 1 328 ? -55.891 -21.697 -32.465 1.00 43.49 342 ASP A N 1
ATOM 2219 C CA . ASP A 1 328 ? -55.305 -22.137 -31.202 1.00 42.45 342 ASP A CA 1
ATOM 2220 C C . ASP A 1 328 ? -53.948 -22.779 -31.460 1.00 41.59 342 ASP A C 1
ATOM 2221 O O . ASP A 1 328 ? -53.711 -23.376 -32.509 1.00 46.27 342 ASP A O 1
ATOM 2226 N N . ILE A 1 329 ? -53.033 -22.626 -30.506 1.00 39.17 343 ILE A N 1
ATOM 2227 C CA . ILE A 1 329 ? -51.678 -23.133 -30.659 1.00 33.74 343 ILE A CA 1
ATOM 2228 C C . ILE A 1 329 ? -51.389 -24.023 -29.446 1.00 37.35 343 ILE A C 1
ATOM 2229 O O . ILE A 1 329 ? -51.483 -23.555 -28.306 1.00 37.22 343 ILE A O 1
ATOM 2234 N N . LYS A 1 330 ? -51.054 -25.297 -29.692 1.00 34.53 344 LYS A N 1
ATOM 2235 C CA . LYS A 1 330 ? -50.839 -26.291 -28.643 1.00 35.46 344 LYS A CA 1
ATOM 2236 C C . LYS A 1 330 ? -49.345 -26.499 -28.410 1.00 37.04 344 LYS A C 1
ATOM 2237 O O . LYS A 1 330 ? -48.603 -26.850 -29.341 1.00 31.44 344 LYS A O 1
ATOM 2243 N N . LEU A 1 331 ? -48.912 -26.277 -27.167 1.00 32.76 345 LEU A N 1
ATOM 2244 C CA . LEU A 1 331 ? -47.522 -26.399 -26.756 1.00 34.52 345 LEU A CA 1
ATOM 2245 C C . LEU A 1 331 ? -47.233 -27.765 -26.132 1.00 32.25 345 LEU A C 1
ATOM 2246 O O . LEU A 1 331 ? -48.131 -28.510 -25.752 1.00 30.77 345 LEU A O 1
ATOM 2251 N N . THR A 1 332 ? -45.948 -28.086 -26.050 1.00 28.80 346 THR A N 1
ATOM 2252 C CA . THR A 1 332 ? -45.476 -29.231 -25.303 1.00 29.95 346 THR A CA 1
ATOM 2253 C C . THR A 1 332 ? -45.478 -28.987 -23.795 1.00 34.11 346 THR A C 1
ATOM 2254 O O . THR A 1 332 ? -45.265 -29.933 -23.022 1.00 30.80 346 THR A O 1
ATOM 2258 N N . ILE A 1 333 ? -45.702 -27.743 -23.374 1.00 31.32 347 ILE A N 1
ATOM 2259 C CA . ILE A 1 333 ? -45.588 -27.388 -21.963 1.00 30.45 347 ILE A CA 1
ATOM 2260 C C . ILE A 1 333 ? -46.587 -28.172 -21.135 1.00 32.65 347 ILE A C 1
ATOM 2261 O O . ILE A 1 333 ? -47.735 -28.391 -21.541 1.00 30.54 347 ILE A O 1
ATOM 2266 N N . ASP A 1 334 ? -46.160 -28.577 -19.930 1.00 32.70 348 ASP A N 1
ATOM 2267 C CA . ASP A 1 334 ? -47.064 -29.107 -18.922 1.00 31.91 348 ASP A CA 1
ATOM 2268 C C . ASP A 1 334 ? -47.281 -27.979 -17.914 1.00 31.65 348 ASP A C 1
ATOM 2269 O O . ASP A 1 334 ? -46.334 -27.555 -17.246 1.00 32.08 348 ASP A O 1
ATOM 2274 N N . ALA A 1 335 ? -48.514 -27.475 -17.836 1.00 31.63 349 ALA A N 1
ATOM 2275 C CA . ALA A 1 335 ? -48.809 -26.344 -16.954 1.00 33.28 349 ALA A CA 1
ATOM 2276 C C . ALA A 1 335 ? -48.417 -26.629 -15.505 1.00 34.62 349 ALA A C 1
ATOM 2277 O O . ALA A 1 335 ? -47.906 -25.736 -14.808 1.00 31.35 349 ALA A O 1
ATOM 2279 N N . LYS A 1 336 ? -48.696 -27.847 -15.019 1.00 32.50 350 LYS A N 1
ATOM 2280 C CA . LYS A 1 336 ? -48.355 -28.173 -13.629 1.00 36.63 350 LYS A CA 1
ATOM 2281 C C . LYS A 1 336 ? -46.845 -28.211 -13.435 1.00 34.82 350 LYS A C 1
ATOM 2282 O O . LYS A 1 336 ? -46.330 -27.716 -12.426 1.00 39.97 350 LYS A O 1
ATOM 2288 N N . ALA A 1 337 ? -46.117 -28.781 -14.394 1.00 30.14 351 ALA A N 1
ATOM 2289 C CA . ALA A 1 337 ? -44.664 -28.724 -14.339 1.00 31.67 351 ALA A CA 1
ATOM 2290 C C . ALA A 1 337 ? -44.169 -27.288 -14.417 1.00 32.95 351 ALA A C 1
ATOM 2291 O O . ALA A 1 337 ? -43.189 -26.921 -13.749 1.00 28.26 351 ALA A O 1
ATOM 2293 N N . GLN A 1 338 ? -44.806 -26.471 -15.273 1.00 31.69 352 GLN A N 1
ATOM 2294 C CA . GLN A 1 338 ? -44.409 -25.073 -15.422 1.00 29.89 352 GLN A CA 1
ATOM 2295 C C . GLN A 1 338 ? -44.511 -24.332 -14.096 1.00 29.65 352 GLN A C 1
ATOM 2296 O O . GLN A 1 338 ? -43.603 -23.589 -13.714 1.00 27.63 352 GLN A O 1
ATOM 2302 N N . LYS A 1 339 ? -45.640 -24.503 -13.410 1.00 30.18 353 LYS A N 1
ATOM 2303 C CA . LYS A 1 339 ? -45.901 -23.808 -12.153 1.00 32.58 353 LYS A CA 1
ATOM 2304 C C . LYS A 1 339 ? -44.984 -24.301 -11.045 1.00 32.47 353 LYS A C 1
ATOM 2305 O O . LYS A 1 339 ? -44.506 -23.503 -10.221 1.00 33.52 353 LYS A O 1
ATOM 2311 N N . THR A 1 340 ? -44.752 -25.616 -10.988 1.00 32.34 354 THR A N 1
ATOM 2312 C CA . THR A 1 340 ? -43.839 -26.164 -9.985 1.00 33.61 354 THR A CA 1
ATOM 2313 C C . THR A 1 340 ? -42.433 -25.645 -10.205 1.00 35.46 354 THR A C 1
ATOM 2314 O O . THR A 1 340 ? -41.739 -25.268 -9.251 1.00 32.85 354 THR A O 1
ATOM 2318 N N . ALA A 1 341 ? -41.994 -25.623 -11.467 1.00 29.38 355 ALA A N 1
ATOM 2319 C CA . ALA A 1 341 ? -40.641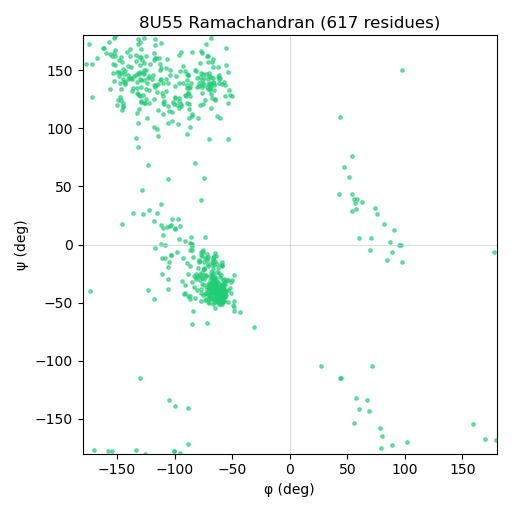 -25.186 -11.768 1.00 29.36 355 ALA A CA 1
ATOM 2320 C C . ALA A 1 341 ? -40.447 -23.733 -11.371 1.00 32.03 355 ALA A C 1
ATOM 2321 O O . ALA A 1 341 ? -39.431 -23.376 -10.762 1.00 33.91 355 ALA A O 1
ATOM 2323 N N . PHE A 1 342 ? -41.413 -22.877 -11.715 1.00 26.64 356 PHE A N 1
ATOM 2324 C CA . PHE A 1 342 ? -41.301 -21.466 -11.380 1.00 28.32 356 PHE A CA 1
ATOM 2325 C C . PHE A 1 342 ? -41.329 -21.244 -9.856 1.00 30.92 356 PHE A C 1
ATOM 2326 O O . PHE A 1 342 ? -40.447 -20.578 -9.308 1.00 29.15 356 PHE A O 1
ATOM 2334 N N . ASP A 1 343 ? -42.366 -21.742 -9.178 1.00 29.90 357 ASP A N 1
ATOM 2335 C CA . ASP A 1 343 ? -42.464 -21.625 -7.711 1.00 34.14 357 ASP A CA 1
ATOM 2336 C C . ASP A 1 343 ? -41.219 -22.078 -6.958 1.00 37.64 357 ASP A C 1
ATOM 2337 O O . ASP A 1 343 ? -40.815 -21.443 -5.964 1.00 33.72 357 ASP A O 1
ATOM 2342 N N . SER A 1 344 ? -40.620 -23.185 -7.383 1.00 31.35 358 SER A N 1
ATOM 2343 C CA . SER A 1 344 ? -39.468 -23.713 -6.677 1.00 34.37 358 SER A CA 1
ATOM 2344 C C . SER A 1 344 ? -38.270 -22.784 -6.752 1.00 37.63 358 SER A C 1
ATOM 2345 O O . SER A 1 344 ? -37.364 -22.909 -5.916 1.00 37.05 358 SER A O 1
ATOM 2348 N N . LEU A 1 345 ? -38.252 -21.834 -7.701 1.00 26.78 359 LEU A N 1
ATOM 2349 C CA . LEU A 1 345 ? -37.182 -20.834 -7.734 1.00 31.85 359 LEU A CA 1
ATOM 2350 C C . LEU A 1 345 ? -37.369 -19.734 -6.675 1.00 33.56 359 LEU A C 1
ATOM 2351 O O . LEU A 1 345 ? -36.449 -18.932 -6.458 1.00 33.82 359 LEU A O 1
ATOM 2356 N N . GLY A 1 346 ? -38.513 -19.700 -6.001 1.00 35.06 360 GLY A N 1
ATOM 2357 C CA . GLY A 1 346 ? -38.694 -18.844 -4.836 1.00 38.57 360 GLY A CA 1
ATOM 2358 C C . GLY A 1 346 ? -38.445 -17.375 -5.103 1.00 42.10 360 GLY A C 1
ATOM 2359 O O . GLY A 1 346 ? -37.909 -16.675 -4.234 1.00 40.50 360 GLY A O 1
ATOM 2360 N N . GLY A 1 347 ? -38.810 -16.889 -6.291 1.00 33.46 361 GLY A N 1
ATOM 2361 C CA . GLY A 1 347 ? -38.587 -15.501 -6.629 1.00 29.03 361 GLY A CA 1
ATOM 2362 C C . GLY A 1 347 ? -37.143 -15.114 -6.830 1.00 33.72 361 GLY A C 1
ATOM 2363 O O . GLY A 1 347 ? -36.874 -13.959 -7.194 1.00 38.03 361 GLY A O 1
ATOM 2364 N N . LYS A 1 348 ? -36.206 -16.027 -6.597 1.00 31.73 362 LYS A N 1
ATOM 2365 C CA . LYS A 1 348 ? -34.806 -15.769 -6.878 1.00 33.44 362 LYS A CA 1
ATOM 2366 C C . LYS A 1 348 ? -34.571 -15.752 -8.387 1.00 34.24 362 LYS A C 1
ATOM 2367 O O . LYS A 1 348 ? -35.365 -16.279 -9.166 1.00 33.35 362 LYS A O 1
ATOM 2373 N N . ALA A 1 349 ? -33.442 -15.175 -8.780 1.00 30.20 363 ALA A N 1
ATOM 2374 C CA . ALA A 1 349 ? -32.998 -15.229 -10.168 1.00 37.52 363 ALA A CA 1
ATOM 2375 C C . ALA A 1 349 ? -32.605 -16.648 -10.587 1.00 39.89 363 ALA A C 1
ATOM 2376 O O . ALA A 1 349 ? -31.740 -17.275 -9.959 1.00 29.78 363 ALA A O 1
ATOM 2378 N N . GLY A 1 350 ? -33.196 -17.131 -11.682 1.00 31.45 364 GLY A N 1
ATOM 2379 C CA . GLY A 1 350 ? -32.724 -18.365 -12.279 1.00 34.54 364 GLY A CA 1
ATOM 2380 C C . GLY A 1 350 ? -33.680 -18.872 -13.346 1.00 34.34 364 GLY A C 1
ATOM 2381 O O . GLY A 1 350 ? -34.605 -18.171 -13.773 1.00 30.33 364 GLY A O 1
ATOM 2382 N N . SER A 1 351 ? -33.458 -20.123 -13.742 1.00 29.35 365 SER A N 1
ATOM 2383 C CA . SER A 1 351 ? -34.300 -20.726 -14.752 1.00 31.26 365 SER A CA 1
ATOM 2384 C C . SER A 1 351 ? -34.349 -22.233 -14.572 1.00 30.77 365 SER A C 1
ATOM 2385 O O . SER A 1 351 ? -33.415 -22.847 -14.034 1.00 34.46 365 SER A O 1
ATOM 2388 N N . THR A 1 352 ? -35.442 -22.826 -15.056 1.00 27.68 366 THR A N 1
ATOM 2389 C CA . THR A 1 352 ? -35.553 -24.278 -15.132 1.00 29.39 366 THR A CA 1
ATOM 2390 C C . THR A 1 352 ? -36.173 -24.703 -16.460 1.00 27.60 366 THR A C 1
ATOM 2391 O O . THR A 1 352 ? -37.228 -24.189 -16.844 1.00 26.83 366 THR A O 1
ATOM 2395 N N . VAL A 1 353 ? -35.531 -25.677 -17.106 1.00 26.58 367 VAL A N 1
ATOM 2396 C CA . VAL A 1 353 ? -35.988 -26.320 -18.339 1.00 27.14 367 VAL A CA 1
ATOM 2397 C C . VAL A 1 353 ? -36.211 -27.796 -18.036 1.00 26.04 367 VAL A C 1
ATOM 2398 O O . VAL A 1 353 ? -35.330 -28.444 -17.456 1.00 30.65 367 VAL A O 1
ATOM 2402 N N . ALA A 1 354 ? -37.412 -28.302 -18.329 1.00 24.30 368 ALA A N 1
ATOM 2403 C CA . ALA A 1 354 ? -37.694 -29.734 -18.261 1.00 27.34 368 ALA A CA 1
ATOM 2404 C C . ALA A 1 354 ? -38.111 -30.237 -19.640 1.00 28.41 368 ALA A C 1
ATOM 2405 O O . ALA A 1 354 ? -38.823 -29.544 -20.376 1.00 29.43 368 ALA A O 1
ATOM 2407 N N . THR A 1 355 ? -37.677 -31.448 -19.976 1.00 27.94 369 THR A N 1
ATOM 2408 C CA . THR A 1 355 ? -37.994 -32.070 -21.257 1.00 29.93 369 THR A CA 1
ATOM 2409 C C . THR A 1 355 ? -38.328 -33.543 -21.098 1.00 33.68 369 THR A C 1
ATOM 2410 O O . THR A 1 355 ? -38.000 -34.164 -20.091 1.00 30.76 369 THR A O 1
ATOM 2414 N N . THR A 1 356 ? -38.990 -34.115 -22.130 1.00 30.42 370 THR A N 1
ATOM 2415 C CA . THR A 1 356 ? -38.937 -35.559 -22.325 1.00 30.33 370 THR A CA 1
ATOM 2416 C C . THR A 1 356 ? -37.847 -35.785 -23.367 1.00 32.36 370 THR A C 1
ATOM 2417 O O . THR A 1 356 ? -38.086 -35.550 -24.571 1.00 33.80 370 THR A O 1
ATOM 2421 N N . PRO A 1 357 ? -36.651 -36.244 -22.974 1.00 28.21 371 PRO A N 1
ATOM 2422 C CA . PRO A 1 357 ? -35.473 -36.071 -23.831 1.00 29.87 371 PRO A CA 1
ATOM 2423 C C . PRO A 1 357 ? -35.453 -36.978 -25.054 1.00 33.37 371 PRO A C 1
ATOM 2424 O O . PRO A 1 357 ? -34.599 -36.768 -25.918 1.00 34.08 371 PRO A O 1
ATOM 2428 N N . LYS A 1 358 ? -36.328 -37.984 -25.132 1.00 36.18 372 LYS A N 1
ATOM 2429 C CA . LYS A 1 358 ? -36.353 -38.868 -26.296 1.00 37.91 372 LYS A CA 1
ATOM 2430 C C . LYS A 1 358 ? -37.133 -38.250 -27.453 1.00 39.55 372 LYS A C 1
ATOM 2431 O O . LYS A 1 358 ? -36.816 -38.503 -28.623 1.00 38.72 372 LYS A O 1
ATOM 2437 N N . THR A 1 359 ? -38.125 -37.411 -27.159 1.00 37.06 373 THR A N 1
ATOM 2438 C CA . THR A 1 359 ? -38.837 -36.681 -28.195 1.00 34.87 373 THR A CA 1
ATOM 2439 C C . THR A 1 359 ? -38.463 -35.212 -28.251 1.00 41.74 373 THR A C 1
ATOM 2440 O O . THR A 1 359 ? -38.730 -34.561 -29.269 1.00 36.92 373 THR A O 1
ATOM 2444 N N . GLY A 1 360 ? -37.887 -34.673 -27.171 1.00 35.75 374 GLY A N 1
ATOM 2445 C CA . GLY A 1 360 ? -37.463 -33.297 -27.082 1.00 31.37 374 GLY A CA 1
ATOM 2446 C C . GLY A 1 360 ? -38.522 -32.313 -26.633 1.00 27.28 374 GLY A C 1
ATOM 2447 O O . GLY A 1 360 ? -38.236 -31.107 -26.601 1.00 31.91 374 GLY A O 1
ATOM 2448 N N . ASP A 1 361 ? -39.730 -32.779 -26.307 1.00 28.33 375 ASP A N 1
ATOM 2449 C CA . ASP A 1 361 ? -40.783 -31.916 -25.782 1.00 32.11 375 ASP A CA 1
ATOM 2450 C C . ASP A 1 361 ? -40.290 -31.105 -24.598 1.00 33.52 375 ASP A C 1
ATOM 2451 O O . ASP A 1 361 ? -39.765 -31.666 -23.628 1.00 29.62 375 ASP A O 1
ATOM 2456 N N . LEU A 1 362 ? -40.510 -29.794 -24.663 1.00 28.42 376 LEU A N 1
ATOM 2457 C CA . LEU A 1 362 ? -40.244 -28.887 -23.543 1.00 31.49 376 LEU A CA 1
ATOM 2458 C C . LEU A 1 362 ? -41.451 -28.868 -22.609 1.00 31.68 376 LEU A C 1
ATOM 2459 O O . LEU A 1 362 ? -42.515 -28.365 -22.980 1.00 29.45 376 LEU A O 1
ATOM 2464 N N . LEU A 1 363 ? -41.290 -29.414 -21.376 1.00 30.05 377 LEU A N 1
ATOM 2465 C CA . LEU A 1 363 ? -42.379 -29.470 -20.404 1.00 30.97 377 LEU A CA 1
ATOM 2466 C C . LEU A 1 363 ? -42.455 -28.224 -19.536 1.00 24.71 377 LEU A C 1
ATOM 2467 O O . LEU A 1 363 ? -43.526 -27.892 -19.034 1.00 27.69 377 LEU A O 1
ATOM 2472 N N . ALA A 1 364 ? -41.355 -27.522 -19.351 1.00 22.66 378 ALA A N 1
ATOM 2473 C CA . ALA A 1 364 ? -41.412 -26.301 -18.572 1.00 27.08 378 ALA A CA 1
ATOM 2474 C C . ALA A 1 364 ? -40.307 -25.385 -19.056 1.00 22.51 378 ALA A C 1
ATOM 2475 O O . ALA A 1 364 ? -39.193 -25.831 -19.299 1.00 25.54 378 ALA A O 1
ATOM 2477 N N . LEU A 1 365 ? -40.602 -24.102 -19.133 1.00 25.71 379 LEU A N 1
ATOM 2478 C CA . LEU A 1 365 ? -39.605 -23.084 -19.473 1.00 27.19 379 LEU A CA 1
ATOM 2479 C C . LEU A 1 365 ? -39.773 -21.968 -18.433 1.00 30.74 379 LEU A C 1
ATOM 2480 O O . LEU A 1 365 ? -40.488 -20.992 -18.660 1.00 29.93 379 LEU A O 1
ATOM 2485 N N . ALA A 1 366 ? -39.142 -22.130 -17.268 1.00 29.41 380 ALA A N 1
ATOM 2486 C CA . ALA A 1 366 ? -39.325 -21.188 -16.165 1.00 23.44 380 ALA A CA 1
ATOM 2487 C C . ALA A 1 366 ? -38.171 -20.199 -16.104 1.00 24.96 380 ALA A C 1
ATOM 2488 O O . ALA A 1 366 ? -37.003 -20.568 -16.262 1.00 29.21 380 ALA A O 1
ATOM 2490 N N . SER A 1 367 ? -38.514 -18.924 -15.903 1.00 31.20 381 SER A N 1
ATOM 2491 C CA . SER A 1 367 ? -37.551 -17.842 -15.736 1.00 27.23 381 SER A CA 1
ATOM 2492 C C . SER A 1 367 ? -37.969 -17.022 -14.526 1.00 26.05 381 SER A C 1
ATOM 2493 O O . SER A 1 367 ? -39.145 -16.688 -14.393 1.00 29.69 381 SER A O 1
ATOM 2496 N N . SER A 1 368 ? -37.021 -16.682 -13.661 1.00 32.17 382 SER A N 1
ATOM 2497 C CA . SER A 1 368 ? -37.355 -15.999 -12.409 1.00 29.24 382 SER A CA 1
ATOM 2498 C C . SER A 1 368 ? -36.293 -14.949 -12.140 1.00 31.47 382 SER A C 1
ATOM 2499 O O . SER A 1 368 ? -35.128 -15.144 -12.505 1.00 28.71 382 SER A O 1
ATOM 2502 N N . PRO A 1 369 ? -36.670 -13.791 -11.539 1.00 37.24 383 PRO A N 1
ATOM 2503 C CA . PRO A 1 369 ? -38.042 -13.392 -11.212 1.00 35.92 383 PRO A CA 1
ATOM 2504 C C . PRO A 1 369 ? -38.821 -13.016 -12.470 1.00 37.02 383 PRO A C 1
ATOM 2505 O O . PRO A 1 369 ? -38.249 -12.909 -13.556 1.00 33.96 383 PRO A O 1
ATOM 2509 N N . SER A 1 370 ? -40.115 -12.793 -12.305 1.00 37.92 384 SER A N 1
ATOM 2510 C CA . SER A 1 370 ? -41.031 -12.638 -13.414 1.00 37.56 384 SER A CA 1
ATOM 2511 C C . SER A 1 370 ? -41.796 -11.332 -13.249 1.00 42.27 384 SER A C 1
ATOM 2512 O O . SER A 1 370 ? -41.626 -10.611 -12.261 1.00 37.73 384 SER A O 1
ATOM 2515 N N . TYR A 1 371 ? -42.657 -11.028 -14.220 1.00 38.37 385 TYR A N 1
ATOM 2516 C CA . TYR A 1 371 ? -43.605 -9.930 -14.099 1.00 38.68 385 TYR A CA 1
ATOM 2517 C C . TYR A 1 371 ? -45.021 -10.475 -14.162 1.00 37.33 385 TYR A C 1
ATOM 2518 O O . TYR A 1 371 ? -45.257 -11.605 -14.587 1.00 37.76 385 TYR A O 1
ATOM 2527 N N . ASP A 1 372 ? -45.977 -9.648 -13.758 1.00 36.81 386 ASP A N 1
ATOM 2528 C CA . ASP A 1 372 ? -47.381 -10.027 -13.844 1.00 40.19 386 ASP A CA 1
ATOM 2529 C C . ASP A 1 372 ? -47.920 -9.707 -15.237 1.00 43.62 386 ASP A C 1
ATOM 2530 O O . ASP A 1 372 ? -48.101 -8.524 -15.563 1.00 44.70 386 ASP A O 1
ATOM 2535 N N . PRO A 1 373 ? -48.234 -10.704 -16.062 1.00 42.08 387 PRO A N 1
ATOM 2536 C CA . PRO A 1 373 ? -48.667 -10.407 -17.436 1.00 38.82 387 PRO A CA 1
ATOM 2537 C C . PRO A 1 373 ? -50.108 -9.943 -17.497 1.00 42.08 387 PRO A C 1
ATOM 2538 O O . PRO A 1 373 ? -50.513 -9.242 -18.432 1.00 42.26 387 PRO A O 1
ATOM 2542 N N . ASN A 1 374 ? -50.911 -10.339 -16.518 1.00 36.83 388 ASN A N 1
ATOM 2543 C CA . ASN A 1 374 ? -52.267 -9.826 -16.501 1.00 45.58 388 ASN A CA 1
ATOM 2544 C C . ASN A 1 374 ? -52.289 -8.337 -16.178 1.00 48.49 388 ASN A C 1
ATOM 2545 O O . ASN A 1 374 ? -53.187 -7.623 -16.639 1.00 50.15 388 ASN A O 1
ATOM 2550 N N . LYS A 1 375 ? -51.290 -7.836 -15.450 1.00 44.19 389 LYS A N 1
ATOM 2551 C CA . LYS A 1 375 ? -51.256 -6.399 -15.212 1.00 48.83 389 LYS A CA 1
ATOM 2552 C C . LYS A 1 375 ? -50.612 -5.658 -16.376 1.00 50.29 389 LYS A C 1
ATOM 2553 O O . LYS A 1 375 ? -51.044 -4.551 -16.715 1.00 48.05 389 LYS A O 1
ATOM 2559 N N . MET A 1 376 ? -49.587 -6.256 -16.995 1.00 46.57 390 MET A N 1
ATOM 2560 C CA . MET A 1 376 ? -49.037 -5.731 -18.242 1.00 48.13 390 MET A CA 1
ATOM 2561 C C . MET A 1 376 ? -50.118 -5.549 -19.308 1.00 48.22 390 MET A C 1
ATOM 2562 O O . MET A 1 376 ? -50.102 -4.572 -20.065 1.00 51.22 390 MET A O 1
ATOM 2567 N N . THR A 1 377 ? -51.061 -6.491 -19.389 1.00 48.50 391 THR A N 1
ATOM 2568 C CA . THR A 1 377 ? -52.055 -6.483 -20.450 1.00 50.20 391 THR A CA 1
ATOM 2569 C C . THR A 1 377 ? -53.218 -5.559 -20.128 1.00 52.98 391 THR A C 1
ATOM 2570 O O . THR A 1 377 ? -53.851 -5.025 -21.048 1.00 52.49 391 THR A O 1
ATOM 2574 N N . ASN A 1 378 ? -53.501 -5.335 -18.848 1.00 48.71 392 ASN A N 1
ATOM 2575 C CA . ASN A 1 378 ? -54.587 -4.439 -18.479 1.00 52.64 392 ASN A CA 1
ATOM 2576 C C . ASN A 1 378 ? -54.051 -3.060 -18.106 1.00 55.44 392 ASN A C 1
ATOM 2577 O O . ASN A 1 378 ? -53.151 -2.539 -18.775 1.00 61.75 392 ASN A O 1
ATOM 2582 N N . GLY A 1 379 ? -54.598 -2.447 -17.061 1.00 59.66 393 GLY A N 1
ATOM 2583 C CA . GLY A 1 379 ? -54.055 -1.195 -16.566 1.00 63.46 393 GLY A CA 1
ATOM 2584 C C . GLY A 1 379 ? -52.687 -1.404 -15.940 1.00 66.02 393 GLY A C 1
ATOM 2585 O O . GLY A 1 379 ? -52.560 -2.132 -14.939 1.00 67.13 393 GLY A O 1
ATOM 2586 N N . ILE A 1 380 ? -51.656 -0.776 -16.507 1.00 68.78 394 ILE A N 1
ATOM 2587 C CA . ILE A 1 380 ? -50.279 -0.890 -16.024 1.00 70.86 394 ILE A CA 1
ATOM 2588 C C . ILE A 1 380 ? -49.747 0.511 -15.736 1.00 77.30 394 ILE A C 1
ATOM 2589 O O . ILE A 1 380 ? -49.473 1.287 -16.663 1.00 76.11 394 ILE A O 1
ATOM 2594 N N . SER A 1 381 ? -49.579 0.827 -14.455 1.00 80.37 395 SER A N 1
ATOM 2595 C CA . SER A 1 381 ? -49.090 2.143 -14.068 1.00 84.10 395 SER A CA 1
ATOM 2596 C C . SER A 1 381 ? -47.626 2.309 -14.452 1.00 85.32 395 SER A C 1
ATOM 2597 O O . SER A 1 381 ? -46.845 1.356 -14.412 1.00 84.36 395 SER A O 1
ATOM 2600 N N . GLN A 1 382 ? -47.259 3.535 -14.839 1.00 90.75 396 GLN A N 1
ATOM 2601 C CA . GLN A 1 382 ? -45.846 3.872 -14.977 1.00 90.42 396 GLN A CA 1
ATOM 2602 C C . GLN A 1 382 ? -45.116 3.766 -13.645 1.00 88.99 396 GLN A C 1
ATOM 2603 O O . GLN A 1 382 ? -43.887 3.635 -13.631 1.00 88.69 396 GLN A O 1
ATOM 2609 N N . GLU A 1 383 ? -45.851 3.815 -12.530 1.00 89.64 397 GLU A N 1
ATOM 2610 C CA . GLU A 1 383 ? -45.269 3.519 -11.224 1.00 90.72 397 GLU A CA 1
ATOM 2611 C C . GLU A 1 383 ? -44.653 2.123 -11.189 1.00 90.22 397 GLU A C 1
ATOM 2612 O O . GLU A 1 383 ? -43.545 1.930 -10.672 1.00 89.93 397 GLU A O 1
ATOM 2618 N N . ASP A 1 384 ? -45.367 1.130 -11.718 1.00 87.24 398 ASP A N 1
ATOM 2619 C CA . ASP A 1 384 ? -44.932 -0.254 -11.583 1.00 83.77 398 ASP A CA 1
ATOM 2620 C C . ASP A 1 384 ? -44.105 -0.738 -12.767 1.00 80.31 398 ASP A C 1
ATOM 2621 O O . ASP A 1 384 ? -43.214 -1.576 -12.576 1.00 76.99 398 ASP A O 1
ATOM 2626 N N . TYR A 1 385 ? -44.366 -0.235 -13.979 1.00 81.75 399 TYR A N 1
ATOM 2627 C CA . TYR A 1 385 ? -43.555 -0.633 -15.129 1.00 80.86 399 TYR A CA 1
ATOM 2628 C C . TYR A 1 385 ? -42.086 -0.304 -14.902 1.00 79.60 399 TYR A C 1
ATOM 2629 O O . TYR A 1 385 ? -41.211 -1.162 -15.069 1.00 77.91 399 TYR A O 1
ATOM 2638 N N . LYS A 1 386 ? -41.795 0.941 -14.528 1.00 82.09 400 LYS A N 1
ATOM 2639 C CA . LYS A 1 386 ? -40.406 1.313 -14.296 1.00 81.88 400 LYS A CA 1
ATOM 2640 C C . LYS A 1 386 ? -39.805 0.515 -13.145 1.00 79.68 400 LYS A C 1
ATOM 2641 O O . LYS A 1 386 ? -38.610 0.203 -13.172 1.00 79.28 400 LYS A O 1
ATOM 2647 N N . ALA A 1 387 ? -40.618 0.154 -12.144 1.00 78.34 401 ALA A N 1
ATOM 2648 C CA . ALA A 1 387 ? -40.150 -0.731 -11.078 1.00 74.62 401 ALA A CA 1
ATOM 2649 C C . ALA A 1 387 ? -39.682 -2.075 -11.637 1.00 72.45 401 ALA A C 1
ATOM 2650 O O . ALA A 1 387 ? -38.676 -2.634 -11.180 1.00 69.67 401 ALA A O 1
ATOM 2652 N N . TYR A 1 388 ? -40.399 -2.607 -12.628 1.00 67.55 402 TYR A N 1
ATOM 2653 C CA . TYR A 1 388 ? -39.943 -3.814 -13.306 1.00 64.41 402 TYR A CA 1
ATOM 2654 C C . TYR A 1 388 ? -38.673 -3.557 -14.116 1.00 68.62 402 TYR A C 1
ATOM 2655 O O . TYR A 1 388 ? -37.838 -4.458 -14.263 1.00 66.02 402 TYR A O 1
ATOM 2664 N N . GLU A 1 389 ? -38.516 -2.348 -14.665 1.00 71.93 403 GLU A N 1
ATOM 2665 C CA . GLU A 1 389 ? -37.327 -2.030 -15.450 1.00 71.37 403 GLU A CA 1
ATOM 2666 C C . GLU A 1 389 ? -36.148 -1.653 -14.561 1.00 71.60 403 GLU A C 1
ATOM 2667 O O . GLU A 1 389 ? -34.990 -1.838 -14.954 1.00 71.32 403 GLU A O 1
ATOM 2673 N N . GLU A 1 390 ? -36.436 -1.117 -13.370 1.00 74.62 404 GLU A N 1
ATOM 2674 C CA . GLU A 1 390 ? -35.405 -0.771 -12.396 1.00 73.23 404 GLU A CA 1
ATOM 2675 C C . GLU A 1 390 ? -34.713 -2.002 -11.836 1.00 70.06 404 GLU A C 1
ATOM 2676 O O . GLU A 1 390 ? -33.517 -1.949 -11.517 1.00 70.78 404 GLU A O 1
ATOM 2682 N N . ASN A 1 391 ? -35.454 -3.093 -11.677 1.00 64.74 405 ASN A N 1
ATOM 2683 C CA . ASN A 1 391 ? -34.995 -4.260 -10.946 1.00 61.66 405 ASN A CA 1
ATOM 2684 C C . ASN A 1 391 ? -33.652 -4.743 -11.497 1.00 59.26 405 ASN A C 1
ATOM 2685 O O . ASN A 1 391 ? -33.550 -5.038 -12.704 1.00 60.20 405 ASN A O 1
ATOM 2690 N N . PRO A 1 392 ? -32.600 -4.803 -10.667 1.00 58.06 406 PRO A N 1
ATOM 2691 C CA . PRO A 1 392 ? -31.303 -5.300 -11.158 1.00 57.78 406 PRO A CA 1
ATOM 2692 C C . PRO A 1 392 ? -31.328 -6.779 -11.500 1.00 56.82 406 PRO A C 1
ATOM 2693 O O . PRO A 1 392 ? -30.430 -7.250 -12.214 1.00 56.18 406 PRO A O 1
ATOM 2697 N N . GLU A 1 393 ? -32.324 -7.519 -11.003 1.00 52.23 407 GLU A N 1
ATOM 2698 C CA . GLU A 1 393 ? -32.539 -8.914 -11.364 1.00 52.39 407 GLU A CA 1
ATOM 2699 C C . GLU A 1 393 ? -33.332 -9.074 -12.668 1.00 51.41 407 GLU A C 1
ATOM 2700 O O . GLU A 1 393 ? -33.412 -10.194 -13.187 1.00 47.06 407 GLU A O 1
ATOM 2706 N N . GLN A 1 394 ? -33.918 -7.986 -13.201 1.00 49.06 408 GLN A N 1
ATOM 2707 C CA . GLN A 1 394 ? -34.515 -7.897 -14.536 1.00 47.95 408 GLN A CA 1
ATOM 2708 C C . GLN A 1 394 ? -35.558 -8.977 -14.797 1.00 43.35 408 GLN A C 1
ATOM 2709 O O . GLN A 1 394 ? -35.281 -9.942 -15.520 1.00 42.53 408 GLN A O 1
ATOM 2715 N N . PRO A 1 395 ? -36.766 -8.855 -14.241 1.00 43.58 409 PRO A N 1
ATOM 2716 C CA . PRO A 1 395 ? -37.776 -9.902 -14.445 1.00 40.06 409 PRO A CA 1
ATOM 2717 C C . PRO A 1 395 ? -38.249 -10.027 -15.884 1.00 41.93 409 PRO A C 1
ATOM 2718 O O . PRO A 1 395 ? -38.955 -10.997 -16.196 1.00 37.62 409 PRO A O 1
ATOM 2722 N N . PHE A 1 396 ? -37.892 -9.087 -16.759 1.00 43.23 410 PHE A N 1
ATOM 2723 C CA . PHE A 1 396 ? -38.340 -9.154 -18.150 1.00 46.38 410 PHE A CA 1
ATOM 2724 C C . PHE A 1 396 ? -37.522 -10.128 -18.984 1.00 42.87 410 PHE A C 1
ATOM 2725 O O . PHE A 1 396 ? -38.037 -10.666 -19.973 1.00 44.95 410 PHE A O 1
ATOM 2733 N N . ILE A 1 397 ? -36.265 -10.366 -18.609 1.00 42.12 411 ILE A N 1
ATOM 2734 C CA . ILE A 1 397 ? -35.400 -11.266 -19.370 1.00 40.79 411 ILE A CA 1
ATOM 2735 C C . ILE A 1 397 ? -35.978 -12.681 -19.404 1.00 41.84 411 ILE A C 1
ATOM 2736 O O . ILE A 1 397 ? -36.501 -13.185 -18.394 1.00 37.89 411 ILE A O 1
ATOM 2741 N N . SER A 1 398 ? -35.889 -13.336 -20.580 1.00 33.08 412 SER A N 1
ATOM 2742 C CA . SER A 1 398 ? -36.185 -14.768 -20.707 1.00 32.54 412 SER A CA 1
ATOM 2743 C C . SER A 1 398 ? -34.901 -15.544 -20.446 1.00 37.75 412 SER A C 1
ATOM 2744 O O . SER A 1 398 ? -34.080 -15.731 -21.349 1.00 30.69 412 SER A O 1
ATOM 2747 N N . ARG A 1 399 ? -34.716 -15.998 -19.196 1.00 27.59 413 ARG A N 1
ATOM 2748 C CA . ARG A 1 399 ? -33.443 -16.609 -18.838 1.00 29.57 413 ARG A CA 1
ATOM 2749 C C . ARG A 1 399 ? -33.267 -17.985 -19.455 1.00 25.11 413 ARG A C 1
ATOM 2750 O O . ARG A 1 399 ? -32.131 -18.412 -19.673 1.00 27.32 413 ARG A O 1
ATOM 2758 N N . PHE A 1 400 ? -34.355 -18.701 -19.732 1.00 27.83 414 PHE A N 1
ATOM 2759 C CA . PHE A 1 400 ? -34.203 -19.965 -20.444 1.00 30.74 414 PHE A CA 1
ATOM 2760 C C . PHE A 1 400 ? -33.733 -19.771 -21.884 1.00 34.73 414 PHE A C 1
ATOM 2761 O O . PHE A 1 400 ? -33.307 -20.744 -22.519 1.00 33.12 414 PHE A O 1
ATOM 2769 N N . ALA A 1 401 ? -33.811 -18.549 -22.411 1.00 34.23 415 ALA A N 1
ATOM 2770 C CA . ALA A 1 401 ? -33.339 -18.241 -23.755 1.00 32.87 415 ALA A CA 1
ATOM 2771 C C . ALA A 1 401 ? -32.091 -17.367 -23.740 1.00 35.87 415 ALA A C 1
ATOM 2772 O O . ALA A 1 401 ? -31.718 -16.804 -24.775 1.00 34.36 415 ALA A O 1
ATOM 2774 N N . THR A 1 402 ? -31.428 -17.244 -22.594 1.00 31.70 416 THR A N 1
ATOM 2775 C CA . THR A 1 402 ? -30.281 -16.364 -22.442 1.00 31.80 416 THR A CA 1
ATOM 2776 C C . THR A 1 402 ? -29.014 -17.207 -22.343 1.00 36.95 416 THR A C 1
ATOM 2777 O O . THR A 1 402 ? -28.982 -18.180 -21.588 1.00 35.97 416 THR A O 1
ATOM 2781 N N . GLY A 1 403 ? -27.976 -16.851 -23.100 1.00 29.70 417 GLY A N 1
ATOM 2782 C CA . GLY A 1 403 ? -26.728 -17.608 -23.027 1.00 32.07 417 GLY A CA 1
ATOM 2783 C C . GLY A 1 403 ? -26.002 -17.407 -21.683 1.00 38.49 417 GLY A C 1
ATOM 2784 O O . GLY A 1 403 ? -25.826 -16.271 -21.221 1.00 37.55 417 GLY A O 1
ATOM 2785 N N . TYR A 1 404 ? -25.557 -18.515 -21.066 1.00 33.57 418 TYR A N 1
ATOM 2786 C CA . TYR A 1 404 ? -24.672 -18.485 -19.899 1.00 36.25 418 TYR A CA 1
ATOM 2787 C C . TYR A 1 404 ? -23.530 -19.469 -20.082 1.00 34.29 418 TYR A C 1
ATOM 2788 O O . TYR A 1 404 ? -23.636 -20.430 -20.842 1.00 34.93 418 TYR A O 1
ATOM 2797 N N . ALA A 1 405 ? -22.438 -19.231 -19.354 1.00 34.16 419 ALA A N 1
ATOM 2798 C CA . ALA A 1 405 ? -21.485 -20.303 -19.109 1.00 36.82 419 ALA A CA 1
ATOM 2799 C C . ALA A 1 405 ? -22.240 -21.451 -18.452 1.00 32.15 419 ALA A C 1
ATOM 2800 O O . ALA A 1 405 ? -22.986 -21.219 -17.501 1.00 35.92 419 ALA A O 1
ATOM 2802 N N . PRO A 1 406 ? -22.142 -22.678 -18.972 1.00 32.36 420 PRO A N 1
ATOM 2803 C CA . PRO A 1 406 ? -22.964 -23.757 -18.419 1.00 32.47 420 PRO A CA 1
ATOM 2804 C C . PRO A 1 406 ? -22.511 -24.194 -17.034 1.00 31.56 420 PRO A C 1
ATOM 2805 O O . PRO A 1 406 ? -23.278 -24.865 -16.331 1.00 33.10 420 PRO A O 1
ATOM 2809 N N . GLY A 1 407 ? -21.291 -23.838 -16.635 1.00 32.04 421 GLY A N 1
ATOM 2810 C CA . GLY A 1 407 ? -20.750 -24.248 -15.346 1.00 33.18 421 GLY A CA 1
ATOM 2811 C C . GLY A 1 407 ? -20.243 -25.678 -15.366 1.00 35.71 421 GLY A C 1
ATOM 2812 O O . GLY A 1 407 ? -20.297 -26.394 -16.389 1.00 29.81 421 GLY A O 1
ATOM 2813 N N . SER A 1 408 ? -19.825 -26.139 -14.178 1.00 28.97 422 SER A N 1
ATOM 2814 C CA . SER A 1 408 ? -19.024 -27.351 -14.107 1.00 25.43 422 SER A CA 1
ATOM 2815 C C . SER A 1 408 ? -19.848 -28.613 -14.318 1.00 26.09 422 SER A C 1
ATOM 2816 O O . SER A 1 408 ? -19.268 -29.696 -14.435 1.00 32.28 422 SER A O 1
ATOM 2819 N N . THR A 1 409 ? -21.173 -28.514 -14.412 1.00 24.67 423 THR A N 1
ATOM 2820 C CA . THR A 1 409 ? -21.924 -29.611 -15.006 1.00 31.03 423 THR A CA 1
ATOM 2821 C C . THR A 1 409 ? -21.303 -30.060 -16.329 1.00 30.05 423 THR A C 1
ATOM 2822 O O . THR A 1 409 ? -21.386 -31.236 -16.683 1.00 30.28 423 THR A O 1
ATOM 2826 N N . PHE A 1 410 ? -20.594 -29.162 -17.008 1.00 27.56 424 PHE A N 1
ATOM 2827 C CA . PHE A 1 410 ? -20.113 -29.397 -18.379 1.00 29.84 424 PHE A CA 1
ATOM 2828 C C . PHE A 1 410 ? -18.939 -30.373 -18.431 1.00 35.84 424 PHE A C 1
ATOM 2829 O O . PHE A 1 410 ? -18.623 -30.891 -19.518 1.00 29.65 424 PHE A O 1
ATOM 2837 N N . LYS A 1 411 ? -18.310 -30.639 -17.273 1.00 30.88 425 LYS A N 1
ATOM 2838 C CA . LYS A 1 411 ? -17.282 -31.669 -17.131 1.00 27.67 425 LYS A CA 1
ATOM 2839 C C . LYS A 1 411 ? -17.756 -32.988 -17.711 1.00 27.55 425 LYS A C 1
ATOM 2840 O O . LYS A 1 411 ? -16.956 -33.788 -18.210 1.00 34.50 425 LYS A O 1
ATOM 2846 N N . MET A 1 412 ? -19.053 -33.230 -17.656 1.00 25.93 426 MET A N 1
ATOM 2847 C CA . MET A 1 412 ? -19.597 -34.474 -18.154 1.00 28.03 426 MET A CA 1
ATOM 2848 C C . MET A 1 412 ? -19.612 -34.491 -19.694 1.00 35.71 426 MET A C 1
ATOM 2849 O O . MET A 1 412 ? -19.579 -35.571 -20.305 1.00 32.85 426 MET A O 1
ATOM 2854 N N . ILE A 1 413 ? -19.560 -33.315 -20.330 1.00 33.29 427 ILE A N 1
ATOM 2855 C CA . ILE A 1 413 ? -19.404 -33.257 -21.787 1.00 31.85 427 ILE A CA 1
ATOM 2856 C C . ILE A 1 413 ? -17.937 -33.410 -22.180 1.00 32.70 427 ILE A C 1
ATOM 2857 O O . ILE A 1 413 ? -17.602 -34.118 -23.141 1.00 37.53 427 ILE A O 1
ATOM 2862 N N . THR A 1 414 ? -17.055 -32.685 -21.488 1.00 28.11 428 THR A N 1
ATOM 2863 C CA . THR A 1 414 ? -15.617 -32.856 -21.656 1.00 30.16 428 THR A CA 1
ATOM 2864 C C . THR A 1 414 ? -15.198 -34.297 -21.394 1.00 40.06 428 THR A C 1
ATOM 2865 O O . THR A 1 414 ? -14.339 -34.840 -22.106 1.00 35.66 428 THR A O 1
ATOM 2869 N N . ALA A 1 415 ? -15.771 -34.929 -20.359 1.00 35.39 429 ALA A N 1
ATOM 2870 C CA . ALA A 1 415 ? -15.489 -36.341 -20.125 1.00 37.22 429 ALA A CA 1
ATOM 2871 C C . ALA A 1 415 ? -15.908 -37.204 -21.318 1.00 37.14 429 ALA A C 1
ATOM 2872 O O . ALA A 1 415 ? -15.163 -38.095 -21.731 1.00 36.82 429 ALA A O 1
ATOM 2874 N N . ALA A 1 416 ? -17.122 -36.999 -21.841 1.00 31.86 430 ALA A N 1
ATOM 2875 C CA . ALA A 1 416 ? -17.592 -37.822 -22.952 1.00 39.45 430 ALA A CA 1
ATOM 2876 C C . ALA A 1 416 ? -16.653 -37.703 -24.146 1.00 38.39 430 ALA A C 1
ATOM 2877 O O . ALA A 1 416 ? -16.297 -38.712 -24.765 1.00 39.86 430 ALA A O 1
ATOM 2879 N N . ILE A 1 417 ? -16.194 -36.482 -24.435 1.00 35.72 431 ILE A N 1
ATOM 2880 C CA . ILE A 1 417 ? -15.325 -36.229 -25.582 1.00 41.28 431 ILE A CA 1
ATOM 2881 C C . ILE A 1 417 ? -13.984 -36.933 -25.405 1.00 42.91 431 ILE A C 1
ATOM 2882 O O . ILE A 1 417 ? -13.461 -37.554 -26.342 1.00 41.51 431 ILE A O 1
ATOM 2887 N N . GLY A 1 418 ? -13.414 -36.871 -24.201 1.00 33.70 432 GLY A N 1
ATOM 2888 C CA . GLY A 1 418 ? -12.116 -37.485 -23.970 1.00 34.71 432 GLY A CA 1
ATOM 2889 C C . GLY A 1 418 ? -12.156 -38.992 -23.837 1.00 38.16 432 GLY A C 1
ATOM 2890 O O . GLY A 1 418 ? -11.172 -39.670 -24.154 1.00 40.92 432 GLY A O 1
ATOM 2891 N N . LEU A 1 419 ? -13.270 -39.545 -23.352 1.00 36.07 433 LEU A N 1
ATOM 2892 C CA . LEU A 1 419 ? -13.431 -40.991 -23.439 1.00 37.79 433 LEU A CA 1
ATOM 2893 C C . LEU A 1 419 ? -13.503 -41.450 -24.897 1.00 39.12 433 LEU A C 1
ATOM 2894 O O . LEU A 1 419 ? -13.000 -42.525 -25.233 1.00 40.09 433 LEU A O 1
ATOM 2899 N N . ASP A 1 420 ? -14.101 -40.640 -25.772 1.00 39.12 434 ASP A N 1
ATOM 2900 C CA . ASP A 1 420 ? -14.237 -41.013 -27.183 1.00 41.98 434 ASP A CA 1
ATOM 2901 C C . ASP A 1 420 ? -12.912 -40.939 -27.942 1.00 44.07 434 ASP A C 1
ATOM 2902 O O . ASP A 1 420 ? -12.587 -41.845 -28.724 1.00 45.55 434 ASP A O 1
ATOM 2907 N N . ASN A 1 421 ? -12.151 -39.857 -27.783 1.00 39.90 435 ASN A N 1
ATOM 2908 C CA . ASN A 1 421 ? -10.912 -39.759 -28.550 1.00 38.45 435 ASN A CA 1
ATOM 2909 C C . ASN A 1 421 ? -9.747 -40.464 -27.879 1.00 42.86 435 ASN A C 1
ATOM 2910 O O . ASN A 1 421 ? -8.625 -40.364 -28.387 1.00 45.10 435 ASN A O 1
ATOM 2915 N N . GLY A 1 422 ? -9.967 -41.085 -26.704 1.00 42.68 436 GLY A N 1
ATOM 2916 C CA . GLY A 1 422 ? -8.970 -41.890 -26.026 1.00 37.81 436 GLY A CA 1
ATOM 2917 C C . GLY A 1 422 ? -8.054 -41.154 -25.067 1.00 43.22 436 GLY A C 1
ATOM 2918 O O . GLY A 1 422 ? -7.263 -41.802 -24.372 1.00 46.86 436 GLY A O 1
ATOM 2919 N N . THR A 1 423 ? -8.123 -39.826 -25.004 1.00 42.41 437 THR A N 1
ATOM 2920 C CA . THR A 1 423 ? -7.182 -39.084 -24.174 1.00 40.90 437 THR A CA 1
ATOM 2921 C C . THR A 1 423 ? -7.423 -39.321 -22.680 1.00 42.26 437 THR A C 1
ATOM 2922 O O . THR A 1 423 ? -6.463 -39.332 -21.889 1.00 38.16 437 THR A O 1
ATOM 2926 N N . ILE A 1 424 ? -8.676 -39.565 -22.299 1.00 39.98 438 ILE A N 1
ATOM 2927 C CA . ILE A 1 424 ? -9.080 -39.800 -20.916 1.00 41.94 438 ILE A CA 1
ATOM 2928 C C . ILE A 1 424 ? -9.244 -41.299 -20.706 1.00 45.54 438 ILE A C 1
ATOM 2929 O O . ILE A 1 424 ? -10.078 -41.937 -21.359 1.00 41.74 438 ILE A O 1
ATOM 2934 N N . ASP A 1 425 ? -8.483 -41.857 -19.765 1.00 46.49 439 ASP A N 1
ATOM 2935 C CA . ASP A 1 425 ? -8.633 -43.251 -19.366 1.00 47.71 439 ASP A CA 1
ATOM 2936 C C . ASP A 1 425 ? -9.314 -43.292 -18.000 1.00 45.16 439 ASP A C 1
ATOM 2937 O O . ASP A 1 425 ? -8.758 -42.745 -17.038 1.00 40.90 439 ASP A O 1
ATOM 2942 N N . PRO A 1 426 ? -10.498 -43.905 -17.869 1.00 45.12 440 PRO A N 1
ATOM 2943 C CA . PRO A 1 426 ? -11.230 -43.872 -16.584 1.00 44.53 440 PRO A CA 1
ATOM 2944 C C . PRO A 1 426 ? -10.541 -44.614 -15.457 1.00 47.96 440 PRO A C 1
ATOM 2945 O O . PRO A 1 426 ? -10.960 -44.478 -14.300 1.00 46.56 440 PRO A O 1
ATOM 2949 N N . ASN A 1 427 ? -9.517 -45.398 -15.754 1.00 48.43 441 ASN A N 1
ATOM 2950 C CA . ASN A 1 427 ? -8.723 -46.078 -14.748 1.00 49.07 441 ASN A CA 1
ATOM 2951 C C . ASN A 1 427 ? -7.499 -45.277 -14.318 1.00 46.12 441 ASN A C 1
ATOM 2952 O O . ASN A 1 427 ? -6.900 -45.591 -13.280 1.00 45.21 441 ASN A O 1
ATOM 2957 N N . GLU A 1 428 ? -7.155 -44.215 -15.038 1.00 39.27 442 GLU A N 1
ATOM 2958 C CA . GLU A 1 428 ? -6.039 -43.377 -14.624 1.00 40.15 442 GLU A CA 1
ATOM 2959 C C . GLU A 1 428 ? -6.428 -42.524 -13.426 1.00 44.06 442 GLU A C 1
ATOM 2960 O O . GLU A 1 428 ? -7.555 -42.028 -13.329 1.00 41.88 442 GLU A O 1
ATOM 2966 N N . VAL A 1 429 ? -5.475 -42.331 -12.526 1.00 42.48 443 VAL A N 1
ATOM 2967 C CA . VAL A 1 429 ? -5.700 -41.585 -11.300 1.00 44.43 443 VAL A CA 1
ATOM 2968 C C . VAL A 1 429 ? -4.695 -40.448 -11.291 1.00 44.41 443 VAL A C 1
ATOM 2969 O O . VAL A 1 429 ? -3.485 -40.680 -11.402 1.00 50.76 443 VAL A O 1
ATOM 2973 N N . LEU A 1 430 ? -5.188 -39.224 -11.213 1.00 43.00 444 LEU A N 1
ATOM 2974 C CA . LEU A 1 430 ? -4.304 -38.079 -11.055 1.00 43.58 444 LEU A CA 1
ATOM 2975 C C . LEU A 1 430 ? -4.106 -37.779 -9.581 1.00 45.65 444 LEU A C 1
ATOM 2976 O O . LEU A 1 430 ? -4.996 -38.007 -8.754 1.00 45.01 444 LEU A O 1
ATOM 2981 N N . THR A 1 431 ? -2.933 -37.250 -9.262 1.00 46.60 445 THR A N 1
ATOM 2982 C CA . THR A 1 431 ? -2.625 -36.794 -7.917 1.00 46.92 445 THR A CA 1
ATOM 2983 C C . THR A 1 431 ? -2.890 -35.300 -7.870 1.00 47.86 445 THR A C 1
ATOM 2984 O O . THR A 1 431 ? -2.270 -34.530 -8.615 1.00 49.55 445 THR A O 1
ATOM 2988 N N . ILE A 1 432 ? -3.836 -34.903 -7.031 1.00 44.14 446 ILE A N 1
ATOM 2989 C CA . ILE A 1 432 ? -4.236 -33.513 -6.882 1.00 39.81 446 ILE A CA 1
ATOM 2990 C C . ILE A 1 432 ? -4.249 -33.191 -5.392 1.00 42.94 446 ILE A C 1
ATOM 2991 O O . ILE A 1 432 ? -5.028 -33.782 -4.634 1.00 40.75 446 ILE A O 1
ATOM 2996 N N . ASN A 1 433 ? -3.390 -32.262 -4.979 1.00 41.19 447 ASN A N 1
ATOM 2997 C CA . ASN A 1 433 ? -3.281 -31.836 -3.594 1.00 45.23 447 ASN A CA 1
ATOM 2998 C C . ASN A 1 433 ? -3.905 -30.456 -3.422 1.00 44.36 447 ASN A C 1
ATOM 2999 O O . ASN A 1 433 ? -3.744 -29.573 -4.275 1.00 40.11 447 ASN A O 1
ATOM 3004 N N . GLY A 1 434 ? -4.630 -30.282 -2.332 1.00 40.62 448 GLY A N 1
ATOM 3005 C CA . GLY A 1 434 ? -5.150 -28.975 -1.996 1.00 36.44 448 GLY A CA 1
ATOM 3006 C C . GLY A 1 434 ? -6.408 -28.643 -2.776 1.00 38.12 448 GLY A C 1
ATOM 3007 O O . GLY A 1 434 ? -7.050 -29.506 -3.389 1.00 39.69 448 GLY A O 1
ATOM 3008 N N . LEU A 1 435 ? -6.756 -27.352 -2.754 1.00 35.02 449 LEU A N 1
ATOM 3009 C CA . LEU A 1 435 ? -7.973 -26.875 -3.387 1.00 37.28 449 LEU A CA 1
ATOM 3010 C C . LEU A 1 435 ? -7.743 -26.137 -4.700 1.00 36.83 449 LEU A C 1
ATOM 3011 O O . LEU A 1 435 ? -8.714 -25.928 -5.434 1.00 36.76 449 LEU A O 1
ATOM 3016 N N . LYS A 1 436 ? -6.506 -25.722 -4.990 1.00 36.94 450 LYS A N 1
ATOM 3017 C CA . LYS A 1 436 ? -6.183 -24.823 -6.090 1.00 37.17 450 LYS A CA 1
ATOM 3018 C C . LYS A 1 436 ? -5.058 -25.404 -6.931 1.00 38.99 450 LYS A C 1
ATOM 3019 O O . LYS A 1 436 ? -4.107 -25.973 -6.390 1.00 35.56 450 LYS A O 1
ATOM 3025 N N . TRP A 1 437 ? -5.150 -25.220 -8.254 1.00 39.82 451 TRP A N 1
ATOM 3026 C CA . TRP A 1 437 ? -4.135 -25.699 -9.183 1.00 39.48 451 TRP A CA 1
ATOM 3027 C C . TRP A 1 437 ? -3.997 -24.755 -10.375 1.00 41.49 451 TRP A C 1
ATOM 3028 O O . TRP A 1 437 ? -4.975 -24.185 -10.869 1.00 39.65 451 TRP A O 1
ATOM 3039 N N . GLN A 1 438 ? -2.775 -24.681 -10.883 1.00 42.79 452 GLN A N 1
ATOM 3040 C CA . GLN A 1 438 ? -2.395 -23.781 -11.957 1.00 44.14 452 GLN A CA 1
ATOM 3041 C C . GLN A 1 438 ? -1.311 -24.472 -12.772 1.00 40.80 452 GLN A C 1
ATOM 3042 O O . GLN A 1 438 ? -0.439 -25.123 -12.199 1.00 43.10 452 GLN A O 1
ATOM 3048 N N . LYS A 1 439 ? -1.367 -24.369 -14.102 1.00 42.24 453 LYS A N 1
ATOM 3049 C CA . LYS A 1 439 ? -0.357 -25.061 -14.903 1.00 42.24 453 LYS A CA 1
ATOM 3050 C C . LYS A 1 439 ? 1.052 -24.587 -14.553 1.00 42.64 453 LYS A C 1
ATOM 3051 O O . LYS A 1 439 ? 1.962 -25.401 -14.370 1.00 46.99 453 LYS A O 1
ATOM 3057 N N . ASP A 1 440 ? 1.247 -23.280 -14.430 1.00 41.17 454 ASP A N 1
ATOM 3058 C CA . ASP A 1 440 ? 2.544 -22.708 -14.071 1.00 38.91 454 ASP A CA 1
ATOM 3059 C C . ASP A 1 440 ? 2.324 -21.232 -13.780 1.00 42.66 454 ASP A C 1
ATOM 3060 O O . ASP A 1 440 ? 1.197 -20.731 -13.836 1.00 44.24 454 ASP A O 1
ATOM 3065 N N . SER A 1 441 ? 3.414 -20.521 -13.499 1.00 42.45 455 SER A N 1
ATOM 3066 C CA . SER A 1 441 ? 3.243 -19.142 -13.055 1.00 43.61 455 SER A CA 1
ATOM 3067 C C . SER A 1 441 ? 2.795 -18.209 -14.180 1.00 43.44 455 SER A C 1
ATOM 3068 O O . SER A 1 441 ? 2.434 -17.063 -13.898 1.00 40.21 455 SER A O 1
ATOM 3071 N N . SER A 1 442 ? 2.773 -18.667 -15.431 1.00 41.90 456 SER A N 1
ATOM 3072 C CA . SER A 1 442 ? 2.218 -17.800 -16.467 1.00 42.63 456 SER A CA 1
ATOM 3073 C C . SER A 1 442 ? 0.725 -17.575 -16.280 1.00 43.51 456 SER A C 1
ATOM 3074 O O . SER A 1 442 ? 0.183 -16.625 -16.847 1.00 44.02 456 SER A O 1
ATOM 3077 N N . TRP A 1 443 ? 0.058 -18.377 -15.453 1.00 40.23 457 TRP A N 1
ATOM 3078 C CA . TRP A 1 443 ? -1.325 -18.102 -15.102 1.00 39.17 457 TRP A CA 1
ATOM 3079 C C . TRP A 1 443 ? -1.473 -16.956 -14.105 1.00 45.11 457 TRP A C 1
ATOM 3080 O O . TRP A 1 443 ? -2.603 -16.560 -13.803 1.00 43.25 457 TRP A O 1
ATOM 3091 N N . GLY A 1 444 ? -0.374 -16.413 -13.599 1.00 42.56 458 GLY A N 1
ATOM 3092 C CA . GLY A 1 444 ? -0.476 -15.269 -12.714 1.00 45.60 458 GLY A CA 1
ATOM 3093 C C . GLY A 1 444 ? -1.133 -15.690 -11.419 1.00 48.56 458 GLY A C 1
ATOM 3094 O O . GLY A 1 444 ? -0.796 -16.730 -10.841 1.00 48.94 458 GLY A O 1
ATOM 3095 N N . SER A 1 445 ? -2.099 -14.895 -10.961 1.00 46.85 459 SER A N 1
ATOM 3096 C CA . SER A 1 445 ? -2.840 -15.244 -9.753 1.00 52.51 459 SER A CA 1
ATOM 3097 C C . SER A 1 445 ? -4.001 -16.187 -10.026 1.00 49.30 459 SER A C 1
ATOM 3098 O O . SER A 1 445 ? -4.650 -16.637 -9.081 1.00 53.56 459 SER A O 1
ATOM 3101 N N . TYR A 1 446 ? -4.277 -16.510 -11.280 1.00 46.15 460 TYR A N 1
ATOM 3102 C CA . TYR A 1 446 ? -5.393 -17.391 -11.570 1.00 49.98 460 TYR A CA 1
ATOM 3103 C C . TYR A 1 446 ? -5.063 -18.852 -11.265 1.00 48.88 460 TYR A C 1
ATOM 3104 O O . TYR A 1 446 ? -3.984 -19.355 -11.604 1.00 45.70 460 TYR A O 1
ATOM 3113 N N . GLN A 1 447 ? -6.014 -19.530 -10.625 1.00 45.62 461 GLN A N 1
ATOM 3114 C CA . GLN A 1 447 ? -5.899 -20.942 -10.299 1.00 43.22 461 GLN A CA 1
ATOM 3115 C C . GLN A 1 447 ? -7.276 -21.568 -10.434 1.00 42.54 461 GLN A C 1
ATOM 3116 O O . GLN A 1 447 ? -8.297 -20.913 -10.204 1.00 45.02 461 GLN A O 1
ATOM 3122 N N . VAL A 1 448 ? -7.303 -22.823 -10.844 1.00 35.72 462 VAL A N 1
ATOM 3123 C CA . VAL A 1 448 ? -8.551 -23.571 -10.856 1.00 36.13 462 VAL A CA 1
ATOM 3124 C C . VAL A 1 448 ? -8.829 -24.074 -9.445 1.00 36.30 462 VAL A C 1
ATOM 3125 O O . VAL A 1 448 ? -7.930 -24.596 -8.781 1.00 37.09 462 VAL A O 1
ATOM 3129 N N . THR A 1 449 ? -10.075 -23.939 -8.994 1.00 35.37 463 THR A N 1
ATOM 3130 C CA . THR A 1 449 ? -10.480 -24.292 -7.637 1.00 39.24 463 THR A CA 1
ATOM 3131 C C . THR A 1 449 ? -11.447 -25.468 -7.664 1.00 38.31 463 THR A C 1
ATOM 3132 O O . THR A 1 449 ? -12.350 -25.516 -8.501 1.00 41.13 463 THR A O 1
ATOM 3136 N N . ARG A 1 450 ? -11.270 -26.406 -6.739 1.00 36.70 464 ARG A N 1
ATOM 3137 C CA . ARG A 1 450 ? -12.243 -27.471 -6.530 1.00 37.88 464 ARG A CA 1
ATOM 3138 C C . ARG A 1 450 ? -12.834 -27.360 -5.128 1.00 45.50 464 ARG A C 1
ATOM 3139 O O . ARG A 1 450 ? -12.443 -26.507 -4.330 1.00 37.85 464 ARG A O 1
ATOM 3147 N N . VAL A 1 451 ? -13.781 -28.212 -4.802 1.00 47.30 465 VAL A N 1
ATOM 3148 C CA . VAL A 1 451 ? -14.441 -28.109 -3.506 1.00 52.03 465 VAL A CA 1
ATOM 3149 C C . VAL A 1 451 ? -13.810 -28.913 -2.371 1.00 48.86 465 VAL A C 1
ATOM 3150 O O . VAL A 1 451 ? -13.689 -28.388 -1.283 1.00 52.80 465 VAL A O 1
ATOM 3154 N N . SER A 1 452 ? -13.383 -30.150 -2.607 1.00 49.40 466 SER A N 1
ATOM 3155 C CA . SER A 1 452 ? -12.885 -31.003 -1.501 1.00 50.69 466 SER A CA 1
ATOM 3156 C C . SER A 1 452 ? -11.503 -31.642 -1.593 1.00 55.30 466 SER A C 1
ATOM 3157 O O . SER A 1 452 ? -10.823 -31.498 -2.597 1.00 45.80 466 SER A O 1
ATOM 3160 N N . ASP A 1 453 ? -11.123 -32.402 -0.552 1.00 55.92 467 ASP A N 1
ATOM 3161 C CA . ASP A 1 453 ? -9.831 -33.114 -0.546 1.00 48.42 467 ASP A CA 1
ATOM 3162 C C . ASP A 1 453 ? -9.809 -34.648 -0.544 1.00 51.09 467 ASP A C 1
ATOM 3163 O O . ASP A 1 453 ? -9.891 -35.268 0.510 1.00 50.90 467 ASP A O 1
ATOM 3168 N N . VAL A 1 454 ? -9.733 -35.251 -1.723 1.00 50.44 468 VAL A N 1
ATOM 3169 C CA . VAL A 1 454 ? -9.521 -36.662 -1.893 1.00 43.03 468 VAL A CA 1
ATOM 3170 C C . VAL A 1 454 ? -8.383 -36.398 -2.855 1.00 43.74 468 VAL A C 1
ATOM 3171 O O . VAL A 1 454 ? -8.493 -35.525 -3.699 1.00 39.74 468 VAL A O 1
ATOM 3175 N N . SER A 1 455 ? -7.265 -37.085 -2.739 1.00 44.08 469 SER A N 1
ATOM 3176 C CA . SER A 1 455 ? -6.098 -36.744 -3.557 1.00 40.12 469 SER A CA 1
ATOM 3177 C C . SER A 1 455 ? -5.807 -37.634 -4.746 1.00 44.65 469 SER A C 1
ATOM 3178 O O . SER A 1 455 ? -4.946 -37.313 -5.548 1.00 43.11 469 SER A O 1
ATOM 3181 N N . GLN A 1 456 ? -6.503 -38.747 -4.846 1.00 43.66 470 GLN A N 1
ATOM 3182 C CA . GLN A 1 456 ? -6.244 -39.689 -5.929 1.00 46.80 470 GLN A CA 1
ATOM 3183 C C . GLN A 1 456 ? -7.512 -39.690 -6.757 1.00 46.44 470 GLN A C 1
ATOM 3184 O O . GLN A 1 456 ? -8.503 -40.318 -6.369 1.00 45.65 470 GLN A O 1
ATOM 3190 N N . VAL A 1 457 ? -7.510 -38.952 -7.863 1.00 37.87 471 VAL A N 1
ATOM 3191 C CA . VAL A 1 457 ? -8.751 -38.624 -8.540 1.00 36.98 471 VAL A CA 1
ATOM 3192 C C . VAL A 1 457 ? -8.753 -39.289 -9.907 1.00 38.24 471 VAL A C 1
ATOM 3193 O O . VAL A 1 457 ? -7.937 -38.947 -10.769 1.00 37.79 471 VAL A O 1
ATOM 3197 N N . ASP A 1 458 ? -9.683 -40.215 -10.106 1.00 39.28 472 ASP A N 1
ATOM 3198 C CA . ASP A 1 458 ? -10.023 -40.731 -11.419 1.00 37.07 472 ASP A CA 1
ATOM 3199 C C . ASP A 1 458 ? -11.304 -40.053 -11.906 1.00 40.11 472 ASP A C 1
ATOM 3200 O O . ASP A 1 458 ? -11.864 -39.171 -11.245 1.00 32.96 472 ASP A O 1
ATOM 3205 N N . LEU A 1 459 ? -11.769 -40.468 -13.091 1.00 39.61 473 LEU A N 1
ATOM 3206 C CA . LEU A 1 459 ? -12.926 -39.818 -13.701 1.00 38.55 473 LEU A CA 1
ATOM 3207 C C . LEU A 1 459 ? -14.158 -39.897 -12.805 1.00 35.87 473 LEU A C 1
ATOM 3208 O O . LEU A 1 459 ? -14.861 -38.901 -12.613 1.00 31.20 473 LEU A O 1
ATOM 3213 N N . LYS A 1 460 ? -14.477 -41.095 -12.311 1.00 34.38 474 LYS A N 1
ATOM 3214 C CA . LYS A 1 460 ? -15.656 -41.245 -11.469 1.00 37.40 474 LYS A CA 1
ATOM 3215 C C . LYS A 1 460 ? -15.568 -40.353 -10.236 1.00 34.75 474 LYS A C 1
ATOM 3216 O O . LYS A 1 460 ? -16.546 -39.687 -9.872 1.00 35.54 474 LYS A O 1
ATOM 3222 N N . THR A 1 461 ? -14.402 -40.326 -9.585 1.00 33.63 475 THR A N 1
ATOM 3223 C CA . THR A 1 461 ? -14.218 -39.448 -8.437 1.00 39.50 475 THR A CA 1
ATOM 3224 C C . THR A 1 461 ? -14.425 -37.990 -8.836 1.00 37.16 475 THR A C 1
ATOM 3225 O O . THR A 1 461 ? -15.129 -37.241 -8.144 1.00 30.92 475 THR A O 1
ATOM 3229 N N . ALA A 1 462 ? -13.865 -37.590 -9.986 1.00 31.02 476 ALA A N 1
ATOM 3230 C CA . ALA A 1 462 ? -14.028 -36.220 -10.462 1.00 31.37 476 ALA A CA 1
ATOM 3231 C C . ALA A 1 462 ? -15.496 -35.868 -10.662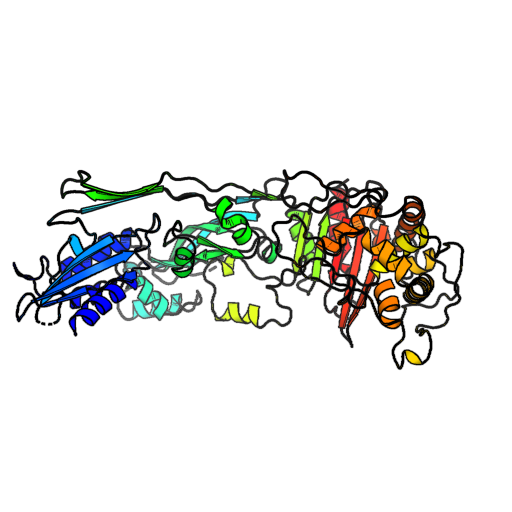 1.00 29.66 476 ALA A C 1
ATOM 3232 O O . ALA A 1 462 ? -15.917 -34.745 -10.367 1.00 33.45 476 ALA A O 1
ATOM 3234 N N . LEU A 1 463 ? -16.297 -36.807 -11.156 1.00 30.34 477 LEU A N 1
ATOM 3235 C CA . LEU A 1 463 ? -17.704 -36.491 -11.383 1.00 33.72 477 LEU A CA 1
ATOM 3236 C C . LEU A 1 463 ? -18.518 -36.488 -10.086 1.00 33.43 477 LEU A C 1
ATOM 3237 O O . LEU A 1 463 ? -19.440 -35.680 -9.936 1.00 32.22 477 LEU A O 1
ATOM 3242 N N . ILE A 1 464 ? -18.238 -37.417 -9.169 1.00 31.56 478 ILE A N 1
ATOM 3243 C CA . ILE A 1 464 ? -19.006 -37.497 -7.922 1.00 34.39 478 ILE A CA 1
ATOM 3244 C C . ILE A 1 464 ? -18.724 -36.291 -7.030 1.00 30.69 478 ILE A C 1
ATOM 3245 O O . ILE A 1 464 ? -19.639 -35.720 -6.430 1.00 31.31 478 ILE A O 1
ATOM 3250 N N A TYR A 1 465 ? -17.457 -35.893 -6.925 0.57 31.34 479 TYR A N 1
ATOM 3251 N N B TYR A 1 465 ? -17.465 -35.880 -6.948 0.43 31.50 479 TYR A N 1
ATOM 3252 C CA A TYR A 1 465 ? -17.021 -34.803 -6.062 0.57 32.12 479 TYR A CA 1
ATOM 3253 C CA B TYR A 1 465 ? -17.036 -34.805 -6.068 0.43 32.11 479 TYR A CA 1
ATOM 3254 C C A TYR A 1 465 ? -17.013 -33.452 -6.756 0.57 34.47 479 TYR A C 1
ATOM 3255 C C B TYR A 1 465 ? -16.898 -33.473 -6.785 0.43 34.61 479 TYR A C 1
ATOM 3256 O O A TYR A 1 465 ? -16.746 -32.441 -6.096 0.57 34.31 479 TYR A O 1
ATOM 3257 O O B TYR A 1 465 ? -16.445 -32.499 -6.173 0.43 34.15 479 TYR A O 1
ATOM 3274 N N . SER A 1 466 ? -17.250 -33.418 -8.072 1.00 30.40 480 SER A N 1
ATOM 3275 C CA . SER A 1 466 ? -17.224 -32.179 -8.852 1.00 31.88 480 SER A CA 1
ATOM 3276 C C . SER A 1 466 ? -15.830 -31.542 -8.857 1.00 29.43 480 SER A C 1
ATOM 3277 O O . SER A 1 466 ? -15.656 -30.365 -8.537 1.00 36.78 480 SER A O 1
ATOM 3280 N N . ASP A 1 467 ? -14.818 -32.326 -9.226 1.00 32.54 481 ASP A N 1
ATOM 3281 C CA . ASP A 1 467 ? -13.419 -31.883 -9.135 1.00 37.20 481 ASP A CA 1
ATOM 3282 C C . ASP A 1 467 ? -13.034 -31.134 -10.416 1.00 37.87 481 ASP A C 1
ATOM 3283 O O . ASP A 1 467 ? -12.720 -31.754 -11.436 1.00 36.06 481 ASP A O 1
ATOM 3288 N N . ASN A 1 468 ? -13.014 -29.794 -10.352 1.00 35.97 482 ASN A N 1
ATOM 3289 C CA . ASN A 1 468 ? -12.674 -28.981 -11.526 1.00 37.10 482 ASN A CA 1
ATOM 3290 C C . ASN A 1 468 ? -11.222 -29.138 -11.935 1.00 38.39 482 ASN A C 1
ATOM 3291 O O . ASN A 1 468 ? -10.886 -28.931 -13.110 1.00 34.36 482 ASN A O 1
ATOM 3296 N N . ILE A 1 469 ? -10.340 -29.468 -10.991 1.00 35.04 483 ILE A N 1
ATOM 3297 C CA . ILE A 1 469 ? -8.924 -29.534 -11.328 1.00 35.62 483 ILE A CA 1
ATOM 3298 C C . ILE A 1 469 ? -8.659 -30.730 -12.224 1.00 38.52 483 ILE A C 1
ATOM 3299 O O . ILE A 1 469 ? -7.943 -30.620 -13.230 1.00 36.42 483 ILE A O 1
ATOM 3304 N N . TYR A 1 470 ? -9.246 -31.883 -11.886 1.00 33.95 484 TYR A N 1
ATOM 3305 C CA . TYR A 1 470 ? -9.222 -33.032 -12.788 1.00 36.45 484 TYR A CA 1
ATOM 3306 C C . TYR A 1 470 ? -9.620 -32.617 -14.197 1.00 36.84 484 TYR A C 1
ATOM 3307 O O . TYR A 1 470 ? -8.902 -32.891 -15.163 1.00 40.59 484 TYR A O 1
ATOM 3316 N N . ALA A 1 471 ? -10.782 -31.974 -14.331 1.00 34.94 485 ALA A N 1
ATOM 3317 C CA . ALA A 1 471 ? -11.283 -31.602 -15.653 1.00 35.27 485 ALA A CA 1
ATOM 3318 C C . ALA A 1 471 ? -10.328 -30.660 -16.363 1.00 38.27 485 ALA A C 1
ATOM 3319 O O . ALA A 1 471 ? -10.050 -30.819 -17.560 1.00 39.95 485 ALA A O 1
ATOM 3321 N N . ALA A 1 472 ? -9.837 -29.649 -15.654 1.00 34.31 486 ALA A N 1
ATOM 3322 C CA . ALA A 1 472 ? -8.930 -28.710 -16.293 1.00 38.08 486 ALA A CA 1
ATOM 3323 C C . ALA A 1 472 ? -7.684 -29.421 -16.795 1.00 42.18 486 ALA A C 1
ATOM 3324 O O . ALA A 1 472 ? -7.222 -29.159 -17.915 1.00 37.92 486 ALA A O 1
ATOM 3326 N N . GLN A 1 473 ? -7.153 -30.361 -16.006 1.00 37.49 487 GLN A N 1
ATOM 3327 C CA . GLN A 1 473 ? -5.921 -31.037 -16.410 1.00 41.39 487 GLN A CA 1
ATOM 3328 C C . GLN A 1 473 ? -6.146 -31.962 -17.616 1.00 41.33 487 GLN A C 1
ATOM 3329 O O . GLN A 1 473 ? -5.345 -31.948 -18.556 1.00 40.35 487 GLN A O 1
ATOM 3335 N N . GLU A 1 474 ? -7.208 -32.789 -17.604 1.00 38.40 488 GLU A N 1
ATOM 3336 C CA . GLU A 1 474 ? -7.601 -33.506 -18.828 1.00 42.82 488 GLU A CA 1
ATOM 3337 C C . GLU A 1 474 ? -7.710 -32.604 -20.046 1.00 43.89 488 GLU A C 1
ATOM 3338 O O . GLU A 1 474 ? -7.168 -32.922 -21.111 1.00 44.50 488 GLU A O 1
ATOM 3344 N N . THR A 1 475 ? -8.462 -31.510 -19.935 1.00 42.17 489 THR A N 1
ATOM 3345 C CA . THR A 1 475 ? -8.687 -30.669 -21.105 1.00 41.35 489 THR A CA 1
ATOM 3346 C C . THR A 1 475 ? -7.369 -30.174 -21.684 1.00 41.89 489 THR A C 1
ATOM 3347 O O . THR A 1 475 ? -7.159 -30.215 -22.902 1.00 44.14 489 THR A O 1
ATOM 3351 N N . LEU A 1 476 ? -6.469 -29.700 -20.827 1.00 39.41 490 LEU A N 1
ATOM 3352 C CA . LEU A 1 476 ? -5.143 -29.324 -21.298 1.00 43.89 490 LEU A CA 1
ATOM 3353 C C . LEU A 1 476 ? -4.424 -30.507 -21.930 1.00 48.68 490 LEU A C 1
ATOM 3354 O O . LEU A 1 476 ? -3.681 -30.341 -22.905 1.00 48.71 490 LEU A O 1
ATOM 3359 N N . LYS A 1 477 ? -4.631 -31.712 -21.388 1.00 46.77 491 LYS A N 1
ATOM 3360 C CA . LYS A 1 477 ? -3.975 -32.887 -21.948 1.00 47.51 491 LYS A CA 1
ATOM 3361 C C . LYS A 1 477 ? -4.577 -33.295 -23.290 1.00 44.26 491 LYS A C 1
ATOM 3362 O O . LYS A 1 477 ? -3.835 -33.675 -24.200 1.00 45.10 491 LYS A O 1
ATOM 3368 N N . MET A 1 478 ? -5.908 -33.256 -23.429 1.00 40.64 492 MET A N 1
ATOM 3369 C CA . MET A 1 478 ? -6.514 -33.403 -24.749 1.00 43.21 492 MET A CA 1
ATOM 3370 C C . MET A 1 478 ? -5.857 -32.493 -25.769 1.00 44.37 492 MET A C 1
ATOM 3371 O O . MET A 1 478 ? -5.394 -32.950 -26.820 1.00 43.21 492 MET A O 1
ATOM 3376 N N . GLY A 1 479 ? -5.857 -31.196 -25.488 1.00 40.58 493 GLY A N 1
ATOM 3377 C CA . GLY A 1 479 ? -5.483 -30.203 -26.476 1.00 43.61 493 GLY A CA 1
ATOM 3378 C C . GLY A 1 479 ? -6.700 -29.596 -27.150 1.00 41.17 493 GLY A C 1
ATOM 3379 O O . GLY A 1 479 ? -7.751 -30.238 -27.309 1.00 38.23 493 GLY A O 1
ATOM 3380 N N . GLU A 1 480 ? -6.555 -28.333 -27.563 1.00 41.75 494 GLU A N 1
ATOM 3381 C CA . GLU A 1 480 ? -7.666 -27.598 -28.166 1.00 44.52 494 GLU A CA 1
ATOM 3382 C C . GLU A 1 480 ? -8.230 -28.325 -29.390 1.00 41.76 494 GLU A C 1
ATOM 3383 O O . GLU A 1 480 ? -9.455 -28.369 -29.587 1.00 35.85 494 GLU A O 1
ATOM 3389 N N . LYS A 1 481 ? -7.361 -28.939 -30.203 1.00 43.72 495 LYS A N 1
ATOM 3390 C CA . LYS A 1 481 ? -7.824 -29.510 -31.464 1.00 41.83 495 LYS A CA 1
ATOM 3391 C C . LYS A 1 481 ? -8.774 -30.674 -31.220 1.00 41.98 495 LYS A C 1
ATOM 3392 O O . LYS A 1 481 ? -9.876 -30.716 -31.779 1.00 38.80 495 LYS A O 1
ATOM 3398 N N . LYS A 1 482 ? -8.378 -31.626 -30.362 1.00 42.59 496 LYS A N 1
ATOM 3399 C CA . LYS A 1 482 ? -9.273 -32.739 -30.055 1.00 39.48 496 LYS A CA 1
ATOM 3400 C C . LYS A 1 482 ? -10.528 -32.259 -29.331 1.00 36.91 496 LYS A C 1
ATOM 3401 O O . LYS A 1 482 ? -11.635 -32.736 -29.613 1.00 34.13 496 LYS A O 1
ATOM 3407 N N . PHE A 1 483 ? -10.373 -31.325 -28.383 1.00 42.50 497 PHE A N 1
ATOM 3408 C CA . PHE A 1 483 ? -11.514 -30.815 -27.616 1.00 37.14 497 PHE A CA 1
ATOM 3409 C C . PHE A 1 483 ? -12.534 -30.130 -28.529 1.00 35.54 497 PHE A C 1
ATOM 3410 O O . PHE A 1 483 ? -13.737 -30.432 -28.480 1.00 35.75 497 PHE A O 1
ATOM 3418 N N . ARG A 1 484 ? -12.064 -29.237 -29.413 1.00 38.91 498 ARG A N 1
ATOM 3419 C CA . ARG A 1 484 ? -12.973 -28.569 -30.353 1.00 38.36 498 ARG A CA 1
ATOM 3420 C C . ARG A 1 484 ? -13.593 -29.554 -31.334 1.00 36.57 498 ARG A C 1
ATOM 3421 O O . ARG A 1 484 ? -14.780 -29.436 -31.679 1.00 35.25 498 ARG A O 1
ATOM 3429 N N . THR A 1 485 ? -12.810 -30.526 -31.808 1.00 39.60 499 THR A N 1
ATOM 3430 C CA . THR A 1 485 ? -13.394 -31.547 -32.671 1.00 40.67 499 THR A CA 1
ATOM 3431 C C . THR A 1 485 ? -14.554 -32.248 -31.978 1.00 39.10 499 THR A C 1
ATOM 3432 O O . THR A 1 485 ? -15.582 -32.538 -32.604 1.00 37.84 499 THR A O 1
ATOM 3436 N N . GLY A 1 486 ? -14.430 -32.517 -30.673 1.00 36.62 500 GLY A N 1
ATOM 3437 C CA . GLY A 1 486 ? -15.541 -33.152 -29.985 1.00 31.82 500 GLY A CA 1
ATOM 3438 C C . GLY A 1 486 ? -16.708 -32.205 -29.788 1.00 30.32 500 GLY A C 1
ATOM 3439 O O . GLY A 1 486 ? -17.871 -32.610 -29.865 1.00 28.40 500 GLY A O 1
ATOM 3440 N N . LEU A 1 487 ? -16.411 -30.941 -29.491 1.00 30.30 501 LEU A N 1
ATOM 3441 C CA . LEU A 1 487 ? -17.464 -29.951 -29.291 1.00 31.67 501 LEU A CA 1
ATOM 3442 C C . LEU A 1 487 ? -18.248 -29.704 -30.576 1.00 36.99 501 LEU A C 1
ATOM 3443 O O . LEU A 1 487 ? -19.480 -29.546 -30.546 1.00 32.24 501 LEU A O 1
ATOM 3448 N N . ASP A 1 488 ? -17.555 -29.699 -31.722 1.00 33.31 502 ASP A N 1
ATOM 3449 C CA . ASP A 1 488 ? -18.226 -29.458 -32.997 1.00 40.07 502 ASP A CA 1
ATOM 3450 C C . ASP A 1 488 ? -19.324 -30.465 -33.301 1.00 38.22 502 ASP A C 1
ATOM 3451 O O . ASP A 1 488 ? -20.144 -30.207 -34.196 1.00 36.56 502 ASP A O 1
ATOM 3456 N N . LYS A 1 489 ? -19.379 -31.595 -32.592 1.00 33.19 503 LYS A N 1
ATOM 3457 C CA . LYS A 1 489 ? -20.455 -32.529 -32.885 1.00 29.93 503 LYS A CA 1
ATOM 3458 C C . LYS A 1 489 ? -21.789 -32.124 -32.276 1.00 35.80 503 LYS A C 1
ATOM 3459 O O . LYS A 1 489 ? -22.819 -32.686 -32.663 1.00 33.75 503 LYS A O 1
ATOM 3465 N N . PHE A 1 490 ? -21.808 -31.153 -31.350 1.00 34.23 504 PHE A N 1
ATOM 3466 C CA . PHE A 1 490 ? -23.068 -30.713 -30.761 1.00 35.24 504 PHE A CA 1
ATOM 3467 C C . PHE A 1 490 ? -23.696 -29.595 -31.587 1.00 39.71 504 PHE A C 1
ATOM 3468 O O . PHE A 1 490 ? -23.640 -29.643 -32.821 1.00 39.41 504 PHE A O 1
ATOM 3476 N N . ILE A 1 491 ? -24.286 -28.583 -30.939 1.00 34.03 505 ILE A N 1
ATOM 3477 C CA . ILE A 1 491 ? -25.133 -27.630 -31.650 1.00 34.64 505 ILE A CA 1
ATOM 3478 C C . ILE A 1 491 ? -24.652 -26.192 -31.514 1.00 32.75 505 ILE A C 1
ATOM 3479 O O . ILE A 1 491 ? -25.455 -25.257 -31.602 1.00 36.78 505 ILE A O 1
ATOM 3484 N N . PHE A 1 492 ? -23.351 -25.991 -31.349 1.00 30.26 506 PHE A N 1
ATOM 3485 C CA . PHE A 1 492 ? -22.819 -24.640 -31.393 1.00 34.12 506 PHE A CA 1
ATOM 3486 C C . PHE A 1 492 ? -22.982 -24.063 -32.802 1.00 41.64 506 PHE A C 1
ATOM 3487 O O . PHE A 1 492 ? -22.768 -24.763 -33.792 1.00 34.49 506 PHE A O 1
ATOM 3495 N N . GLY A 1 493 ? -23.369 -22.784 -32.886 1.00 38.08 507 GLY A N 1
ATOM 3496 C CA . GLY A 1 493 ? -23.585 -22.113 -34.159 1.00 41.36 507 GLY A CA 1
ATOM 3497 C C . GLY A 1 493 ? -24.959 -22.330 -34.744 1.00 44.83 507 GLY A C 1
ATOM 3498 O O . GLY A 1 493 ? -25.365 -21.590 -35.651 1.00 47.53 507 GLY A O 1
ATOM 3499 N N . GLU A 1 494 ? -25.703 -23.288 -34.221 1.00 40.86 508 GLU A N 1
ATOM 3500 C CA . GLU A 1 494 ? -26.978 -23.670 -34.784 1.00 41.65 508 GLU A CA 1
ATOM 3501 C C . GLU A 1 494 ? -28.034 -22.687 -34.315 1.00 45.74 508 GLU A C 1
ATOM 3502 O O . GLU A 1 494 ? -28.010 -22.233 -33.164 1.00 44.63 508 GLU A O 1
ATOM 3508 N N . ASP A 1 495 ? -28.981 -22.373 -35.187 1.00 39.62 509 ASP A N 1
ATOM 3509 C CA . ASP A 1 495 ? -30.212 -21.728 -34.758 1.00 42.66 509 ASP A CA 1
ATOM 3510 C C . ASP A 1 495 ? -31.246 -22.827 -34.572 1.00 46.99 509 ASP A C 1
ATOM 3511 O O . ASP A 1 495 ? -31.438 -23.654 -35.469 1.00 43.27 509 ASP A O 1
ATOM 3516 N N . LEU A 1 496 ? -31.857 -22.882 -33.385 1.00 39.51 510 LEU A N 1
ATOM 3517 C CA . LEU A 1 496 ? -32.854 -23.904 -33.116 1.00 35.37 510 LEU A CA 1
ATOM 3518 C C . LEU A 1 496 ? -34.180 -23.545 -33.760 1.00 38.81 510 LEU A C 1
ATOM 3519 O O . LEU A 1 496 ? -34.586 -22.380 -33.785 1.00 42.73 510 LEU A O 1
ATOM 3524 N N . ASP A 1 497 ? -34.882 -24.569 -34.233 1.00 40.79 511 ASP A N 1
ATOM 3525 C CA . ASP A 1 497 ? -36.188 -24.404 -34.866 1.00 47.31 511 ASP A CA 1
ATOM 3526 C C . ASP A 1 497 ? -37.277 -24.113 -33.831 1.00 40.04 511 ASP A C 1
ATOM 3527 O O . ASP A 1 497 ? -38.313 -24.778 -33.763 1.00 40.29 511 ASP A O 1
ATOM 3532 N N . LEU A 1 498 ? -37.059 -23.042 -33.068 1.00 32.65 512 LEU A N 1
ATOM 3533 C CA . LEU A 1 498 ? -37.984 -22.736 -31.990 1.00 36.66 512 LEU A CA 1
ATOM 3534 C C . LEU A 1 498 ? -38.565 -21.340 -32.143 1.00 33.78 512 LEU A C 1
ATOM 3535 O O . LEU A 1 498 ? -37.848 -20.411 -32.522 1.00 36.08 512 LEU A O 1
ATOM 3540 N N . PRO A 1 499 ? -39.829 -21.149 -31.807 1.00 33.99 513 PRO A N 1
ATOM 3541 C CA . PRO A 1 499 ? -40.427 -19.809 -31.896 1.00 39.26 513 PRO A CA 1
ATOM 3542 C C . PRO A 1 499 ? -40.027 -18.888 -30.754 1.00 42.53 513 PRO A C 1
ATOM 3543 O O . PRO A 1 499 ? -40.861 -18.115 -30.271 1.00 37.74 513 PRO A O 1
ATOM 3547 N N . ILE A 1 500 ? -38.768 -18.958 -30.322 1.00 36.69 514 ILE A N 1
ATOM 3548 C CA . ILE A 1 500 ? -38.261 -18.191 -29.198 1.00 42.18 514 ILE A CA 1
ATOM 3549 C C . ILE A 1 500 ? -36.982 -17.524 -29.650 1.00 39.33 514 ILE A C 1
ATOM 3550 O O . ILE A 1 500 ? -36.077 -18.198 -30.150 1.00 40.21 514 ILE A O 1
ATOM 3555 N N . SER A 1 501 ? -36.893 -16.213 -29.452 1.00 41.68 515 SER A N 1
ATOM 3556 C CA . SER A 1 501 ? -35.708 -15.476 -29.872 1.00 40.67 515 SER A CA 1
ATOM 3557 C C . SER A 1 501 ? -34.523 -15.831 -28.980 1.00 42.29 515 SER A C 1
ATOM 3558 O O . SER A 1 501 ? -34.646 -15.875 -27.746 1.00 42.11 515 SER A O 1
ATOM 3561 N N . MET A 1 502 ? -33.376 -16.086 -29.603 1.00 37.57 516 MET A N 1
ATOM 3562 C CA . MET A 1 502 ? -32.183 -16.539 -28.892 1.00 41.75 516 MET A CA 1
ATOM 3563 C C . MET A 1 502 ? -30.993 -16.540 -29.845 1.00 42.21 516 MET A C 1
ATOM 3564 O O . MET A 1 502 ? -31.145 -16.639 -31.067 1.00 40.46 516 MET A O 1
ATOM 3569 N N . ASN A 1 503 ? -29.829 -16.423 -29.277 1.00 38.72 517 ASN A N 1
ATOM 3570 C CA . ASN A 1 503 ? -28.547 -16.519 -29.949 1.00 37.03 517 ASN A CA 1
ATOM 3571 C C . ASN A 1 503 ? -28.070 -17.966 -29.996 1.00 43.66 517 ASN A C 1
ATOM 3572 O O . ASN A 1 503 ? -28.347 -18.746 -29.084 1.00 37.70 517 ASN A O 1
ATOM 3577 N N . PRO A 1 504 ? -27.382 -18.369 -31.070 1.00 39.92 518 PRO A N 1
ATOM 3578 C CA . PRO A 1 504 ? -26.773 -19.705 -31.078 1.00 40.19 518 PRO A CA 1
ATOM 3579 C C . PRO A 1 504 ? -25.731 -19.827 -29.971 1.00 39.25 518 PRO A C 1
ATOM 3580 O O . PRO A 1 504 ? -25.125 -18.842 -29.540 1.00 33.95 518 PRO A O 1
ATOM 3584 N N . ALA A 1 505 ? -25.530 -21.054 -29.511 1.00 37.30 519 ALA A N 1
ATOM 3585 C CA . ALA A 1 505 ? -24.521 -21.282 -28.491 1.00 35.16 519 ALA A CA 1
ATOM 3586 C C . ALA A 1 505 ? -23.136 -21.151 -29.104 1.00 41.34 519 ALA A C 1
ATOM 3587 O O . ALA A 1 505 ? -22.921 -21.449 -30.290 1.00 38.18 519 ALA A O 1
ATOM 3589 N N . GLN A 1 506 ? -22.197 -20.665 -28.302 1.00 34.56 520 GLN A N 1
ATOM 3590 C CA . GLN A 1 506 ? -20.839 -20.473 -28.773 1.00 37.53 520 GLN A CA 1
ATOM 3591 C C . GLN A 1 506 ? -19.866 -21.166 -27.833 1.00 38.20 520 GLN A C 1
ATOM 3592 O O . GLN A 1 506 ? -20.115 -21.295 -26.628 1.00 42.62 520 GLN A O 1
ATOM 3598 N N . ILE A 1 507 ? -18.778 -21.660 -28.422 1.00 39.70 521 ILE A N 1
ATOM 3599 C CA . ILE A 1 507 ? -17.679 -22.249 -27.666 1.00 42.19 521 ILE A CA 1
ATOM 3600 C C . ILE A 1 507 ? -16.823 -21.165 -27.032 1.00 46.33 521 ILE A C 1
ATOM 3601 O O . ILE A 1 507 ? -16.473 -21.237 -25.844 1.00 37.17 521 ILE A O 1
ATOM 3606 N N . SER A 1 508 ? -16.445 -20.166 -27.833 1.00 41.31 522 SER A N 1
ATOM 3607 C CA . SER A 1 508 ? -15.662 -19.022 -27.391 1.00 44.63 522 SER A CA 1
ATOM 3608 C C . SER A 1 508 ? -15.966 -17.867 -28.337 1.00 47.02 522 SER A C 1
ATOM 3609 O O . SER A 1 508 ? -16.798 -17.986 -29.239 1.00 44.11 522 SER A O 1
ATOM 3612 N N . ASN A 1 509 ? -15.291 -16.735 -28.120 1.00 49.14 523 ASN A N 1
ATOM 3613 C CA . ASN A 1 509 ? -15.564 -15.552 -28.931 1.00 52.29 523 ASN A CA 1
ATOM 3614 C C . ASN A 1 509 ? -14.987 -15.701 -30.335 1.00 55.57 523 ASN A C 1
ATOM 3615 O O . ASN A 1 509 ? -15.678 -15.454 -31.332 1.00 57.98 523 ASN A O 1
ATOM 3620 N N . GLU A 1 510 ? -13.727 -16.120 -30.433 1.00 55.58 524 GLU A N 1
ATOM 3621 C CA . GLU A 1 510 ? -13.060 -16.305 -31.708 1.00 60.78 524 GLU A CA 1
ATOM 3622 C C . GLU A 1 510 ? -13.038 -17.783 -32.102 1.00 59.57 524 GLU A C 1
ATOM 3623 O O . GLU A 1 510 ? -13.572 -18.660 -31.412 1.00 54.15 524 GLU A O 1
ATOM 3629 N N . ASP A 1 511 ? -12.390 -18.050 -33.238 1.00 56.71 525 ASP A N 1
ATOM 3630 C CA . ASP A 1 511 ? -12.329 -19.393 -33.802 1.00 56.59 525 ASP A CA 1
ATOM 3631 C C . ASP A 1 511 ? -11.380 -20.297 -33.025 1.00 54.13 525 ASP A C 1
ATOM 3632 O O . ASP A 1 511 ? -11.468 -21.527 -33.141 1.00 48.82 525 ASP A O 1
ATOM 3637 N N . SER A 1 512 ? -10.456 -19.712 -32.270 1.00 53.69 526 SER A N 1
ATOM 3638 C CA . SER A 1 512 ? -9.556 -20.449 -31.402 1.00 52.04 526 SER A CA 1
ATOM 3639 C C . SER A 1 512 ? -9.609 -19.825 -30.023 1.00 54.56 526 SER A C 1
ATOM 3640 O O . SER A 1 512 ? -10.053 -18.684 -29.854 1.00 51.68 526 SER A O 1
ATOM 3643 N N . PHE A 1 513 ? -9.159 -20.596 -29.031 1.00 49.62 527 PHE A N 1
ATOM 3644 C CA . PHE A 1 513 ? -9.066 -20.053 -27.682 1.00 51.32 527 PHE A CA 1
ATOM 3645 C C . PHE A 1 513 ? -7.954 -19.020 -27.597 1.00 53.13 527 PHE A C 1
ATOM 3646 O O . PHE A 1 513 ? -8.159 -17.917 -27.074 1.00 55.21 527 PHE A O 1
ATOM 3654 N N . ASN A 1 514 ? -6.780 -19.348 -28.148 1.00 51.14 528 ASN A N 1
ATOM 3655 C CA . ASN A 1 514 ? -5.590 -18.499 -28.046 1.00 56.63 528 ASN A CA 1
ATOM 3656 C C . ASN A 1 514 ? -5.263 -18.201 -26.581 1.00 58.00 528 ASN A C 1
ATOM 3657 O O . ASN A 1 514 ? -4.886 -17.081 -26.226 1.00 55.57 528 ASN A O 1
ATOM 3662 N N . SER A 1 515 ? -5.436 -19.214 -25.719 1.00 55.98 529 SER A N 1
ATOM 3663 C CA . SER A 1 515 ? -5.036 -19.151 -24.315 1.00 55.90 529 SER A CA 1
ATOM 3664 C C . SER A 1 515 ? -5.178 -20.511 -23.638 1.00 49.51 529 SER A C 1
ATOM 3665 O O . SER A 1 515 ? -6.241 -21.135 -23.693 1.00 47.39 529 SER A O 1
ATOM 3668 N N . ASP A 1 516 ? -4.112 -20.987 -23.003 1.00 51.37 530 ASP A N 1
ATOM 3669 C CA . ASP A 1 516 ? -4.228 -22.209 -22.210 1.00 55.27 530 ASP A CA 1
ATOM 3670 C C . ASP A 1 516 ? -5.252 -22.072 -21.085 1.00 45.48 530 ASP A C 1
ATOM 3671 O O . ASP A 1 516 ? -5.959 -23.036 -20.777 1.00 44.79 530 ASP A O 1
ATOM 3676 N N . ILE A 1 517 ? -5.375 -20.884 -20.486 1.00 49.25 531 ILE A N 1
ATOM 3677 C CA . ILE A 1 517 ? -6.329 -20.696 -19.391 1.00 48.08 531 ILE A CA 1
ATOM 3678 C C . ILE A 1 517 ? -7.759 -20.781 -19.905 1.00 50.08 531 ILE A C 1
ATOM 3679 O O . ILE A 1 517 ? -8.653 -21.317 -19.229 1.00 40.59 531 ILE A O 1
ATOM 3684 N N . LEU A 1 518 ? -8.005 -20.243 -21.104 1.00 42.22 532 LEU A N 1
ATOM 3685 C CA . LEU A 1 518 ? -9.352 -20.301 -21.655 1.00 43.52 532 LEU A CA 1
ATOM 3686 C C . LEU A 1 518 ? -9.732 -21.733 -22.009 1.00 39.83 532 LEU A C 1
ATOM 3687 O O . LEU A 1 518 ? -10.888 -22.139 -21.821 1.00 38.96 532 LEU A O 1
ATOM 3692 N N . LEU A 1 519 ? -8.774 -22.501 -22.540 1.00 41.20 533 LEU A N 1
ATOM 3693 C CA . LEU A 1 519 ? -9.008 -23.911 -22.842 1.00 38.65 533 LEU A CA 1
ATOM 3694 C C . LEU A 1 519 ? -9.357 -24.683 -21.577 1.00 39.11 533 LEU A C 1
ATOM 3695 O O . LEU A 1 519 ? -10.366 -25.392 -21.524 1.00 39.56 533 LEU A O 1
ATOM 3700 N N . ALA A 1 520 ? -8.527 -24.542 -20.544 1.00 39.70 534 ALA A N 1
ATOM 3701 C CA . ALA A 1 520 ? -8.792 -25.185 -19.259 1.00 40.16 534 ALA A CA 1
ATOM 3702 C C . ALA A 1 520 ? -10.150 -24.770 -18.696 1.00 41.92 534 ALA A C 1
ATOM 3703 O O . ALA A 1 520 ? -10.952 -25.620 -18.283 1.00 43.55 534 ALA A O 1
ATOM 3705 N N . ASP A 1 521 ? -10.433 -23.461 -18.684 1.00 38.48 535 ASP A N 1
ATOM 3706 C CA . ASP A 1 521 ? -11.692 -22.985 -18.118 1.00 36.00 535 ASP A CA 1
ATOM 3707 C C . ASP A 1 521 ? -12.892 -23.535 -18.865 1.00 34.60 535 ASP A C 1
ATOM 3708 O O . ASP A 1 521 ? -13.920 -23.866 -18.257 1.00 33.93 535 ASP A O 1
ATOM 3713 N N . THR A 1 522 ? -12.788 -23.640 -20.187 1.00 35.12 536 THR A N 1
ATOM 3714 C CA . THR A 1 522 ? -13.873 -24.221 -20.958 1.00 30.70 536 THR A CA 1
ATOM 3715 C C . THR A 1 522 ? -14.094 -25.683 -20.615 1.00 27.23 536 THR A C 1
ATOM 3716 O O . THR A 1 522 ? -15.233 -26.163 -20.648 1.00 28.77 536 THR A O 1
ATOM 3720 N N . GLY A 1 523 ? -13.022 -26.408 -20.299 1.00 32.00 537 GLY A N 1
ATOM 3721 C CA . GLY A 1 523 ? -13.157 -27.804 -19.897 1.00 34.75 537 GLY A CA 1
ATOM 3722 C C . GLY A 1 523 ? -14.159 -28.058 -18.777 1.00 35.21 537 GLY A C 1
ATOM 3723 O O . GLY A 1 523 ? -14.852 -29.082 -18.781 1.00 31.47 537 GLY A O 1
ATOM 3724 N N . TYR A 1 524 ? -14.255 -27.149 -17.787 1.00 31.21 538 TYR A N 1
ATOM 3725 C CA . TYR A 1 524 ? -15.292 -27.321 -16.770 1.00 32.34 538 TYR A CA 1
ATOM 3726 C C . TYR A 1 524 ? -16.369 -26.245 -16.860 1.00 36.36 538 TYR A C 1
ATOM 3727 O O . TYR A 1 524 ? -16.900 -25.794 -15.833 1.00 31.77 538 TYR A O 1
ATOM 3736 N N . GLY A 1 525 ? -16.685 -25.811 -18.085 1.00 29.10 539 GLY A N 1
ATOM 3737 C CA . GLY A 1 525 ? -17.890 -25.037 -18.318 1.00 27.67 539 GLY A CA 1
ATOM 3738 C C . GLY A 1 525 ? -17.810 -23.556 -18.025 1.00 29.04 539 GLY A C 1
ATOM 3739 O O . GLY A 1 525 ? -18.856 -22.924 -17.853 1.00 27.85 539 GLY A O 1
ATOM 3740 N N . GLN A 1 526 ? -16.611 -22.987 -17.930 1.00 27.53 540 GLN A N 1
ATOM 3741 C CA . GLN A 1 526 ? -16.481 -21.553 -17.724 1.00 32.70 540 GLN A CA 1
ATOM 3742 C C . GLN A 1 526 ? -16.053 -20.900 -19.034 1.00 35.65 540 GLN A C 1
ATOM 3743 O O . GLN A 1 526 ? -16.584 -21.228 -20.096 1.00 34.90 540 GLN A O 1
ATOM 3749 N N . GLY A 1 527 ? -15.059 -20.020 -18.963 1.00 37.18 541 GLY A N 1
ATOM 3750 C CA . GLY A 1 527 ? -14.489 -19.373 -20.137 1.00 40.05 541 GLY A CA 1
ATOM 3751 C C . GLY A 1 527 ? -15.523 -18.573 -20.906 1.00 39.96 541 GLY A C 1
ATOM 3752 O O . GLY A 1 527 ? -16.423 -17.934 -20.346 1.00 41.95 541 GLY A O 1
ATOM 3753 N N . GLU A 1 528 ? -15.420 -18.633 -22.226 1.00 43.35 542 GLU A N 1
ATOM 3754 C CA . GLU A 1 528 ? -16.307 -17.850 -23.069 1.00 41.91 542 GLU A CA 1
ATOM 3755 C C . GLU A 1 528 ? -17.459 -18.675 -23.608 1.00 42.34 542 GLU A C 1
ATOM 3756 O O . GLU A 1 528 ? -18.142 -18.233 -24.541 1.00 42.49 542 GLU A O 1
ATOM 3762 N N . LEU A 1 529 ? -17.689 -19.860 -23.041 1.00 37.62 543 LEU A N 1
ATOM 3763 C CA . LEU A 1 529 ? -18.874 -20.632 -23.377 1.00 34.08 543 LEU A CA 1
ATOM 3764 C C . LEU A 1 529 ? -20.133 -19.830 -23.101 1.00 38.25 543 LEU A C 1
ATOM 3765 O O . LEU A 1 529 ? -20.241 -19.148 -22.076 1.00 34.55 543 LEU A O 1
ATOM 3770 N N . LEU A 1 530 ? -21.101 -19.954 -24.006 1.00 33.58 544 LEU A N 1
ATOM 3771 C CA . LEU A 1 530 ? -22.414 -19.339 -23.855 1.00 33.05 544 LEU A CA 1
ATOM 3772 C C . LEU A 1 530 ? -23.439 -20.272 -24.471 1.00 36.61 544 LEU A C 1
ATOM 3773 O O . LEU A 1 530 ? -23.410 -20.549 -25.683 1.00 34.76 544 LEU A O 1
ATOM 3778 N N . ILE A 1 531 ? -24.319 -20.779 -23.629 1.00 29.64 545 ILE A N 1
ATOM 3779 C CA . ILE A 1 531 ? -25.284 -21.816 -23.970 1.00 28.26 545 ILE A CA 1
ATOM 3780 C C . ILE A 1 531 ? -26.496 -21.493 -23.134 1.00 33.86 545 ILE A C 1
ATOM 3781 O O . ILE A 1 531 ? -26.382 -21.414 -21.904 1.00 35.55 545 ILE A O 1
ATOM 3786 N N . ASN A 1 532 ? -27.658 -21.325 -23.746 1.00 33.00 546 ASN A N 1
ATOM 3787 C CA . ASN A 1 532 ? -28.827 -21.034 -22.928 1.00 32.37 546 ASN A CA 1
ATOM 3788 C C . ASN A 1 532 ? -29.437 -22.340 -22.417 1.00 30.13 546 ASN A C 1
ATOM 3789 O O . ASN A 1 532 ? -29.056 -23.433 -22.843 1.00 28.44 546 ASN A O 1
ATOM 3794 N N . PRO A 1 533 ? -30.329 -22.269 -21.423 1.00 34.02 547 PRO A N 1
ATOM 3795 C CA . PRO A 1 533 ? -30.831 -23.521 -20.827 1.00 26.82 547 PRO A CA 1
ATOM 3796 C C . PRO A 1 533 ? -31.489 -24.483 -21.821 1.00 30.70 547 PRO A C 1
ATOM 3797 O O . PRO A 1 533 ? -31.342 -25.705 -21.669 1.00 27.32 547 PRO A O 1
ATOM 3801 N N . ILE A 1 534 ? -32.162 -23.984 -22.863 1.00 32.20 548 ILE A N 1
ATOM 3802 C CA . ILE A 1 534 ? -32.736 -24.887 -23.861 1.00 28.48 548 ILE A CA 1
ATOM 3803 C C . ILE A 1 534 ? -31.630 -25.561 -24.668 1.00 29.00 548 ILE A C 1
ATOM 3804 O O . ILE A 1 534 ? -31.637 -26.782 -24.882 1.00 29.49 548 ILE A O 1
ATOM 3809 N N . GLN A 1 535 ? -30.631 -24.789 -25.068 1.00 27.45 549 GLN A N 1
ATOM 3810 C CA . GLN A 1 535 ? -29.458 -25.362 -25.709 1.00 28.56 549 GLN A CA 1
ATOM 3811 C C . GLN A 1 535 ? -28.756 -26.372 -24.807 1.00 31.25 549 GLN A C 1
ATOM 3812 O O . GLN A 1 535 ? -28.245 -27.397 -25.281 1.00 25.44 549 GLN A O 1
ATOM 3818 N N . GLN A 1 536 ? -28.691 -26.091 -23.501 1.00 31.33 550 GLN A N 1
ATOM 3819 C CA . GLN A 1 536 ? -28.047 -27.037 -22.600 1.00 28.37 550 GLN A CA 1
ATOM 3820 C C . GLN A 1 536 ? -28.821 -28.343 -22.536 1.00 25.05 550 GLN A C 1
ATOM 3821 O O . GLN A 1 536 ? -28.234 -29.422 -22.591 1.00 29.58 550 GLN A O 1
ATOM 3827 N N . ALA A 1 537 ? -30.142 -28.262 -22.374 1.00 23.02 551 ALA A N 1
ATOM 3828 C CA . ALA A 1 537 ? -30.953 -29.470 -22.394 1.00 25.17 551 ALA A CA 1
ATOM 3829 C C . ALA A 1 537 ? -30.809 -30.228 -23.716 1.00 32.54 551 ALA A C 1
ATOM 3830 O O . ALA A 1 537 ? -30.861 -31.470 -23.733 1.00 28.47 551 ALA A O 1
ATOM 3832 N N . ALA A 1 538 ? -30.647 -29.507 -24.833 1.00 28.14 552 ALA A N 1
ATOM 3833 C CA . ALA A 1 538 ? -30.405 -30.195 -26.102 1.00 29.40 552 ALA A CA 1
ATOM 3834 C C . ALA A 1 538 ? -29.121 -31.006 -26.040 1.00 26.17 552 ALA A C 1
ATOM 3835 O O . ALA A 1 538 ? -29.113 -32.192 -26.369 1.00 29.72 552 ALA A O 1
ATOM 3837 N N . MET A 1 539 ? -28.020 -30.377 -25.615 1.00 28.08 553 MET A N 1
ATOM 3838 C CA . MET A 1 539 ? -26.740 -31.079 -25.551 1.00 26.63 553 MET A CA 1
ATOM 3839 C C . MET A 1 539 ? -26.795 -32.259 -24.591 1.00 31.93 553 MET A C 1
ATOM 3840 O O . MET A 1 539 ? -26.272 -33.347 -24.883 1.00 26.53 553 MET A O 1
ATOM 3845 N N . TYR A 1 540 ? -27.397 -32.054 -23.419 1.00 28.27 554 TYR A N 1
ATOM 3846 C CA . TYR A 1 540 ? -27.413 -33.104 -22.405 1.00 30.48 554 TYR A CA 1
ATOM 3847 C C . TYR A 1 540 ? -28.344 -34.252 -22.767 1.00 30.22 554 TYR A C 1
ATOM 3848 O O . TYR A 1 540 ? -28.215 -35.331 -22.180 1.00 28.21 554 TYR A O 1
ATOM 3857 N N . SER A 1 541 ? -29.220 -34.072 -23.763 1.00 30.45 555 SER A N 1
ATOM 3858 C CA . SER A 1 541 ? -30.102 -35.147 -24.196 1.00 29.58 555 SER A CA 1
ATOM 3859 C C . SER A 1 541 ? -29.347 -36.389 -24.662 1.00 28.53 555 SER A C 1
ATOM 3860 O O . SER A 1 541 ? -29.948 -37.466 -24.723 1.00 33.03 555 SER A O 1
ATOM 3863 N N . VAL A 1 542 ? -28.054 -36.281 -24.978 1.00 28.22 556 VAL A N 1
ATOM 3864 C CA . VAL A 1 542 ? -27.332 -37.441 -25.493 1.00 29.92 556 VAL A CA 1
ATOM 3865 C C . VAL A 1 542 ? -27.185 -38.528 -24.442 1.00 37.73 556 VAL A C 1
ATOM 3866 O O . VAL A 1 542 ? -26.955 -39.689 -24.795 1.00 35.21 556 VAL A O 1
ATOM 3870 N N . PHE A 1 543 ? -27.299 -38.191 -23.149 1.00 29.85 557 PHE A N 1
ATOM 3871 C CA . PHE A 1 543 ? -27.147 -39.208 -22.123 1.00 31.46 557 PHE A CA 1
ATOM 3872 C C . PHE A 1 543 ? -28.402 -40.034 -21.960 1.00 31.14 557 PHE A C 1
ATOM 3873 O O . PHE A 1 543 ? -28.328 -41.149 -21.436 1.00 36.05 557 PHE A O 1
ATOM 3881 N N . ALA A 1 544 ? -29.541 -39.524 -22.405 1.00 31.92 558 ALA A N 1
ATOM 3882 C CA . ALA A 1 544 ? -30.783 -40.276 -22.399 1.00 33.67 558 ALA A CA 1
ATOM 3883 C C . ALA A 1 544 ? -31.075 -40.936 -23.737 1.00 33.81 558 ALA A C 1
ATOM 3884 O O . ALA A 1 544 ? -32.145 -41.529 -23.899 1.00 38.43 558 ALA A O 1
ATOM 3886 N N . ASN A 1 545 ? -30.167 -40.850 -24.702 1.00 36.89 559 ASN A N 1
ATOM 3887 C CA . ASN A 1 545 ? -30.535 -41.297 -26.045 1.00 39.47 559 ASN A CA 1
ATOM 3888 C C . ASN A 1 545 ? -29.447 -42.132 -26.691 1.00 42.00 559 ASN A C 1
ATOM 3889 O O . ASN A 1 545 ? -29.338 -42.159 -27.926 1.00 44.49 559 ASN A O 1
ATOM 3894 N N . ASN A 1 546 ? -28.631 -42.810 -25.887 1.00 40.17 560 ASN A N 1
ATOM 3895 C CA . ASN A 1 546 ? -27.575 -43.658 -26.414 1.00 46.74 560 ASN A CA 1
ATOM 3896 C C . ASN A 1 546 ? -26.636 -42.868 -27.308 1.00 49.26 560 ASN A C 1
ATOM 3897 O O . ASN A 1 546 ? -26.095 -43.412 -28.274 1.00 47.90 560 ASN A O 1
ATOM 3902 N N . GLY A 1 547 ? -26.474 -41.572 -27.025 1.00 38.58 561 GLY A N 1
ATOM 3903 C CA . GLY A 1 547 ? -25.537 -40.747 -27.764 1.00 39.27 561 GLY A CA 1
ATOM 3904 C C . GLY A 1 547 ? -26.114 -39.958 -28.928 1.00 36.00 561 GLY A C 1
ATOM 3905 O O . GLY A 1 547 ? -25.366 -39.223 -29.581 1.00 35.57 561 GLY A O 1
ATOM 3906 N N . THR A 1 548 ? -27.411 -40.069 -29.195 1.00 33.19 562 THR A N 1
ATOM 3907 C CA . THR A 1 548 ? -28.084 -39.217 -30.167 1.00 36.08 562 THR A CA 1
ATOM 3908 C C . THR A 1 548 ? -28.554 -37.931 -29.494 1.00 38.11 562 THR A C 1
ATOM 3909 O O . THR A 1 548 ? -29.083 -37.960 -28.380 1.00 35.77 562 THR A O 1
ATOM 3913 N N . LEU A 1 549 ? -28.329 -36.796 -30.155 1.00 31.48 563 LEU A N 1
ATOM 3914 C CA . LEU A 1 549 ? -28.825 -35.527 -29.640 1.00 31.84 563 LEU A CA 1
ATOM 3915 C C . LEU A 1 549 ? -30.224 -35.329 -30.184 1.00 34.68 563 LEU A C 1
ATOM 3916 O O . LEU A 1 549 ? -30.460 -35.487 -31.393 1.00 36.09 563 LEU A O 1
ATOM 3921 N N . VAL A 1 550 ? -31.162 -35.011 -29.304 1.00 28.74 564 VAL A N 1
ATOM 3922 C CA . VAL A 1 550 ? -32.531 -34.767 -29.714 1.00 28.85 564 VAL A CA 1
ATOM 3923 C C . VAL A 1 550 ? -32.828 -33.290 -29.545 1.00 37.75 564 VAL A C 1
ATOM 3924 O O . VAL A 1 550 ? -32.605 -32.720 -28.466 1.00 31.52 564 VAL A O 1
ATOM 3928 N N . TYR A 1 551 ? -33.341 -32.669 -30.623 1.00 29.85 565 TYR A N 1
ATOM 3929 C CA . TYR A 1 551 ? -33.569 -31.233 -30.610 1.00 30.61 565 TYR A CA 1
ATOM 3930 C C . TYR A 1 551 ? -34.843 -30.910 -29.846 1.00 33.62 565 TYR A C 1
ATOM 3931 O O . TYR A 1 551 ? -35.847 -31.619 -29.972 1.00 34.89 565 TYR A O 1
ATOM 3940 N N . PRO A 1 552 ? -34.824 -29.858 -29.035 1.00 36.01 566 PRO A N 1
ATOM 3941 C CA . PRO A 1 552 ? -36.016 -29.512 -28.261 1.00 32.13 566 PRO A CA 1
ATOM 3942 C C . PRO A 1 552 ? -37.138 -29.072 -29.171 1.00 36.06 566 PRO A C 1
ATOM 3943 O O . PRO A 1 552 ? -36.921 -28.574 -30.283 1.00 30.78 566 PRO A O 1
ATOM 3947 N N . LYS A 1 553 ? -38.355 -29.272 -28.696 1.00 32.11 567 LYS A N 1
ATOM 3948 C CA . LYS A 1 553 ? -39.504 -28.891 -29.491 1.00 35.47 567 LYS A CA 1
ATOM 3949 C C . LYS A 1 553 ? -40.582 -28.348 -28.566 1.00 36.90 567 LYS A C 1
ATOM 3950 O O . LYS A 1 553 ? -40.783 -28.862 -27.458 1.00 35.17 567 LYS A O 1
ATOM 3956 N N . LEU A 1 554 ? -41.226 -27.260 -29.000 1.00 32.43 568 LEU A N 1
ATOM 3957 C CA . LEU A 1 554 ? -42.236 -26.576 -28.202 1.00 28.26 568 LEU A CA 1
ATOM 3958 C C . LEU A 1 554 ? -43.632 -26.719 -28.759 1.00 33.61 568 LEU A C 1
ATOM 3959 O O . LEU A 1 554 ? -44.602 -26.614 -28.002 1.00 30.46 568 LEU A O 1
ATOM 3964 N N . ILE A 1 555 ? -43.757 -26.942 -30.070 1.00 34.30 569 ILE A N 1
ATOM 3965 C CA . ILE A 1 555 ? -45.050 -27.133 -30.715 1.00 37.08 569 ILE A CA 1
ATOM 3966 C C . ILE A 1 555 ? -45.381 -28.615 -30.700 1.00 35.92 569 ILE A C 1
ATOM 3967 O O . ILE A 1 555 ? -44.585 -29.441 -31.157 1.00 38.07 569 ILE A O 1
ATOM 3972 N N . ALA A 1 556 ? -46.572 -28.948 -30.197 1.00 35.61 570 ALA A N 1
ATOM 3973 C CA . ALA A 1 556 ? -46.896 -30.339 -29.893 1.00 39.18 570 ALA A CA 1
ATOM 3974 C C . ALA A 1 556 ? -46.926 -31.226 -31.140 1.00 49.13 570 ALA A C 1
ATOM 3975 O O . ALA A 1 556 ? -46.571 -32.410 -31.067 1.00 53.58 570 ALA A O 1
ATOM 3977 N N . ASP A 1 557 ? -47.343 -30.694 -32.285 1.00 51.90 571 ASP A N 1
ATOM 3978 C CA . ASP A 1 557 ? -47.449 -31.557 -33.462 1.00 57.67 571 ASP A CA 1
ATOM 3979 C C . ASP A 1 557 ? -46.166 -31.623 -34.285 1.00 55.35 571 ASP A C 1
ATOM 3980 O O . ASP A 1 557 ? -46.028 -32.540 -35.105 1.00 57.90 571 ASP A O 1
ATOM 3985 N N . LYS A 1 558 ? -45.230 -30.690 -34.085 1.00 50.61 572 LYS A N 1
ATOM 3986 C CA . LYS A 1 558 ? -43.981 -30.692 -34.840 1.00 51.84 572 LYS A CA 1
ATOM 3987 C C . LYS A 1 558 ? -43.266 -32.036 -34.732 1.00 55.29 572 LYS A C 1
ATOM 3988 O O . LYS A 1 558 ? -43.323 -32.716 -33.701 1.00 53.19 572 LYS A O 1
ATOM 3994 N N . GLU A 1 559 ? -42.554 -32.400 -35.800 1.00 47.49 573 GLU A N 1
ATOM 3995 C CA . GLU A 1 559 ? -41.837 -33.667 -35.837 1.00 50.99 573 GLU A CA 1
ATOM 3996 C C . GLU A 1 559 ? -40.556 -33.635 -35.009 1.00 48.22 573 GLU A C 1
ATOM 3997 O O . GLU A 1 559 ? -39.815 -32.646 -35.017 1.00 47.68 573 GLU A O 1
ATOM 4003 N N . THR A 1 560 ? -40.276 -34.754 -34.336 1.00 44.25 574 THR A N 1
ATOM 4004 C CA . THR A 1 560 ? -39.028 -34.908 -33.596 1.00 46.18 574 THR A CA 1
ATOM 4005 C C . THR A 1 560 ? -37.834 -34.922 -34.542 1.00 46.80 574 THR A C 1
ATOM 4006 O O . THR A 1 560 ? -37.848 -35.607 -35.567 1.00 51.34 574 THR A O 1
ATOM 4010 N N . LYS A 1 561 ? -36.806 -34.151 -34.201 1.00 42.25 575 LYS A N 1
ATOM 4011 C CA . LYS A 1 561 ? -35.587 -34.030 -34.988 1.00 45.20 575 LYS A CA 1
ATOM 4012 C C . LYS A 1 561 ? -34.396 -34.428 -34.130 1.00 46.48 575 LYS A C 1
ATOM 4013 O O . LYS A 1 561 ? -34.382 -34.165 -32.926 1.00 38.22 575 LYS A O 1
ATOM 4019 N N . ASP A 1 562 ? -33.386 -35.054 -34.739 1.00 42.16 576 ASP A N 1
ATOM 4020 C CA . ASP A 1 562 ? -32.267 -35.508 -33.929 1.00 36.30 576 ASP A CA 1
ATOM 4021 C C . ASP A 1 562 ? -31.003 -35.569 -34.764 1.00 40.51 576 ASP A C 1
ATOM 4022 O O . ASP A 1 562 ? -31.017 -35.352 -35.980 1.00 43.67 576 ASP A O 1
ATOM 4027 N N . LYS A 1 563 ? -29.913 -35.936 -34.094 1.00 32.02 577 LYS A N 1
ATOM 4028 C CA . LYS A 1 563 ? -28.564 -35.918 -34.654 1.00 37.11 577 LYS A CA 1
ATOM 4029 C C . LYS A 1 563 ? -27.795 -37.101 -34.076 1.00 42.98 577 LYS A C 1
ATOM 4030 O O . LYS A 1 563 ? -27.594 -37.179 -32.856 1.00 33.21 577 LYS A O 1
ATOM 4036 N N . LYS A 1 564 ? -27.367 -38.018 -34.945 1.00 32.13 578 LYS A N 1
ATOM 4037 C CA . LYS A 1 564 ? -26.825 -39.306 -34.531 1.00 35.96 578 LYS A CA 1
ATOM 4038 C C . LYS A 1 564 ? -25.357 -39.198 -34.145 1.00 35.39 578 LYS A C 1
ATOM 4039 O O . LYS A 1 564 ? -24.623 -38.345 -34.651 1.00 37.22 578 LYS A O 1
ATOM 4045 N N . ASN A 1 565 ? -24.944 -40.071 -33.215 1.00 40.26 579 ASN A N 1
ATOM 4046 C CA . ASN A 1 565 ? -23.528 -40.349 -32.930 1.00 37.95 579 ASN A CA 1
ATOM 4047 C C . ASN A 1 565 ? -22.784 -39.116 -32.411 1.00 40.44 579 ASN A C 1
ATOM 4048 O O . ASN A 1 565 ? -21.604 -38.905 -32.709 1.00 39.88 579 ASN A O 1
ATOM 4053 N N . VAL A 1 566 ? -23.468 -38.296 -31.607 1.00 41.80 580 VAL A N 1
ATOM 4054 C CA . VAL A 1 566 ? -22.811 -37.112 -31.058 1.00 37.38 580 VAL A CA 1
ATOM 4055 C C . VAL A 1 566 ? -21.757 -37.514 -30.027 1.00 36.04 580 VAL A C 1
ATOM 4056 O O . VAL A 1 566 ? -20.640 -36.976 -30.016 1.00 38.92 580 VAL A O 1
ATOM 4060 N N . ILE A 1 567 ? -22.074 -38.482 -29.164 1.00 36.64 581 ILE A N 1
ATOM 4061 C CA . ILE A 1 567 ? -21.067 -39.079 -28.296 1.00 38.13 581 ILE A CA 1
ATOM 4062 C C . ILE A 1 567 ? -21.102 -40.585 -28.483 1.00 35.28 581 ILE A C 1
ATOM 4063 O O . ILE A 1 567 ? -22.150 -41.171 -28.768 1.00 36.20 581 ILE A O 1
ATOM 4068 N N . GLY A 1 568 ? -19.945 -41.213 -28.300 1.00 39.25 582 GLY A N 1
ATOM 4069 C CA . GLY A 1 568 ? -19.844 -42.640 -28.494 1.00 45.62 582 GLY A CA 1
ATOM 4070 C C . GLY A 1 568 ? -20.393 -43.446 -27.327 1.00 54.16 582 GLY A C 1
ATOM 4071 O O . GLY A 1 568 ? -20.460 -43.000 -26.177 1.00 48.12 582 GLY A O 1
ATOM 4072 N N . GLU A 1 569 ? -20.771 -44.680 -27.661 1.00 57.72 583 GLU A N 1
ATOM 4073 C CA . GLU A 1 569 ? -21.532 -45.526 -26.751 1.00 58.25 583 GLU A CA 1
ATOM 4074 C C . GLU A 1 569 ? -20.645 -46.006 -25.610 1.00 58.95 583 GLU A C 1
ATOM 4075 O O . GLU A 1 569 ? -21.105 -46.179 -24.474 1.00 58.12 583 GLU A O 1
ATOM 4081 N N . THR A 1 570 ? -19.384 -46.284 -25.929 1.00 60.95 584 THR A N 1
ATOM 4082 C CA . THR A 1 570 ? -18.261 -46.231 -25.006 1.00 53.88 584 THR A CA 1
ATOM 4083 C C . THR A 1 570 ? -18.425 -45.175 -23.919 1.00 58.27 584 THR A C 1
ATOM 4084 O O . THR A 1 570 ? -18.623 -45.512 -22.743 1.00 58.84 584 THR A O 1
ATOM 4088 N N . ALA A 1 571 ? -18.333 -43.895 -24.299 1.00 52.45 585 ALA A N 1
ATOM 4089 C CA . ALA A 1 571 ? -18.411 -42.823 -23.314 1.00 50.61 585 ALA A CA 1
ATOM 4090 C C . ALA A 1 571 ? -19.696 -42.906 -22.498 1.00 49.58 585 ALA A C 1
ATOM 4091 O O . ALA A 1 571 ? -19.676 -42.705 -21.282 1.00 45.28 585 ALA A O 1
ATOM 4093 N N . LEU A 1 572 ? -20.818 -43.228 -23.141 1.00 48.49 586 LEU A N 1
ATOM 4094 C CA . LEU A 1 572 ? -22.093 -43.135 -22.445 1.00 48.49 586 LEU A CA 1
ATOM 4095 C C . LEU A 1 572 ? -22.226 -44.200 -21.361 1.00 52.02 586 LEU A C 1
ATOM 4096 O O . LEU A 1 572 ? -22.827 -43.941 -20.309 1.00 49.75 586 LEU A O 1
ATOM 4101 N N . GLN A 1 573 ? -21.682 -45.396 -21.591 1.00 53.55 587 GLN A N 1
ATOM 4102 C CA . GLN A 1 573 ? -21.768 -46.458 -20.596 1.00 55.37 587 GLN A CA 1
ATOM 4103 C C . GLN A 1 573 ? -20.760 -46.292 -19.465 1.00 51.10 587 GLN A C 1
ATOM 4104 O O . GLN A 1 573 ? -20.892 -46.953 -18.428 1.00 50.35 587 GLN A O 1
ATOM 4110 N N . THR A 1 574 ? -19.751 -45.443 -19.637 1.00 48.87 588 THR A N 1
ATOM 4111 C CA . THR A 1 574 ? -18.928 -45.087 -18.491 1.00 46.11 588 THR A CA 1
ATOM 4112 C C . THR A 1 574 ? -19.607 -44.012 -17.652 1.00 45.31 588 THR A C 1
ATOM 4113 O O . THR A 1 574 ? -19.564 -44.066 -16.419 1.00 41.33 588 THR A O 1
ATOM 4117 N N . ILE A 1 575 ? -20.256 -43.044 -18.302 1.00 42.14 589 ILE A N 1
ATOM 4118 C CA . ILE A 1 575 ? -20.591 -41.792 -17.626 1.00 41.41 589 ILE A CA 1
ATOM 4119 C C . ILE A 1 575 ? -21.917 -41.876 -16.894 1.00 38.24 589 ILE A C 1
ATOM 4120 O O . ILE A 1 575 ? -22.024 -41.404 -15.763 1.00 37.17 589 ILE A O 1
ATOM 4125 N N . VAL A 1 576 ? -22.955 -42.451 -17.502 1.00 36.39 590 VAL A N 1
ATOM 4126 C CA . VAL A 1 576 ? -24.244 -42.561 -16.809 1.00 37.78 590 VAL A CA 1
ATOM 4127 C C . VAL A 1 576 ? -24.119 -43.297 -15.479 1.00 38.64 590 VAL A C 1
ATOM 4128 O O . VAL A 1 576 ? -24.726 -42.848 -14.491 1.00 37.14 590 VAL A O 1
ATOM 4132 N N . PRO A 1 577 ? -23.382 -44.410 -15.361 1.00 39.08 591 PRO A N 1
ATOM 4133 C CA . PRO A 1 577 ? -23.277 -45.041 -14.023 1.00 39.47 591 PRO A CA 1
ATOM 4134 C C . PRO A 1 577 ? -22.627 -44.151 -12.975 1.00 39.05 591 PRO A C 1
ATOM 4135 O O . PRO A 1 577 ? -23.052 -44.172 -11.824 1.00 37.68 591 PRO A O 1
ATOM 4139 N N . ASP A 1 578 ? -21.596 -43.392 -13.348 1.00 38.48 592 ASP A N 1
ATOM 4140 C CA . ASP A 1 578 ? -20.991 -42.392 -12.470 1.00 40.33 592 ASP A CA 1
ATOM 4141 C C . ASP A 1 578 ? -22.009 -41.343 -12.020 1.00 39.04 592 ASP A C 1
ATOM 4142 O O . ASP A 1 578 ? -22.063 -40.970 -10.836 1.00 35.50 592 ASP A O 1
ATOM 4147 N N . LEU A 1 579 ? -22.816 -40.844 -12.966 1.00 34.22 593 LEU A N 1
ATOM 4148 C CA . LEU A 1 579 ? -23.830 -39.837 -12.665 1.00 30.78 593 LEU A CA 1
ATOM 4149 C C . LEU A 1 579 ? -24.892 -40.388 -11.736 1.00 32.47 593 LEU A C 1
ATOM 4150 O O . LEU A 1 579 ? -25.462 -39.647 -10.926 1.00 31.52 593 LEU A O 1
ATOM 4155 N N . ARG A 1 580 ? -25.175 -41.682 -11.826 1.00 32.87 594 ARG A N 1
ATOM 4156 C CA . ARG A 1 580 ? -25.945 -42.302 -10.759 1.00 33.31 594 ARG A CA 1
ATOM 4157 C C . ARG A 1 580 ? -25.229 -42.179 -9.419 1.00 33.07 594 ARG A C 1
ATOM 4158 O O . ARG A 1 580 ? -25.886 -42.031 -8.387 1.00 29.91 594 ARG A O 1
ATOM 4166 N N . GLU A 1 581 ? -23.893 -42.230 -9.404 1.00 33.64 595 GLU A N 1
ATOM 4167 C CA . GLU A 1 581 ? -23.198 -42.165 -8.111 1.00 37.15 595 GLU A CA 1
ATOM 4168 C C . GLU A 1 581 ? -23.164 -40.760 -7.538 1.00 37.57 595 GLU A C 1
ATOM 4169 O O . GLU A 1 581 ? -22.988 -40.598 -6.326 1.00 29.24 595 GLU A O 1
ATOM 4175 N N . VAL A 1 582 ? -23.286 -39.741 -8.392 1.00 29.87 596 VAL A N 1
ATOM 4176 C CA . VAL A 1 582 ? -23.421 -38.366 -7.931 1.00 30.17 596 VAL A CA 1
ATOM 4177 C C . VAL A 1 582 ? -24.586 -38.261 -6.954 1.00 31.38 596 VAL A C 1
ATOM 4178 O O . VAL A 1 582 ? -24.574 -37.432 -6.029 1.00 27.10 596 VAL A O 1
ATOM 4182 N N . VAL A 1 583 ? -25.602 -39.100 -7.140 1.00 28.99 597 VAL A N 1
ATOM 4183 C CA . VAL A 1 583 ? -26.732 -39.157 -6.223 1.00 29.50 597 VAL A CA 1
ATOM 4184 C C . VAL A 1 583 ? -26.520 -40.203 -5.124 1.00 34.39 597 VAL A C 1
ATOM 4185 O O . VAL A 1 583 ? -26.820 -39.947 -3.946 1.00 28.99 597 VAL A O 1
ATOM 4189 N N . GLN A 1 584 ? -26.004 -41.386 -5.489 1.00 31.77 598 GLN A N 1
ATOM 4190 C CA . GLN A 1 584 ? -26.020 -42.513 -4.553 1.00 38.89 598 GLN A CA 1
ATOM 4191 C C . GLN A 1 584 ? -24.844 -42.509 -3.591 1.00 36.70 598 GLN A C 1
ATOM 4192 O O . GLN A 1 584 ? -24.983 -42.995 -2.467 1.00 42.93 598 GLN A O 1
ATOM 4198 N N . ASP A 1 585 ? -23.681 -42.022 -4.004 1.00 35.62 599 ASP A N 1
ATOM 4199 C CA . ASP A 1 585 ? -22.561 -41.947 -3.080 1.00 37.04 599 ASP A CA 1
ATOM 4200 C C . ASP A 1 585 ? -22.843 -40.960 -1.955 1.00 38.37 599 ASP A C 1
ATOM 4201 O O . ASP A 1 585 ? -23.355 -39.862 -2.194 1.00 34.79 599 ASP A O 1
ATOM 4206 N N . VAL A 1 586 ? -22.484 -41.348 -0.716 1.00 32.15 600 VAL A N 1
ATOM 4207 C CA . VAL A 1 586 ? -22.714 -40.472 0.425 1.00 34.33 600 VAL A CA 1
ATOM 4208 C C . VAL A 1 586 ? -22.023 -39.133 0.233 1.00 30.44 600 VAL A C 1
ATOM 4209 O O . VAL A 1 586 ? -22.503 -38.097 0.711 1.00 33.10 600 VAL A O 1
ATOM 4213 N N . ASN A 1 587 ? -20.901 -39.110 -0.472 1.00 30.77 601 ASN A N 1
ATOM 4214 C CA . ASN A 1 587 ? -20.233 -37.840 -0.677 1.00 30.62 601 ASN A CA 1
ATOM 4215 C C . ASN A 1 587 ? -20.547 -37.262 -2.065 1.00 32.51 601 ASN A C 1
ATOM 4216 O O . ASN A 1 587 ? -19.872 -36.323 -2.501 1.00 33.33 601 ASN A O 1
ATOM 4221 N N . GLY A 1 588 ? -21.543 -37.798 -2.768 1.00 33.20 602 GLY A N 1
ATOM 4222 C CA . GLY A 1 588 ? -21.884 -37.249 -4.083 1.00 29.86 602 GLY A CA 1
ATOM 4223 C C . GLY A 1 588 ? -22.529 -35.880 -3.943 1.00 34.09 602 GLY A C 1
ATOM 4224 O O . GLY A 1 588 ? -23.322 -35.635 -3.033 1.00 29.96 602 GLY A O 1
ATOM 4225 N N . THR A 1 589 ? -22.203 -34.972 -4.867 1.00 30.41 603 THR A N 1
ATOM 4226 C CA . THR A 1 589 ? -22.667 -33.602 -4.666 1.00 31.92 603 THR A CA 1
ATOM 4227 C C . THR A 1 589 ? -24.180 -33.474 -4.705 1.00 30.79 603 THR A C 1
ATOM 4228 O O . THR A 1 589 ? -24.698 -32.425 -4.302 1.00 30.76 603 THR A O 1
ATOM 4232 N N . ALA A 1 590 ? -24.901 -34.492 -5.188 1.00 29.17 604 ALA A N 1
ATOM 4233 C CA . ALA A 1 590 ? -26.361 -34.481 -5.166 1.00 28.64 604 ALA A CA 1
ATOM 4234 C C . ALA A 1 590 ? -26.917 -35.575 -4.268 1.00 26.96 604 ALA A C 1
ATOM 4235 O O . ALA A 1 590 ? -28.034 -36.042 -4.479 1.00 27.17 604 ALA A O 1
ATOM 4237 N N . HIS A 1 591 ? -26.153 -35.987 -3.247 1.00 30.83 605 HIS A N 1
ATOM 4238 C CA . HIS A 1 591 ? -26.596 -37.116 -2.423 1.00 30.74 605 HIS A CA 1
ATOM 4239 C C . HIS A 1 591 ? -27.897 -36.838 -1.670 1.00 29.67 605 HIS A C 1
ATOM 4240 O O . HIS A 1 591 ? -28.622 -37.786 -1.352 1.00 31.05 605 HIS A O 1
ATOM 4247 N N . SER A 1 592 ? -28.245 -35.576 -1.419 1.00 26.89 606 SER A N 1
ATOM 4248 C CA . SER A 1 592 ? -29.528 -35.309 -0.770 1.00 30.28 606 SER A CA 1
ATOM 4249 C C . SER A 1 592 ? -30.714 -35.827 -1.570 1.00 32.66 606 SER A C 1
ATOM 4250 O O . SER A 1 592 ? -31.785 -36.089 -0.999 1.00 27.72 606 SER A O 1
ATOM 4253 N N . LEU A 1 593 ? -30.577 -35.954 -2.894 1.00 25.53 607 LEU A N 1
ATOM 4254 C CA . LEU A 1 593 ? -31.700 -36.442 -3.676 1.00 26.09 607 LEU A CA 1
ATOM 4255 C C . LEU A 1 593 ? -31.868 -37.944 -3.571 1.00 27.72 607 LEU A C 1
ATOM 4256 O O . LEU A 1 593 ? -32.895 -38.483 -4.018 1.00 30.87 607 LEU A O 1
ATOM 4261 N N . SER A 1 594 ? -30.859 -38.641 -3.053 1.00 28.94 608 SER A N 1
ATOM 4262 C CA . SER A 1 594 ? -31.004 -40.077 -2.867 1.00 30.75 608 SER A CA 1
ATOM 4263 C C . SER A 1 594 ? -32.145 -40.408 -1.919 1.00 32.03 608 SER A C 1
ATOM 4264 O O . SER A 1 594 ? -32.752 -41.476 -2.032 1.00 34.03 608 SER A O 1
ATOM 4267 N N . ALA A 1 595 ? -32.466 -39.512 -0.989 1.00 33.53 609 ALA A N 1
ATOM 4268 C CA . ALA A 1 595 ? -33.516 -39.843 -0.031 1.00 34.76 609 ALA A CA 1
ATOM 4269 C C . ALA A 1 595 ? -34.895 -39.861 -0.671 1.00 38.52 609 ALA A C 1
ATOM 4270 O O . ALA A 1 595 ? -35.847 -40.329 -0.035 1.00 31.21 609 ALA A O 1
ATOM 4272 N N . LEU A 1 596 ? -35.025 -39.381 -1.921 1.00 29.95 610 LEU A N 1
ATOM 4273 C CA . LEU A 1 596 ? -36.336 -39.375 -2.561 1.00 29.00 610 LEU A CA 1
ATOM 4274 C C . LEU A 1 596 ? -36.759 -40.768 -2.994 1.00 29.80 610 LEU A C 1
ATOM 4275 O O . LEU A 1 596 ? -37.956 -41.014 -3.159 1.00 32.94 610 LEU A O 1
ATOM 4280 N N . GLY A 1 597 ? -35.817 -41.694 -3.143 1.00 29.16 611 GLY A N 1
ATOM 4281 C CA . GLY A 1 597 ? -36.194 -43.045 -3.501 1.00 33.79 611 GLY A CA 1
ATOM 4282 C C . GLY A 1 597 ? -36.627 -43.190 -4.953 1.00 35.02 611 GLY A C 1
ATOM 4283 O O . GLY A 1 597 ? -37.486 -44.020 -5.257 1.00 31.67 611 GLY A O 1
ATOM 4284 N N . ILE A 1 598 ? -36.061 -42.394 -5.854 1.00 34.38 612 ILE A N 1
ATOM 4285 C CA . ILE A 1 598 ? -36.456 -42.443 -7.264 1.00 33.24 612 ILE A CA 1
ATOM 4286 C C . ILE A 1 598 ? -35.194 -42.545 -8.107 1.00 31.83 612 ILE A C 1
ATOM 4287 O O . ILE A 1 598 ? -34.150 -42.006 -7.714 1.00 29.03 612 ILE A O 1
ATOM 4292 N N . PRO A 1 599 ? -35.242 -43.207 -9.269 1.00 34.71 613 PRO A N 1
ATOM 4293 C CA . PRO A 1 599 ? -34.009 -43.451 -10.041 1.00 32.84 613 PRO A CA 1
ATOM 4294 C C . PRO A 1 599 ? -33.515 -42.182 -10.718 1.00 34.88 613 PRO A C 1
ATOM 4295 O O . PRO A 1 599 ? -34.233 -41.550 -11.506 1.00 32.66 613 PRO A O 1
ATOM 4299 N N . LEU A 1 600 ? -32.264 -41.835 -10.429 1.00 33.78 614 LEU A N 1
ATOM 4300 C CA . LEU A 1 600 ? -31.719 -40.542 -10.792 1.00 33.67 614 LEU A CA 1
ATOM 4301 C C . LEU A 1 600 ? -30.270 -40.652 -11.212 1.00 33.55 614 LEU A C 1
ATOM 4302 O O . LEU A 1 600 ? -29.464 -41.342 -10.575 1.00 32.18 614 LEU A O 1
ATOM 4307 N N . ALA A 1 601 ? -29.936 -39.901 -12.248 1.00 27.68 615 ALA A N 1
ATOM 4308 C CA . ALA A 1 601 ? -28.560 -39.595 -12.587 1.00 29.58 615 ALA A CA 1
ATOM 4309 C C . ALA A 1 601 ? -28.460 -38.082 -12.618 1.00 31.92 615 ALA A C 1
ATOM 4310 O O . ALA A 1 601 ? -29.382 -37.408 -13.086 1.00 33.33 615 ALA A O 1
ATOM 4312 N N . ALA A 1 602 ? -27.372 -37.535 -12.086 1.00 32.21 616 ALA A N 1
ATOM 4313 C CA . ALA A 1 602 ? -27.347 -36.099 -11.901 1.00 27.97 616 ALA A CA 1
ATOM 4314 C C . ALA A 1 602 ? -25.927 -35.591 -11.964 1.00 29.06 616 ALA A C 1
ATOM 4315 O O . ALA A 1 602 ? -24.963 -36.347 -11.855 1.00 28.28 616 ALA A O 1
ATOM 4317 N N . LYS A 1 603 ? -25.819 -34.283 -12.173 1.00 28.96 617 LYS A N 1
ATOM 4318 C CA . LYS A 1 603 ? -24.550 -33.576 -12.119 1.00 28.64 617 LYS A CA 1
ATOM 4319 C C . LYS A 1 603 ? -24.867 -32.192 -11.592 1.00 28.98 617 LYS A C 1
ATOM 4320 O O . LYS A 1 603 ? -25.758 -31.533 -12.127 1.00 29.45 617 LYS A O 1
ATOM 4326 N N . THR A 1 604 ? -24.180 -31.766 -10.536 1.00 29.99 618 THR A N 1
ATOM 4327 C CA . THR A 1 604 ? -24.266 -30.381 -10.109 1.00 27.93 618 THR A CA 1
ATOM 4328 C C . THR A 1 604 ? -23.119 -29.600 -10.720 1.00 27.26 618 THR A C 1
ATOM 4329 O O . THR A 1 604 ? -22.149 -30.162 -11.242 1.00 35.62 618 THR A O 1
ATOM 4333 N N . GLY A 1 605 ? -23.236 -28.280 -10.656 1.00 25.50 619 GLY A N 1
ATOM 4334 C CA . GLY A 1 605 ? -22.132 -27.461 -11.110 1.00 28.38 619 GLY A CA 1
ATOM 4335 C C . GLY A 1 605 ? -22.266 -26.060 -10.574 1.00 30.77 619 GLY A C 1
ATOM 4336 O O . GLY A 1 605 ? -23.295 -25.673 -10.012 1.00 27.27 619 GLY A O 1
ATOM 4337 N N . THR A 1 606 ? -21.183 -25.310 -10.744 1.00 30.43 620 THR A N 1
ATOM 4338 C CA . THR A 1 606 ? -21.165 -23.889 -10.460 1.00 33.34 620 THR A CA 1
ATOM 4339 C C . THR A 1 606 ? -20.401 -23.181 -11.566 1.00 36.98 620 THR A C 1
ATOM 4340 O O . THR A 1 606 ? -19.524 -23.762 -12.217 1.00 35.55 620 THR A O 1
ATOM 4344 N N . ALA A 1 607 ? -20.756 -21.920 -11.781 1.00 39.00 621 ALA A N 1
ATOM 4345 C CA . ALA A 1 607 ? -19.979 -21.033 -12.630 1.00 43.15 621 ALA A CA 1
ATOM 4346 C C . ALA A 1 607 ? -19.691 -19.772 -11.837 1.00 43.13 621 ALA A C 1
ATOM 4347 O O . ALA A 1 607 ? -20.603 -19.182 -11.249 1.00 47.68 621 ALA A O 1
ATOM 4349 N N . GLU A 1 608 ? -18.425 -19.383 -11.798 1.00 50.63 622 GLU A N 1
ATOM 4350 C CA . GLU A 1 608 ? -17.985 -18.228 -11.032 1.00 53.21 622 GLU A CA 1
ATOM 4351 C C . GLU A 1 608 ? -17.592 -17.120 -12.002 1.00 56.92 622 GLU A C 1
ATOM 4352 O O . GLU A 1 608 ? -17.019 -17.386 -13.064 1.00 54.68 622 GLU A O 1
ATOM 4358 N N . ILE A 1 609 ? -17.958 -15.887 -11.666 1.00 61.73 623 ILE A N 1
ATOM 4359 C CA . ILE A 1 609 ? -17.684 -14.721 -12.501 1.00 64.24 623 ILE A CA 1
ATOM 4360 C C . ILE A 1 609 ? -17.026 -13.665 -11.625 1.00 70.66 623 ILE A C 1
ATOM 4361 O O . ILE A 1 609 ? -17.594 -13.263 -10.602 1.00 70.70 623 ILE A O 1
ATOM 4366 N N . LYS A 1 610 ? -15.837 -13.219 -12.031 1.00 74.98 624 LYS A N 1
ATOM 4367 C CA . LYS A 1 610 ? -15.005 -12.286 -11.260 1.00 80.61 624 LYS A CA 1
ATOM 4368 C C . LYS A 1 610 ? -15.720 -11.001 -10.833 1.00 81.76 624 LYS A C 1
ATOM 4369 O O . LYS A 1 610 ? -15.074 -10.010 -10.482 1.00 83.07 624 LYS A O 1
ATOM 4375 N N . GLY A 1 617 ? -17.649 -11.307 -6.887 1.00 64.69 631 GLY A N 1
ATOM 4376 C CA . GLY A 1 617 ? -17.532 -12.723 -6.574 1.00 65.80 631 GLY A CA 1
ATOM 4377 C C . GLY A 1 617 ? -18.851 -13.457 -6.723 1.00 65.50 631 GLY A C 1
ATOM 4378 O O . GLY A 1 617 ? -19.332 -14.102 -5.783 1.00 67.41 631 GLY A O 1
ATOM 4379 N N . LYS A 1 618 ? -19.426 -13.364 -7.921 1.00 62.03 632 LYS A N 1
ATOM 4380 C CA . LYS A 1 618 ? -20.763 -13.869 -8.198 1.00 59.18 632 LYS A CA 1
ATOM 4381 C C . LYS A 1 618 ? -20.697 -15.295 -8.727 1.00 56.53 632 LYS A C 1
ATOM 4382 O O . LYS A 1 618 ? -19.838 -15.627 -9.552 1.00 57.44 632 LYS A O 1
ATOM 4388 N N . GLU A 1 619 ? -21.617 -16.133 -8.264 1.00 46.42 633 GLU A N 1
ATOM 4389 C CA . GLU A 1 619 ? -21.627 -17.535 -8.643 1.00 46.70 633 GLU A CA 1
ATOM 4390 C C . GLU A 1 619 ? -23.026 -17.957 -9.050 1.00 40.39 633 GLU A C 1
ATOM 4391 O O . GLU A 1 619 ? -24.014 -17.544 -8.439 1.00 34.55 633 GLU A O 1
ATOM 4397 N N . ASN A 1 620 ? -23.094 -18.776 -10.096 1.00 38.67 634 ASN A N 1
ATOM 4398 C CA . ASN A 1 620 ? -24.320 -19.440 -10.503 1.00 31.86 634 ASN A CA 1
ATOM 4399 C C . ASN A 1 620 ? -24.248 -20.907 -10.083 1.00 31.62 634 ASN A C 1
ATOM 4400 O O . ASN A 1 620 ? -23.180 -21.518 -10.091 1.00 35.60 634 ASN A O 1
ATOM 4405 N N . SER A 1 621 ? -25.390 -21.472 -9.725 1.00 32.24 635 SER A N 1
ATOM 4406 C CA . SER A 1 621 ? -25.468 -22.859 -9.289 1.00 33.07 635 SER A CA 1
ATOM 4407 C C . SER A 1 621 ? -26.353 -23.636 -10.255 1.00 31.53 635 SER A C 1
ATOM 4408 O O . SER A 1 621 ? -27.411 -23.149 -10.660 1.00 35.09 635 SER A O 1
ATOM 4411 N N . PHE A 1 622 ? -25.926 -24.847 -10.617 1.00 28.53 636 PHE A N 1
ATOM 4412 C CA . PHE A 1 622 ? -26.624 -25.643 -11.624 1.00 34.00 636 PHE A CA 1
ATOM 4413 C C . PHE A 1 622 ? -26.941 -27.036 -11.104 1.00 30.59 636 PHE A C 1
ATOM 4414 O O . PHE A 1 622 ? -26.159 -27.627 -10.350 1.00 30.56 636 PHE A O 1
ATOM 4422 N N . LEU A 1 623 ? -28.069 -27.572 -11.568 1.00 28.94 637 LEU A N 1
ATOM 4423 C CA . LEU A 1 623 ? -28.385 -28.991 -11.444 1.00 27.66 637 LEU A CA 1
ATOM 4424 C C . LEU A 1 623 ? -28.844 -29.533 -12.794 1.00 30.98 637 LEU A C 1
ATOM 4425 O O . LEU A 1 623 ? -29.778 -28.994 -13.399 1.00 28.57 637 LEU A O 1
ATOM 4430 N N . PHE A 1 624 ? -28.232 -30.636 -13.207 1.00 27.10 638 PHE A N 1
ATOM 4431 C CA . PHE A 1 624 ? -28.713 -31.476 -14.303 1.00 30.66 638 PHE A CA 1
ATOM 4432 C C . PHE A 1 624 ? -29.195 -32.800 -13.723 1.00 29.68 638 PHE A C 1
ATOM 4433 O O . PHE A 1 624 ? -28.471 -33.427 -12.942 1.00 30.62 638 PHE A O 1
ATOM 4441 N N . ALA A 1 625 ? -30.404 -33.224 -14.093 1.00 28.61 639 ALA A N 1
ATOM 4442 C CA . ALA A 1 625 ? -30.911 -34.504 -13.603 1.00 30.29 639 ALA A CA 1
ATOM 4443 C C . ALA A 1 625 ? -31.820 -35.147 -14.652 1.00 33.28 639 ALA A C 1
ATOM 4444 O O . ALA A 1 625 ? -32.567 -34.456 -15.346 1.00 33.52 639 ALA A O 1
ATOM 4446 N N . PHE A 1 626 ? -31.786 -36.481 -14.732 1.00 28.27 640 PHE A N 1
ATOM 4447 C CA . PHE A 1 626 ? -32.760 -37.228 -15.515 1.00 31.41 640 PHE A CA 1
ATOM 4448 C C . PHE A 1 626 ? -32.962 -38.617 -14.930 1.00 32.47 640 PHE A C 1
ATOM 4449 O O . PHE A 1 626 ? -32.223 -39.063 -14.048 1.00 35.01 640 PHE A O 1
ATOM 4457 N N . ASN A 1 627 ? -34.012 -39.290 -15.405 1.00 31.20 641 ASN A N 1
ATOM 4458 C CA . ASN A 1 627 ? -34.283 -40.660 -14.988 1.00 33.70 641 ASN A CA 1
ATOM 4459 C C . ASN A 1 627 ? -33.503 -41.603 -15.903 1.00 34.91 641 ASN A C 1
ATOM 4460 O O . ASN A 1 627 ? -33.868 -41.749 -17.088 1.00 33.00 641 ASN A O 1
ATOM 4465 N N . PRO A 1 628 ? -32.450 -42.261 -15.421 1.00 32.63 642 PRO A N 1
ATOM 4466 C CA . PRO A 1 628 ? -31.644 -43.124 -16.291 1.00 33.51 642 PRO A CA 1
ATOM 4467 C C . PRO A 1 628 ? -32.168 -44.541 -16.419 1.00 32.22 642 PRO A C 1
ATOM 4468 O O . PRO A 1 628 ? -31.530 -45.347 -17.101 1.00 40.29 642 PRO A O 1
ATOM 4472 N N . ASP A 1 629 ? -33.295 -44.856 -15.779 1.00 36.40 643 ASP A N 1
ATOM 4473 C CA . ASP A 1 629 ? -33.959 -46.148 -15.923 1.00 37.86 643 ASP A CA 1
ATOM 4474 C C . ASP A 1 629 ? -34.905 -46.157 -17.119 1.00 40.38 643 ASP A C 1
ATOM 4475 O O . ASP A 1 629 ? -34.880 -47.090 -17.932 1.00 44.00 643 ASP A O 1
ATOM 4480 N N . ASN A 1 630 ? -35.726 -45.118 -17.258 1.00 34.63 644 ASN A N 1
ATOM 4481 C CA . ASN A 1 630 ? -36.672 -45.050 -18.361 1.00 37.83 644 ASN A CA 1
ATOM 4482 C C . ASN A 1 630 ? -36.441 -43.876 -19.310 1.00 36.52 644 ASN A C 1
ATOM 4483 O O . ASN A 1 630 ? -37.156 -43.773 -20.309 1.00 39.32 644 ASN A O 1
ATOM 4488 N N . GLN A 1 631 ? -35.473 -42.998 -19.037 1.00 36.21 645 GLN A N 1
ATOM 4489 C CA . GLN A 1 631 ? -35.217 -41.808 -19.867 1.00 34.33 645 GLN A CA 1
ATOM 4490 C C . GLN A 1 631 ? -36.472 -40.956 -20.050 1.00 33.84 645 GLN A C 1
ATOM 4491 O O . GLN A 1 631 ? -36.627 -40.264 -21.066 1.00 35.49 645 GLN A O 1
ATOM 4497 N N . GLY A 1 632 ? -37.377 -40.994 -19.072 1.00 35.28 646 GLY A N 1
ATOM 4498 C CA . GLY A 1 632 ? -38.680 -40.381 -19.247 1.00 31.63 646 GLY A CA 1
ATOM 4499 C C . GLY A 1 632 ? -38.671 -38.864 -19.215 1.00 31.75 646 GLY A C 1
ATOM 4500 O O . GLY A 1 632 ? -39.564 -38.228 -19.789 1.00 31.20 646 GLY A O 1
ATOM 4501 N N . TYR A 1 633 ? -37.690 -38.266 -18.536 1.00 30.20 647 TYR A N 1
ATOM 4502 C CA . TYR A 1 633 ? -37.653 -36.823 -18.349 1.00 26.03 647 TYR A CA 1
ATOM 4503 C C . TYR A 1 633 ? -36.221 -36.397 -18.095 1.00 29.04 647 TYR A C 1
ATOM 4504 O O . TYR A 1 633 ? -35.351 -37.203 -17.737 1.00 28.14 647 TYR A O 1
ATOM 4513 N N . MET A 1 634 ? -35.999 -35.099 -18.246 1.00 27.06 648 MET A N 1
ATOM 4514 C CA . MET A 1 634 ? -34.703 -34.489 -18.007 1.00 28.38 648 MET A CA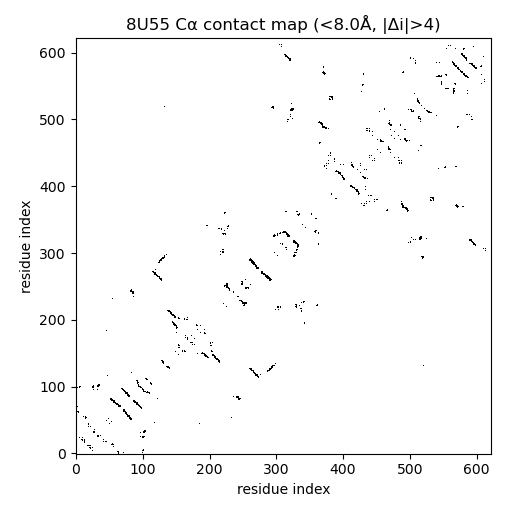 1
ATOM 4515 C C . MET A 1 634 ? -34.950 -33.076 -17.501 1.00 32.61 648 MET A C 1
ATOM 4516 O O . MET A 1 634 ? -35.955 -32.459 -17.863 1.00 31.75 648 MET A O 1
ATOM 4521 N N . MET A 1 635 ? -34.056 -32.574 -16.637 1.00 28.65 649 MET A N 1
ATOM 4522 C CA . MET A 1 635 ? -34.207 -31.225 -16.107 1.00 24.77 649 MET A CA 1
ATOM 4523 C C . MET A 1 635 ? -32.852 -30.544 -16.083 1.00 23.27 649 MET A C 1
ATOM 4524 O O . MET A 1 635 ? -31.832 -31.188 -15.846 1.00 28.40 649 MET A O 1
ATOM 4529 N N . VAL A 1 636 ? -32.827 -29.248 -16.366 1.00 26.81 650 VAL A N 1
ATOM 4530 C CA . VAL A 1 636 ? -31.630 -28.436 -16.180 1.00 23.64 650 VAL A CA 1
ATOM 4531 C C . VAL A 1 636 ? -32.081 -27.208 -15.416 1.00 28.89 650 VAL A C 1
ATOM 4532 O O . VAL A 1 636 ? -33.113 -26.622 -15.753 1.00 29.48 650 VAL A O 1
ATOM 4536 N N . SER A 1 637 ? -31.390 -26.892 -14.324 1.00 32.14 651 SER A N 1
ATOM 4537 C CA . SER A 1 637 ? -31.868 -25.856 -13.411 1.00 29.29 651 SER A CA 1
ATOM 4538 C C . SER A 1 637 ? -30.699 -24.981 -13.009 1.00 27.45 651 SER A C 1
ATOM 4539 O O . SER A 1 637 ? -29.612 -25.483 -12.717 1.00 27.12 651 SER A O 1
ATOM 4542 N N . MET A 1 638 ? -30.920 -23.666 -13.029 1.00 30.18 652 MET A N 1
ATOM 4543 C CA . MET A 1 638 ? -29.907 -22.685 -12.657 1.00 34.21 652 MET A CA 1
ATOM 4544 C C . MET A 1 638 ? -30.421 -21.726 -11.581 1.00 32.31 652 MET A C 1
ATOM 4545 O O . MET A 1 638 ? -31.587 -21.320 -11.606 1.00 30.62 652 MET A O 1
ATOM 4550 N N . LEU A 1 639 ? -29.545 -21.370 -10.634 1.00 32.88 653 LEU A N 1
ATOM 4551 C CA . LEU A 1 639 ? -29.738 -20.207 -9.769 1.00 30.32 653 LEU A CA 1
ATOM 4552 C C . LEU A 1 639 ? -28.707 -19.167 -10.181 1.00 33.85 653 LEU A C 1
ATOM 4553 O O . LEU A 1 639 ? -27.499 -19.446 -10.157 1.00 35.92 653 LEU A O 1
ATOM 4558 N N . GLU A 1 640 ? -29.169 -17.981 -10.578 1.00 34.13 654 GLU A N 1
ATOM 4559 C CA . GLU A 1 640 ? -28.251 -16.926 -10.998 1.00 38.91 654 GLU A CA 1
ATOM 4560 C C . GLU A 1 640 ? -27.844 -16.096 -9.783 1.00 39.18 654 GLU A C 1
ATOM 4561 O O . GLU A 1 640 ? -28.693 -15.734 -8.960 1.00 37.94 654 GLU A O 1
ATOM 4567 N N . ASN A 1 641 ? -26.548 -15.804 -9.674 1.00 41.58 655 ASN A N 1
ATOM 4568 C CA . ASN A 1 641 ? -26.025 -14.956 -8.603 1.00 45.80 655 ASN A CA 1
ATOM 4569 C C . ASN A 1 641 ? -26.527 -15.464 -7.254 1.00 44.20 655 ASN A C 1
ATOM 4570 O O . ASN A 1 641 ? -27.220 -14.767 -6.507 1.00 45.78 655 ASN A O 1
ATOM 4575 N N . LYS A 1 642 ? -26.210 -16.727 -6.972 1.00 40.51 656 LYS A N 1
ATOM 4576 C CA . LYS A 1 642 ? -26.879 -17.408 -5.872 1.00 43.77 656 LYS A CA 1
ATOM 4577 C C . LYS A 1 642 ? -26.477 -16.804 -4.531 1.00 44.46 656 LYS A C 1
ATOM 4578 O O . LYS A 1 642 ? -25.333 -16.389 -4.327 1.00 44.62 656 LYS A O 1
ATOM 4584 N N . GLU A 1 643 ? -27.429 -16.751 -3.616 1.00 43.85 657 GLU A N 1
ATOM 4585 C CA . GLU A 1 643 ? -27.089 -16.310 -2.276 1.00 50.60 657 GLU A CA 1
ATOM 4586 C C . GLU A 1 643 ? -26.382 -17.432 -1.529 1.00 48.63 657 GLU A C 1
ATOM 4587 O O . GLU A 1 643 ? -26.354 -18.585 -1.966 1.00 44.03 657 GLU A O 1
ATOM 4593 N N . ASP A 1 644 ? -25.774 -17.079 -0.401 1.00 52.59 658 ASP A N 1
ATOM 4594 C CA . ASP A 1 644 ? -24.993 -18.055 0.339 1.00 45.20 658 ASP A CA 1
ATOM 4595 C C . ASP A 1 644 ? -25.883 -19.211 0.781 1.00 47.09 658 ASP A C 1
ATOM 4596 O O . ASP A 1 644 ? -27.072 -19.034 1.064 1.00 49.35 658 ASP A O 1
ATOM 4601 N N . ASP A 1 645 ? -25.308 -20.411 0.813 1.00 43.66 659 ASP A N 1
ATOM 4602 C CA . ASP A 1 645 ? -26.013 -21.653 1.139 1.00 47.22 659 ASP A CA 1
ATOM 4603 C C . ASP A 1 645 ? -27.177 -21.991 0.197 1.00 42.54 659 ASP A C 1
ATOM 4604 O O . ASP A 1 645 ? -27.895 -22.957 0.453 1.00 50.04 659 ASP A O 1
ATOM 4609 N N . ASP A 1 646 ? -27.404 -21.243 -0.879 1.00 40.16 660 ASP A N 1
ATOM 4610 C CA . ASP A 1 646 ? -28.472 -21.625 -1.801 1.00 42.92 660 ASP A CA 1
ATOM 4611 C C . ASP A 1 646 ? -27.891 -22.496 -2.918 1.00 33.27 660 ASP A C 1
ATOM 4612 O O . ASP A 1 646 ? -26.697 -22.439 -3.210 1.00 33.62 660 ASP A O 1
ATOM 4617 N N . SER A 1 647 ? -28.731 -23.344 -3.503 1.00 32.89 661 SER A N 1
ATOM 4618 C CA . SER A 1 647 ? -28.277 -24.155 -4.637 1.00 33.88 661 SER A CA 1
ATOM 4619 C C . SER A 1 647 ? -29.467 -24.517 -5.510 1.00 32.65 661 SER A C 1
ATOM 4620 O O . SER A 1 647 ? -30.613 -24.547 -5.053 1.00 27.77 661 SER A O 1
ATOM 4623 N N . ALA A 1 648 ? -29.186 -24.791 -6.793 1.00 30.56 662 ALA A N 1
ATOM 4624 C CA . ALA A 1 648 ? -30.225 -25.366 -7.638 1.00 28.60 662 ALA A CA 1
ATOM 4625 C C . ALA A 1 648 ? -30.698 -26.710 -7.083 1.00 25.88 662 ALA A C 1
ATOM 4626 O O . ALA A 1 648 ? -31.897 -27.023 -7.115 1.00 27.46 662 ALA A O 1
ATOM 4628 N N . THR A 1 649 ? -29.771 -27.514 -6.558 1.00 27.01 663 THR A N 1
ATOM 4629 C CA . THR A 1 649 ? -30.124 -28.853 -6.072 1.00 31.76 663 THR A CA 1
ATOM 4630 C C . THR A 1 649 ? -31.070 -28.797 -4.880 1.00 32.19 663 THR A C 1
ATOM 4631 O O . THR A 1 649 ? -32.026 -29.585 -4.800 1.00 28.39 663 THR A O 1
ATOM 4635 N N . LYS A 1 650 ? -30.821 -27.865 -3.945 1.00 30.07 664 LYS A N 1
ATOM 4636 C CA . LYS A 1 650 ? -31.674 -27.757 -2.767 1.00 34.80 664 LYS A CA 1
ATOM 4637 C C . LYS A 1 650 ? -33.123 -27.484 -3.157 1.00 36.02 664 LYS A C 1
ATOM 4638 O O . LYS A 1 650 ? -34.029 -27.754 -2.368 1.00 35.78 664 LYS A O 1
ATOM 4644 N N . ARG A 1 651 ? -33.371 -27.009 -4.385 1.00 34.82 665 ARG A N 1
ATOM 4645 C CA . ARG A 1 651 ? -34.704 -26.592 -4.822 1.00 33.10 665 ARG A CA 1
ATOM 4646 C C . ARG A 1 651 ? -35.369 -27.532 -5.821 1.00 33.81 665 ARG A C 1
ATOM 4647 O O . ARG A 1 651 ? -36.510 -27.272 -6.222 1.00 34.84 665 ARG A O 1
ATOM 4655 N N . ALA A 1 652 ? -34.710 -28.619 -6.216 1.00 31.58 666 ALA A N 1
ATOM 4656 C CA . ALA A 1 652 ? -35.212 -29.470 -7.287 1.00 30.38 666 ALA A CA 1
ATOM 4657 C C . ALA A 1 652 ? -36.188 -30.557 -6.857 1.00 33.83 666 ALA A C 1
ATOM 4658 O O . ALA A 1 652 ? -36.891 -31.079 -7.720 1.00 30.60 666 ALA A O 1
ATOM 4660 N N . SER A 1 653 ? -36.251 -30.931 -5.565 1.00 28.10 667 SER A N 1
ATOM 4661 C CA . SER A 1 653 ? -36.869 -32.208 -5.198 1.00 27.68 667 SER A CA 1
ATOM 4662 C C . SER A 1 653 ? -38.314 -32.307 -5.662 1.00 30.99 667 SER A C 1
ATOM 4663 O O . SER A 1 653 ? -38.733 -33.340 -6.193 1.00 32.04 667 SER A O 1
ATOM 4666 N N . GLU A 1 654 ? -39.118 -31.277 -5.394 1.00 30.03 668 GLU A N 1
ATOM 4667 C CA . GLU A 1 654 ? -40.540 -31.375 -5.707 1.00 30.21 668 GLU A CA 1
ATOM 4668 C C . GLU A 1 654 ? -40.781 -31.518 -7.214 1.00 31.68 668 GLU A C 1
ATOM 4669 O O . GLU A 1 654 ? -41.697 -32.228 -7.645 1.00 29.07 668 GLU A O 1
ATOM 4675 N N . LEU A 1 655 ? -39.985 -30.843 -8.026 1.00 31.65 669 LEU A N 1
ATOM 4676 C CA . LEU A 1 655 ? -40.180 -30.986 -9.473 1.00 31.30 669 LEU A CA 1
ATOM 4677 C C . LEU A 1 655 ? -39.735 -32.365 -9.938 1.00 29.70 669 LEU A C 1
ATOM 4678 O O . LEU A 1 655 ? -40.401 -32.981 -10.775 1.00 34.06 669 LEU A O 1
ATOM 4683 N N . LEU A 1 656 ? -38.615 -32.870 -9.397 1.00 30.20 670 LEU A N 1
ATOM 4684 C CA . LEU A 1 656 ? -38.180 -34.224 -9.734 1.00 30.85 670 LEU A CA 1
ATOM 4685 C C . LEU A 1 656 ? -39.218 -35.261 -9.329 1.00 31.11 670 LEU A C 1
ATOM 4686 O O . LEU A 1 656 ? -39.433 -36.243 -10.048 1.00 30.42 670 LEU A O 1
ATOM 4691 N N . GLN A 1 657 ? -39.884 -35.069 -8.184 1.00 33.28 671 GLN A N 1
ATOM 4692 C CA . GLN A 1 657 ? -40.921 -36.027 -7.808 1.00 34.20 671 GLN A CA 1
ATOM 4693 C C . GLN A 1 657 ? -42.106 -35.971 -8.772 1.00 33.49 671 GLN A C 1
ATOM 4694 O O . GLN A 1 657 ? -42.703 -37.008 -9.099 1.00 30.14 671 GLN A O 1
ATOM 4700 N N . TYR A 1 658 ? -42.480 -34.770 -9.213 1.00 33.74 672 TYR A N 1
ATOM 4701 C CA . TYR A 1 658 ? -43.570 -34.649 -10.170 1.00 33.14 672 TYR A CA 1
ATOM 4702 C C . TYR A 1 658 ? -43.189 -35.249 -11.530 1.00 29.45 672 TYR A C 1
ATOM 4703 O O . TYR A 1 658 ? -43.970 -35.991 -12.123 1.00 29.16 672 TYR A O 1
ATOM 4712 N N . LEU A 1 659 ? -42.002 -34.927 -12.043 1.00 30.46 673 LEU A N 1
ATOM 4713 C CA . LEU A 1 659 ? -41.589 -35.458 -13.344 1.00 29.30 673 LEU A CA 1
ATOM 4714 C C . LEU A 1 659 ? -41.431 -36.968 -13.286 1.00 34.67 673 LEU A C 1
ATOM 4715 O O . LEU A 1 659 ? -41.753 -37.682 -14.252 1.00 30.93 673 LEU A O 1
ATOM 4720 N N . ASN A 1 660 ? -40.943 -37.481 -12.145 1.00 31.99 674 ASN A N 1
ATOM 4721 C CA . ASN A 1 660 ? -40.747 -38.913 -12.031 1.00 29.35 674 ASN A CA 1
ATOM 4722 C C . ASN A 1 660 ? -42.073 -39.641 -12.111 1.00 31.08 674 ASN A C 1
ATOM 4723 O O . ASN A 1 660 ? -42.173 -40.702 -12.737 1.00 33.21 674 ASN A O 1
ATOM 4728 N N . GLN A 1 661 ? -43.097 -39.089 -11.463 1.00 32.05 675 GLN A N 1
ATOM 4729 C CA . GLN A 1 661 ? -44.396 -39.739 -11.399 1.00 34.53 675 GLN A CA 1
ATOM 4730 C C . GLN A 1 661 ? -45.100 -39.705 -12.751 1.00 38.90 675 GLN A C 1
ATOM 4731 O O . GLN A 1 661 ? -45.809 -40.650 -13.113 1.00 35.45 675 GLN A O 1
ATOM 4737 N N . ASN A 1 662 ? -44.897 -38.643 -13.522 1.00 39.91 676 ASN A N 1
ATOM 4738 C CA . ASN A 1 662 ? -45.756 -38.388 -14.659 1.00 37.58 676 ASN A CA 1
ATOM 4739 C C . ASN A 1 662 ? -45.104 -38.623 -16.013 1.00 36.90 676 ASN A C 1
ATOM 4740 O O . ASN A 1 662 ? -45.831 -38.675 -17.007 1.00 36.95 676 ASN A O 1
ATOM 4745 N N . TYR A 1 663 ? -43.780 -38.797 -16.091 1.00 35.43 677 TYR A N 1
ATOM 4746 C CA . TYR A 1 663 ? -43.081 -38.914 -17.377 1.00 38.04 677 TYR A CA 1
ATOM 4747 C C . TYR A 1 663 ? -42.114 -40.080 -17.324 1.00 39.94 677 TYR A C 1
ATOM 4748 O O . TYR A 1 663 ? -40.947 -39.926 -16.946 1.00 36.01 677 TYR A O 1
ATOM 4757 N N . GLN A 1 664 ? -42.604 -41.236 -17.741 1.00 39.44 678 GLN A N 1
ATOM 4758 C CA . GLN A 1 664 ? -41.816 -42.449 -17.740 1.00 40.89 678 GLN A CA 1
ATOM 4759 C C . GLN A 1 664 ? -41.460 -42.888 -19.167 1.00 48.11 678 GLN A C 1
ATOM 4760 O O . GLN A 1 664 ? -41.716 -42.179 -20.150 1.00 43.31 678 GLN A O 1
#

InterPro domains:
  IPR001460 Penicillin-binding protein, transpeptidase [PF00905] (364-664)
  IPR005311 Penicillin-binding protein, dimerisation domain [PF03717] (169-329)
  IPR007887 Penicillin-binding protein 3-like, N-terminal domain [PF05223] (46-162)
  IPR012338 Beta-lactamase/transpeptidase-like [G3DSA:3.40.710.10] (346-677)
  IPR012338 Beta-lactamase/transpeptidase-like [SSF56601] (347-672)
  IPR032710 NTF2-like domain superfamily [SSF54427] (46-159)
  IPR036138 Penicillin-binding protein, dimerisation domain superfamily [SSF56519] (163-346)
  IPR050515 Class D beta-lactamase/transpeptidase [PTHR30627] (156-664)

Solvent-accessible surface area: 28043 Å² total; per-residue (Å²): 150,61,1,74,141,15,2,88,66,4,8,80,3,3,53,152,39,62,16,68,85,0,1,101,41,14,10,180,109,40,114,114,61,1,37,40,42,80,137,63,0,49,52,55,0,40,105,21,2,26,66,2,51,8,88,6,10,77,41,60,90,36,130,26,85,110,146,86,139,36,34,24,25,8,40,16,89,3,83,0,8,1,10,4,2,43,15,115,96,13,73,6,143,21,49,0,8,158,62,39,1,6,0,66,13,36,4,1,0,25,98,7,116,58,111,9,123,32,48,53,76,54,82,140,26,57,42,2,42,0,33,1,70,106,36,92,53,3,0,23,80,11,132,11,108,32,0,0,0,24,24,52,138,1,18,115,52,62,100,76,71,59,23,8,106,42,0,3,86,64,32,128,45,82,54,94,36,0,68,96,19,32,76,104,66,118,30,105,70,108,102,33,2,57,29,68,35,25,125,204,84,24,57,13,9,57,64,88,109,39,91,20,26,79,5,52,34,17,89,5,5,1,10,3,4,0,36,1,14,96,5,51,31,116,21,2,96,160,29,65,122,3,10,1,82,18,94,15,2,71,37,28,1,0,99,58,36,1,111,76,0,45,11,47,35,0,6,62,1,2,0,9,46,48,131,48,98,85,86,92,52,25,15,107,76,155,63,79,86,13,119,84,16,91,0,0,0,6,14,110,0,0,99,4,1,12,68,28,4,45,46,73,9,0,1,5,0,0,5,19,2,100,58,4,15,0,0,0,2,0,1,0,17,12,7,39,1,12,75,13,17,34,53,63,51,124,145,74,74,116,51,55,102,136,49,128,82,90,1,57,55,33,10,2,13,43,34,24,23,0,0,2,3,0,6,0,0,2,3,0,8,0,20,59,53,56,44,7,64,49,125,77,66,22,88,5,114,41,84,116,54,42,117,69,100,95,12,48,116,69,70,0,61,11,108,50,104,42,45,99,0,36,4,92,24,2,1,9,56,9,2,16,0,8,6,0,28,7,0,32,106,11,23,50,163,92,0,36,68,7,0,101,94,4,2,33,57,55,115,20,114,20,36,23,111,34,122,53,3,51,14,8,108,121,136,46,10,106,51,84,50,23,12,0,20,0,0,9,0,21,34,60,2,76,1,1,5,0,3,3,4,2,0,1,3,0,5,6,25,100,0,18,0,6,39,8,20,1,30,37,128,57,124,44,120,62,60,134,125,5,4,26,73,82,0,18,120,39,0,17,66,9,0,81,49,0,0,98,44,114,89,7,55,0,62,82,1,29,98,44,68,29,48,5,0,0,0,17,3,50,2,112,73,220,97,114,58,11,6,4,0,0,0,1,1,10,88,36,52,3,0,1,2,5,9,4,2,47,84,51,102,132,145,21,33,2,14,165,63,5,38,110,5,0,87,43,0,30,131,74,27,152

Foldseek 3Di:
DVVVVLVVQLLVCLQVLNLLSNLVQFDAPDPQFAVDHSVVSSVQCCVQCVVFVKHDWDWDPWDWDDDDCFKIKTKIWIWIFGQQFIFGRFIAIAMAGNHGHRHAQCVVGNPDHDQKDKDKDWFAAAFAFAAEQVGHTQKHKDWFKWKWFQQLFCDDDPSNVVLLVVCCVVVVHDSVQNVCQCPPDPHDRRDTRTRFTDVPHRTGMDIDIDIDMDGVLFFLCCQAAPAKAFDDSVNCVVPRSDHNGDIQGDHHVSNLCVVQRRFGMFIWIFMGHNVRHTDGTRDGDDGTHHHYFYWNEASVLSNLQQVLLVQFAWWKWKALLVQQGTHYTGGHDGHGRVCVHIPPDPVVVVVLVVDPSRRNDRQLQWWDQQFQLCLLLLLLLCLFVVLADQPAWAFDDDFWADPDCVCPPDTDGFDDDDGTDGPLNCQQRVGLVVQLVSQLSCDQVSSVVLVVLAFAPHDAPASHDHDGWHLADDPGQPDSVQSSQSSRREHRTIARNQSVSQRVSCLLPLRKGWHHDIGNVDGTDIGPCSGHNSSSVVRQVSQQCLCCPPSRVLVVLVVVVAAKGKGKGWYCDVPFIKIWIWMARNVNSFMIMIIMRGRDDPPDHRSVSCNVSVVVSRVPTD

Organism: Enterococcus faecium (NCBI:txid1352)

Secondary structure (DSSP, 8-state):
-HHHHHHHHHHHHHHTT-HHHHHHTBPPBSTTSBSS-HHHHHHHHHHHHHHTT-EEEEEEEEEEEESSSSEEEEEEEEEEEETTEEEEEEEEEEEEE--EE---GGGTSTT--TT-EEEEEEEPPPPPPEE-TTS-EEEEEEEEEEEEE-GGGS-SHHHHHHHHHHHHTTTT--HHHHHHHHHSSS--TT--EEEEEE----TTEEEEEEEEEE-TTGGGGHHHH--EEE--HHHHHH-TTS-TT-EEE-SHHHHHTHHHHH-B-EEEEEEE-TTS-EEEEEEEE--BPPPPEEBS--HHHHHHHHHHTTTSSEEEEEEETTTTEEEEEEEES---HHHHHS---HHHHHHHHH-TT-TTS-GGGS-B---GGGHHHHHHHHHHHSS--TT--EE--SSEE-SSGGGTT--EE-S---SEE-HHHHHHHT-HHHHHHHHHHH-HHHHHHHHTTS-BTPPPS-SS--PPBBS-SSSS---HHHHHHHHTT-TT-BB-HHHHHHHHGGGGTTT-EE--B-BTTSPP-EETTSS-HHHHHHHHHHHHHHHHSTTSTTGGGGGG-S--EEEEEEEEE--EEEEEEEEE-TTT---EEEEEESSPPTT--TGGG-HHHHHHHHHH--

B-factor: mean 46.97, std 14.14, range [22.51, 105.13]

Nearest PDB structures (foldseek):
  8u55-assembly1_A  TM=1.002E+00  e=0.000E+00  Enterococcus faecium EnGen0025
  6mkj-assembly1_A  TM=9.978E-01  e=0.000E+00  Enterococcus faecium
  8f3j-assembly1_A  TM=7.790E-01  e=0.000E+00  Enterococcus faecium
  8f3f-assembly1_A  TM=7.786E-01  e=0.000E+00  Enterococcus faecium
  8f3y-assembly1_A  TM=7.745E-01  e=0.000E+00  Enterococcus faecium